Protein AF-A0A6N7YFZ9-F1 (afdb_monomer_lite)

Foldseek 3Di:
DDDDDDDDDDDDDDDDDDDPPDPDQQFWAWDQAPVGDIDTHRDLEFEEEEAEDDLLVVLLVVLQCQCCVQHSRNRYYDPDPGQEYEYEDAPDPPVDQKDWAAPPHLSHIYIYGHPNPDVPASLLSNLSSNQSVVCSVPDDQDDLGSSPDDNDDGDDDPSDPPDSPPPPDRDPPPPDAWDKDWDWDQEDEAPDKTKIAMDTDGPDPPKFFQKKWKQWPVGIDIDGGGDHIDIDGDDAAKIKIKMKIAIPVGHMDMDIGIYHYDYDAKAKDWDDDQEDEAADKDWIAMDTDGNLDFPWKKKFKAFPVVRDTPDIDTDPGDTDDNDDFGKIKIKMWTAGPVGHMHIDIGIHGHHHDAWDWDWDAQPAAAAQDKTKIAIHPTDTAFDFKWKWKQDDPGIDTDTDRDRMDIDGHHAFAKMKMWIWTAHPVGHIDIDIDIDGHHYDDKDKDKDWDQEAEPPFFIKIAIDMPSFPWKKKKKAFPVPRDIDMDTDDHGIDGHGDDFGKMKIWIWGHDPHDIDIDIDIHGYHYHDDDDDDDDDDDDDDDDDDDDDDDDDPDDDDDPDDDKDKDKDKDWDADPLRKIKIKIAIDIPDVVQPQFWFWDWPDDDDDDDGDPHRMDMDIGDAPDAKDKTKTKTDGNDPVNDDIDIDIDIDHHHHDDDDD

Sequence (656 aa):
MTTRRLLPLLLAIALLGPSTAAAVNDPPVLWTDNAGRVVHQHTLTYRILDQTSGAWTGMVDQAIAWWDQRTILNVGKVAGGQNVTVQSGDYGDTGWSGLAVSGHHTTHGNVYLNDRYFQGDPGARLAITCQEIGHQFGLGHGGNDCMSFTYHSPASQDPQAGNTNLTNSFFTNDITSPQLTLNVPQTADQGSTVTVSISATPDDRYGQITRSTITTPQGTREYPGVAPSTTYTFGLGDNQVTAQVWDDRGRTSTRTATVRVSNAPPTVSITGTSRIDSGEVREYPITANDSGGIASTSWTVVRLSDNQTVQRGTAFPAAVGPLDPGDYELRASATDPQGATGTATFAINVTQGAPTATLADPGTVRARQPTTLTLTDIRGAHTATTWEVSGPGGAYNRTERLDSLDLTFSNAGTWTVTARLSAPNGLQRTLTRDITVQATELTLNASAPARVQAPKAVPITVQATGHEYLTVNWRNTSTGRYGGQALTTGTNNLALPAGPYTLTVTASNPDRSTDTELTTTVDPAPTTPSSPTAPSTPAATAPTVTPPTTLGTLPATRQTVRLRLRTATRTTSTGARRTTFTLTTSTPSLLRSYVMDSGCDTKQPRISRRPTFTITRTPGQPRTTVCFTARPQNPATHTATTVRATLPALRARARR

Secondary structure (DSSP, 8-state):
-----------------------PPPPPEEEE-TT--EEEE--SEEEEEEE--GGGHHHHHHHHHHHHHHSS-EEEE-SSS-SEEEEEE---S-S-SEEEEE-SSTT-EEEEEEGGG-TT-HHHHHHHHHHHHHHHTT--S-SSSGGG--S---S---S-TT---TTSSS-----SPPEEEEE--SEEETTPPEEEEEEEE-SSSS--EEEEEEEETTEEEEEESSPPPEEE-PPSEEEEEEEEEEETTS-EEEEEEEEEEEP-PPEEEE-S-SEEETT--EEE-EEEE-SS--SEEEEEEEETTTTEEEEEESSSSEEE----SEEEEEEEEEE-TTS-EEEEEEEEEEEPPPPEEEE----SEETTSEEEEEEEEEES---EEEEEEEETTEEEEEE---SEEEEE-SSSEEEEEEEEEE-TTS-EEEEEEEEEEEPPP-EEEEE--SEEETTS-EEEEEEEES-SEEEEEEEETTT--EEEEE--SEEEEE---SEEEEEEEEEEETTEEEEEEEEEEEEPPPPPPPP---------------------PPP-----PPEEEEEEEEE-TTSPEEEEEEEEES-GGGGGGEEEE--SSS-PPP--SSSEEEEEE-TTPPPEEEEEEEEES-TTT---EEEEEEEPP-------

Structure (mmCIF, N/CA/C/O backbone):
data_AF-A0A6N7YFZ9-F1
#
_entry.id   AF-A0A6N7YFZ9-F1
#
loop_
_atom_site.group_PDB
_atom_site.id
_atom_site.type_symbol
_atom_site.label_atom_id
_atom_site.label_alt_id
_atom_site.label_comp_id
_atom_site.label_asym_id
_atom_site.label_entity_id
_atom_site.label_seq_id
_atom_site.pdbx_PDB_ins_code
_atom_site.Cartn_x
_atom_site.Cartn_y
_atom_site.Cartn_z
_atom_site.occupancy
_atom_site.B_iso_or_equiv
_atom_site.auth_seq_id
_atom_site.auth_comp_id
_atom_site.auth_asym_id
_atom_site.auth_atom_id
_atom_site.pdbx_PDB_model_num
ATOM 1 N N . MET A 1 1 ? 15.253 -27.963 45.619 1.00 36.84 1 MET A N 1
ATOM 2 C CA . MET A 1 1 ? 15.442 -27.902 47.083 1.00 36.84 1 MET A CA 1
ATOM 3 C C . MET A 1 1 ? 14.361 -27.026 47.676 1.00 36.84 1 MET A C 1
ATOM 5 O O . MET A 1 1 ? 13.947 -26.049 47.071 1.00 36.84 1 MET A O 1
ATOM 9 N N . THR A 1 2 ? 13.853 -27.493 48.796 1.00 34.34 2 THR A N 1
ATOM 10 C CA . THR A 1 2 ? 12.603 -27.169 49.469 1.00 34.34 2 THR A CA 1
ATOM 11 C C . THR A 1 2 ? 12.637 -25.869 50.281 1.00 34.34 2 THR A C 1
ATOM 13 O O . THR A 1 2 ? 13.656 -25.502 50.855 1.00 34.34 2 THR A O 1
ATOM 16 N N . THR A 1 3 ? 11.443 -25.274 50.398 1.00 34.53 3 THR A N 1
ATOM 17 C CA . THR A 1 3 ? 10.882 -24.549 51.559 1.00 34.53 3 THR A CA 1
ATOM 18 C C . THR A 1 3 ? 11.518 -23.238 52.036 1.00 34.53 3 THR A C 1
ATOM 20 O O . THR A 1 3 ? 12.522 -23.236 52.741 1.00 34.53 3 THR A O 1
ATOM 23 N N . ARG A 1 4 ? 10.765 -22.138 51.881 1.00 31.78 4 ARG A N 1
ATOM 24 C CA . ARG A 1 4 ? 10.630 -21.111 52.928 1.00 31.78 4 ARG A CA 1
ATOM 25 C C . ARG A 1 4 ? 9.154 -20.786 53.158 1.00 31.78 4 ARG A C 1
ATOM 27 O O . ARG A 1 4 ? 8.462 -20.317 52.263 1.00 31.78 4 ARG A O 1
ATOM 34 N N . ARG A 1 5 ? 8.699 -21.091 54.376 1.00 39.59 5 ARG A N 1
ATOM 35 C CA . ARG A 1 5 ? 7.415 -20.685 54.957 1.00 39.59 5 ARG A CA 1
ATOM 36 C C . ARG A 1 5 ? 7.428 -19.169 55.174 1.00 39.59 5 ARG A C 1
ATOM 38 O O . ARG A 1 5 ? 8.366 -18.673 55.790 1.00 39.59 5 ARG A O 1
ATOM 45 N N . LEU A 1 6 ? 6.377 -18.474 54.750 1.00 31.36 6 LEU A N 1
ATOM 46 C CA . LEU A 1 6 ? 6.027 -17.142 55.241 1.00 31.36 6 LEU A CA 1
ATOM 47 C C . LEU A 1 6 ? 4.535 -17.143 55.586 1.00 31.36 6 LEU A C 1
ATOM 49 O O . LEU A 1 6 ? 3.680 -17.433 54.757 1.00 31.36 6 LEU A O 1
ATOM 53 N N . LEU A 1 7 ? 4.286 -16.899 56.866 1.00 33.06 7 LEU A N 1
ATOM 54 C CA . LEU A 1 7 ? 3.000 -16.775 57.535 1.00 33.06 7 LEU A CA 1
ATOM 55 C C . LEU A 1 7 ? 2.473 -15.347 57.277 1.00 33.06 7 LEU A C 1
ATOM 57 O O . LEU A 1 7 ? 3.227 -14.413 57.559 1.00 33.06 7 LEU A O 1
ATOM 61 N N . PRO A 1 8 ? 1.245 -15.116 56.777 1.00 35.16 8 PRO A N 1
ATOM 62 C CA . PRO A 1 8 ? 0.697 -13.769 56.746 1.00 35.16 8 PRO A CA 1
ATOM 63 C C . PRO A 1 8 ? -0.017 -13.461 58.067 1.00 35.16 8 PRO A C 1
ATOM 65 O O . PRO A 1 8 ? -0.947 -14.144 58.493 1.00 35.16 8 PRO A O 1
ATOM 68 N N . LEU A 1 9 ? 0.480 -12.407 58.707 1.00 30.27 9 LEU A N 1
ATOM 69 C CA . LEU A 1 9 ? -0.067 -11.718 59.866 1.00 30.27 9 LEU A CA 1
ATOM 70 C C . LEU A 1 9 ? -1.376 -11.015 59.452 1.00 30.27 9 LEU A C 1
ATOM 72 O O . LEU A 1 9 ? -1.350 -10.045 58.698 1.00 30.27 9 LEU A O 1
ATOM 76 N N . LEU A 1 10 ? -2.521 -11.512 59.920 1.00 31.17 10 LEU A N 1
ATOM 77 C CA . LEU A 1 10 ? -3.819 -10.839 59.805 1.00 31.17 10 LEU A CA 1
ATOM 78 C C . LEU A 1 10 ? -3.913 -9.763 60.894 1.00 31.17 10 LEU A C 1
ATOM 80 O O . LEU A 1 10 ? -4.159 -10.073 62.056 1.00 31.17 10 LEU A O 1
ATOM 84 N N . LEU A 1 11 ? -3.718 -8.500 60.51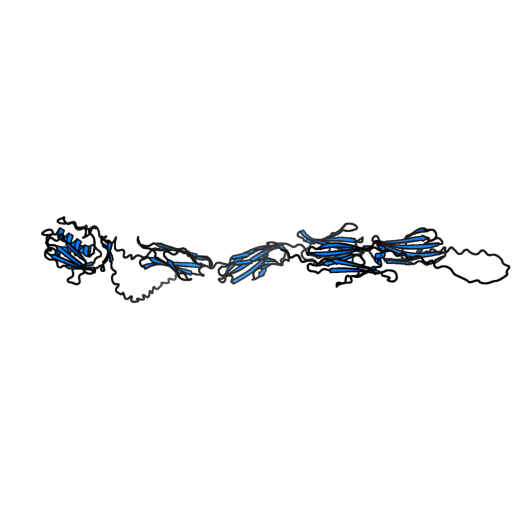1 1.00 30.08 11 LEU A N 1
ATOM 85 C CA . LEU A 1 11 ? -4.022 -7.332 61.338 1.00 30.08 11 LEU A CA 1
ATOM 86 C C . LEU A 1 11 ? -5.214 -6.599 60.707 1.00 30.08 11 LEU A C 1
ATOM 88 O O . LEU A 1 11 ? -5.045 -5.740 59.846 1.00 30.08 11 LEU A O 1
ATOM 92 N N . ALA A 1 12 ? -6.429 -6.980 61.104 1.00 29.83 12 ALA A N 1
ATOM 93 C CA . ALA A 1 12 ? -7.643 -6.240 60.778 1.00 29.83 12 ALA A CA 1
ATOM 94 C C . ALA A 1 12 ? -7.874 -5.178 61.862 1.00 29.83 12 ALA A C 1
ATOM 96 O O . ALA A 1 12 ? -8.269 -5.485 62.985 1.00 29.83 12 ALA A O 1
ATOM 97 N N . ILE A 1 13 ? -7.590 -3.923 61.521 1.00 32.34 13 ILE A N 1
ATOM 98 C CA . ILE A 1 13 ? -7.962 -2.749 62.311 1.00 32.34 13 ILE A CA 1
ATOM 99 C C . ILE A 1 13 ? -9.470 -2.540 62.121 1.00 32.34 13 ILE A C 1
ATOM 101 O O . ILE A 1 13 ? -9.913 -2.097 61.064 1.00 32.34 13 ILE A O 1
ATOM 105 N N . ALA A 1 14 ? -10.262 -2.880 63.138 1.00 30.53 14 ALA A N 1
ATOM 106 C CA . ALA A 1 14 ? -11.675 -2.528 63.209 1.00 30.53 14 ALA A CA 1
ATOM 107 C C . ALA A 1 14 ? -11.809 -1.074 63.696 1.00 30.53 14 ALA A C 1
ATOM 109 O O . ALA A 1 14 ? -11.690 -0.794 64.888 1.00 30.53 14 ALA A O 1
ATOM 110 N N . LEU A 1 15 ? -12.044 -0.140 62.770 1.00 31.45 15 LEU A N 1
ATOM 111 C CA . LEU A 1 15 ? -12.545 1.195 63.097 1.00 31.45 15 LEU A CA 1
ATOM 112 C C . LEU A 1 15 ? -14.049 1.100 63.391 1.00 31.45 15 LEU A C 1
ATOM 114 O O . LEU A 1 15 ? -14.873 1.038 62.482 1.00 31.45 15 LEU A O 1
ATOM 118 N N . LEU A 1 16 ? -14.394 1.093 64.678 1.00 33.53 16 LEU A N 1
ATOM 119 C CA . LEU A 1 16 ? -15.744 1.351 65.174 1.00 33.53 16 LEU A CA 1
ATOM 120 C C . LEU A 1 16 ? -16.006 2.863 65.122 1.00 33.53 16 LEU A C 1
ATOM 122 O O . LEU A 1 16 ? -15.543 3.611 65.980 1.00 33.53 16 LEU A O 1
ATOM 126 N N . GLY A 1 17 ? -16.740 3.312 64.105 1.00 30.72 17 GLY A N 1
ATOM 127 C CA . GLY A 1 17 ? -17.422 4.606 64.124 1.00 30.72 17 GLY A CA 1
ATOM 128 C C . GLY A 1 17 ? -18.817 4.440 64.743 1.00 30.72 17 GLY A C 1
ATOM 129 O O . GLY A 1 17 ? -19.501 3.474 64.403 1.00 30.72 17 GLY A O 1
ATOM 130 N N . PRO A 1 18 ? -19.265 5.327 65.648 1.00 31.11 18 PRO A N 1
ATOM 131 C CA . PRO A 1 18 ? -20.570 5.205 66.278 1.00 31.11 18 PRO A CA 1
ATOM 132 C C . PRO A 1 18 ? -21.664 5.604 65.282 1.00 31.11 18 PRO A C 1
ATOM 134 O O . PRO A 1 18 ? -21.827 6.777 64.953 1.00 31.11 18 PRO A O 1
ATOM 137 N N . SER A 1 19 ? -22.443 4.636 64.810 1.00 29.17 19 SER A N 1
ATOM 138 C CA . SER A 1 19 ? -23.745 4.917 64.212 1.00 29.17 19 SER A CA 1
ATOM 139 C C . SER A 1 19 ? -24.718 5.230 65.344 1.00 29.17 19 SER A C 1
ATOM 141 O O . SER A 1 19 ? -25.206 4.334 66.031 1.00 29.17 19 SER A O 1
ATOM 143 N N . THR A 1 20 ? -24.978 6.516 65.566 1.00 30.72 20 THR A N 1
ATOM 144 C CA . THR A 1 20 ? -26.125 6.971 66.350 1.00 30.72 20 THR A CA 1
ATOM 145 C C . THR A 1 20 ? -27.392 6.492 65.649 1.00 30.72 20 THR A C 1
ATOM 147 O O . THR A 1 20 ? -27.779 7.040 64.616 1.00 30.72 20 THR A O 1
ATOM 150 N N . ALA A 1 21 ? -28.020 5.448 66.185 1.00 27.33 21 ALA A N 1
ATOM 151 C CA . ALA A 1 21 ? -29.368 5.059 65.808 1.00 27.33 21 ALA A CA 1
ATOM 152 C C . ALA A 1 21 ? -30.318 6.186 66.236 1.00 27.33 21 ALA A C 1
ATOM 154 O O . ALA A 1 21 ? -30.640 6.334 67.414 1.00 27.33 21 ALA A O 1
ATOM 155 N N . ALA A 1 22 ? -30.724 7.022 65.283 1.00 28.00 22 ALA A N 1
ATOM 156 C CA . ALA A 1 22 ? -31.931 7.812 65.442 1.00 28.00 22 ALA A CA 1
ATOM 157 C C . ALA A 1 22 ? -33.098 6.823 65.564 1.00 28.00 22 ALA A C 1
ATOM 159 O O . ALA A 1 22 ? -33.222 5.918 64.738 1.00 28.00 22 ALA A O 1
ATOM 160 N N . ALA A 1 23 ? -33.913 6.964 66.609 1.00 26.97 23 ALA A N 1
ATOM 161 C CA . ALA A 1 23 ? -35.149 6.212 66.753 1.00 26.97 23 ALA A CA 1
ATOM 162 C C . ALA A 1 23 ? -36.014 6.456 65.507 1.00 26.97 23 ALA A C 1
ATOM 164 O O . ALA A 1 23 ? -36.480 7.572 65.272 1.00 26.97 23 ALA A O 1
ATOM 165 N N . VAL A 1 24 ? -36.164 5.429 64.674 1.00 27.72 24 VAL A N 1
ATOM 166 C CA . VAL A 1 24 ? -37.110 5.447 63.561 1.00 27.72 24 VAL A CA 1
ATOM 167 C C . VAL A 1 24 ? -38.491 5.292 64.183 1.00 27.72 24 VAL A C 1
ATOM 169 O O . VAL A 1 24 ? -38.766 4.296 64.844 1.00 27.72 24 VAL A O 1
ATOM 172 N N . ASN A 1 25 ? -39.325 6.316 64.022 1.00 29.61 25 ASN A N 1
ATOM 173 C CA . ASN A 1 25 ? -40.749 6.241 64.324 1.00 29.61 25 ASN A CA 1
ATOM 174 C C . ASN A 1 25 ? -41.369 5.127 63.468 1.00 29.61 25 ASN A C 1
ATOM 176 O O . ASN A 1 25 ? -41.213 5.159 62.245 1.00 29.61 25 ASN A O 1
ATOM 180 N N . ASP A 1 26 ? -42.058 4.174 64.099 1.00 29.61 26 ASP A N 1
ATOM 181 C CA . ASP A 1 26 ? -42.785 3.103 63.411 1.00 29.61 26 ASP A CA 1
ATOM 182 C C . ASP A 1 26 ? -43.771 3.704 62.380 1.00 29.61 26 ASP A C 1
ATOM 184 O O . ASP A 1 26 ? -44.633 4.511 62.752 1.00 29.61 26 ASP A O 1
ATOM 188 N N . PRO A 1 27 ? -43.662 3.377 61.077 1.00 33.34 27 PRO A N 1
ATOM 189 C CA . PRO A 1 27 ? -44.633 3.816 60.083 1.00 33.34 27 PRO A CA 1
ATOM 190 C C . PRO A 1 27 ? -45.933 2.997 60.187 1.00 33.34 27 PRO A C 1
ATOM 192 O O . PRO A 1 27 ? -45.889 1.813 60.526 1.00 33.34 27 PRO A O 1
ATOM 195 N N . PRO A 1 28 ? -47.103 3.593 59.880 1.00 34.59 28 PRO A N 1
ATOM 196 C CA . PRO A 1 28 ? -48.375 2.901 60.006 1.00 34.59 28 PRO A CA 1
ATOM 197 C C . PRO A 1 28 ? -48.559 1.769 58.988 1.00 34.59 28 PRO A C 1
ATOM 199 O O . PRO A 1 28 ? -48.377 1.966 57.787 1.00 34.59 28 PRO A O 1
ATOM 202 N N . VAL A 1 29 ? -49.017 0.617 59.471 1.00 38.59 29 VAL A N 1
ATOM 203 C CA . VAL A 1 29 ? -49.551 -0.507 58.692 1.00 38.59 29 VAL A CA 1
ATOM 204 C C . VAL A 1 29 ? -50.882 -0.078 58.055 1.00 38.59 29 VAL A C 1
ATOM 206 O O . VAL A 1 29 ? -51.705 0.571 58.700 1.00 38.59 29 VAL A O 1
ATOM 209 N N . LEU A 1 30 ? -51.089 -0.396 56.776 1.00 37.22 30 LEU A N 1
ATOM 210 C CA . LEU A 1 30 ? -52.267 0.013 56.003 1.00 37.22 30 LEU A CA 1
ATOM 211 C C . LEU A 1 30 ? -53.196 -1.165 55.753 1.00 37.22 30 LEU A C 1
ATOM 213 O O . LEU A 1 30 ? -52.749 -2.260 55.418 1.00 37.22 30 LEU A O 1
ATOM 217 N N . TRP A 1 31 ? -54.496 -0.901 55.800 1.00 39.59 31 TRP A N 1
ATOM 218 C CA . TRP A 1 31 ? -55.510 -1.856 55.380 1.00 39.59 31 TRP A CA 1
ATOM 219 C C . TRP A 1 31 ? -56.781 -1.175 54.899 1.00 39.59 31 TRP A C 1
ATOM 221 O O . TRP A 1 31 ? -56.977 0.018 55.126 1.00 39.59 31 TRP A O 1
ATOM 231 N N . THR A 1 32 ? -57.625 -1.946 54.217 1.00 33.00 32 THR A N 1
ATOM 232 C CA . THR A 1 32 ? -58.922 -1.505 53.705 1.00 33.00 32 THR A CA 1
ATOM 233 C C . THR A 1 32 ? -60.043 -2.229 54.433 1.00 33.00 32 THR A C 1
ATOM 235 O O . THR A 1 32 ? -60.032 -3.456 54.513 1.00 33.00 32 THR A O 1
ATOM 238 N N . ASP A 1 33 ? -61.001 -1.474 54.973 1.00 35.56 33 ASP A N 1
ATOM 239 C CA . ASP A 1 33 ? -62.235 -2.060 55.499 1.00 35.56 33 ASP A CA 1
ATOM 240 C C . ASP A 1 33 ? -63.114 -2.611 54.354 1.00 35.56 33 ASP A C 1
ATOM 242 O O . ASP A 1 33 ? -62.859 -2.377 53.169 1.00 35.56 33 ASP A O 1
ATOM 246 N N . ASN A 1 34 ? -64.196 -3.320 54.693 1.00 33.75 34 ASN A N 1
ATOM 247 C CA . ASN A 1 34 ? -65.151 -3.857 53.710 1.00 33.75 34 ASN A CA 1
ATOM 248 C C . ASN A 1 34 ? -65.865 -2.769 52.872 1.00 33.75 34 ASN A C 1
ATOM 250 O O . ASN A 1 34 ? -66.601 -3.100 51.942 1.00 33.75 34 ASN A O 1
ATOM 254 N N . ALA A 1 35 ? -65.658 -1.484 53.183 1.00 31.77 35 ALA A N 1
ATOM 255 C CA . ALA A 1 35 ? -66.134 -0.331 52.425 1.00 31.77 35 ALA A CA 1
ATOM 256 C C . ALA A 1 35 ? -65.017 0.350 51.600 1.00 31.77 35 ALA A C 1
ATOM 258 O O . ALA A 1 35 ? -65.257 1.397 50.992 1.00 31.77 35 ALA A O 1
ATOM 259 N N . GLY A 1 36 ? -63.812 -0.229 51.550 1.00 32.84 36 GLY A N 1
ATOM 260 C CA . GLY A 1 36 ? -62.676 0.267 50.774 1.00 32.84 36 GLY A CA 1
ATOM 261 C C . GLY A 1 36 ? -61.975 1.487 51.377 1.00 32.84 36 GLY A C 1
ATOM 262 O O . GLY A 1 36 ? -61.247 2.178 50.663 1.00 32.84 36 GLY A O 1
ATOM 263 N N . ARG A 1 37 ? -62.175 1.790 52.666 1.00 35.41 37 ARG A N 1
ATOM 264 C CA . ARG A 1 37 ? -61.503 2.911 53.340 1.00 35.41 37 ARG A CA 1
ATOM 265 C C . ARG A 1 37 ? -60.154 2.482 53.891 1.00 35.41 37 ARG A C 1
ATOM 267 O O . ARG A 1 37 ? -60.059 1.472 54.578 1.00 35.41 37 ARG A O 1
ATOM 274 N N . VAL A 1 38 ? -59.126 3.281 53.610 1.00 35.62 38 VAL A N 1
ATOM 275 C CA . VAL A 1 38 ? -57.763 3.067 54.105 1.00 35.62 38 VAL A CA 1
ATOM 276 C C . VAL A 1 38 ? -57.680 3.485 55.570 1.00 35.62 38 VAL A C 1
ATOM 278 O O . VAL A 1 38 ? -57.951 4.637 55.905 1.00 35.62 38 VAL A O 1
ATOM 281 N N . VAL A 1 39 ? -57.288 2.557 56.435 1.00 38.28 39 VAL A N 1
ATOM 282 C CA . VAL A 1 39 ? -57.118 2.780 57.871 1.00 38.28 39 VAL A CA 1
ATOM 283 C C . VAL A 1 39 ? -55.635 2.611 58.230 1.00 38.28 39 VAL A C 1
ATOM 285 O O . VAL A 1 39 ? -54.957 1.726 57.714 1.00 38.28 39 VAL A O 1
ATOM 288 N N . HIS A 1 40 ? -55.110 3.494 59.085 1.00 39.38 40 HIS A N 1
ATOM 289 C CA . HIS A 1 40 ? -53.709 3.499 59.522 1.00 39.38 40 HIS A CA 1
ATOM 290 C C . HIS A 1 40 ? -53.564 2.804 60.885 1.00 39.38 40 HIS A C 1
ATOM 292 O O . HIS A 1 40 ? -54.192 3.221 61.861 1.00 39.38 40 HIS A O 1
ATOM 298 N N . GLN A 1 41 ? -52.714 1.782 60.981 1.00 48.44 41 GLN A N 1
ATOM 299 C CA . GLN A 1 41 ? -52.317 1.133 62.233 1.00 48.44 41 GLN A CA 1
ATOM 300 C C . GLN A 1 41 ? -50.908 1.568 62.625 1.00 48.44 41 GLN A C 1
ATOM 302 O O . GLN A 1 41 ? -49.936 1.164 62.008 1.00 48.44 41 GLN A O 1
ATOM 307 N N . HIS A 1 42 ? -50.788 2.407 63.648 1.00 43.78 42 HIS A N 1
ATOM 308 C CA . HIS A 1 42 ? -49.531 3.078 63.991 1.00 43.78 42 HIS A CA 1
ATOM 309 C C . HIS A 1 42 ? -48.587 2.279 64.909 1.00 43.78 42 HIS A C 1
ATOM 311 O O . HIS A 1 42 ? -47.521 2.795 65.234 1.00 43.78 42 HIS A O 1
ATOM 317 N N . THR A 1 43 ? -48.944 1.069 65.360 1.00 52.22 43 THR A N 1
ATOM 318 C CA . THR A 1 43 ? -48.128 0.305 66.323 1.00 52.22 43 THR A CA 1
ATOM 319 C C . THR A 1 43 ? -48.244 -1.213 66.133 1.00 52.22 43 THR A C 1
ATOM 321 O O . THR A 1 43 ? -49.326 -1.738 65.896 1.00 52.22 43 THR A O 1
ATOM 324 N N . LEU A 1 44 ? -47.129 -1.937 66.311 1.00 61.41 44 LEU A N 1
ATOM 325 C CA . LEU A 1 44 ? -47.109 -3.405 66.480 1.00 61.41 44 LEU A CA 1
ATOM 326 C C . LEU A 1 44 ? -47.331 -3.828 67.943 1.00 61.41 44 LEU A C 1
ATOM 328 O O . LEU A 1 44 ? -47.419 -5.011 68.256 1.00 61.41 44 LEU A O 1
ATOM 332 N N . THR A 1 45 ? -47.400 -2.857 68.856 1.00 71.31 45 THR A N 1
ATOM 333 C CA . THR A 1 45 ? -47.707 -3.060 70.274 1.00 71.31 45 THR A CA 1
ATOM 334 C C . THR A 1 45 ? -49.088 -2.494 70.572 1.00 71.31 45 THR A C 1
ATOM 336 O O . THR A 1 45 ? -49.335 -1.316 70.306 1.00 71.31 45 THR A O 1
ATOM 339 N N . TYR A 1 46 ? -49.962 -3.313 71.152 1.00 76.81 46 TYR A N 1
ATOM 340 C CA . TYR A 1 46 ? -51.295 -2.914 71.587 1.00 76.81 46 TYR A CA 1
ATOM 341 C C . TYR A 1 46 ? -51.426 -3.086 73.092 1.00 76.81 46 TYR A C 1
ATOM 343 O O . TYR A 1 46 ? -51.332 -4.180 73.643 1.00 76.81 46 TYR A O 1
ATOM 351 N N . ARG A 1 47 ? -51.661 -1.969 73.770 1.00 85.25 47 ARG A N 1
ATOM 352 C CA . ARG A 1 47 ? -51.890 -1.937 75.210 1.00 85.25 47 ARG A CA 1
ATOM 353 C C . ARG A 1 47 ? -53.386 -1.986 75.472 1.00 85.25 47 ARG A C 1
ATOM 355 O O . ARG A 1 47 ? -54.110 -1.132 74.966 1.00 85.25 47 ARG A O 1
ATOM 362 N N . ILE A 1 48 ? -53.845 -2.956 76.254 1.00 87.81 48 ILE A N 1
ATOM 363 C CA . ILE A 1 48 ? -55.261 -3.140 76.577 1.00 87.81 48 ILE A CA 1
ATOM 364 C C . ILE A 1 48 ? -55.517 -2.756 78.033 1.00 87.81 48 ILE A C 1
ATOM 366 O O . ILE A 1 48 ? -54.922 -3.325 78.947 1.00 87.81 48 ILE A O 1
ATOM 370 N N . LEU A 1 49 ? -56.418 -1.798 78.254 1.00 91.00 49 LEU A N 1
ATOM 371 C CA . LEU A 1 49 ? -56.995 -1.537 79.569 1.00 91.00 49 LEU A CA 1
ATOM 372 C C . LEU A 1 49 ? -58.271 -2.362 79.703 1.00 91.00 49 LEU A C 1
ATOM 374 O O . LEU A 1 49 ? -59.275 -2.074 79.055 1.00 91.00 49 LEU A O 1
ATOM 378 N N . ASP A 1 50 ? -58.228 -3.366 80.565 1.00 91.94 50 ASP A N 1
ATOM 379 C CA . ASP A 1 50 ? -59.402 -4.151 80.925 1.00 91.94 50 ASP A CA 1
ATOM 380 C C . ASP A 1 50 ? -60.151 -3.472 82.075 1.00 91.94 50 ASP A C 1
ATOM 382 O O . ASP A 1 50 ? -59.634 -3.338 83.185 1.00 91.94 50 ASP A O 1
ATOM 386 N N . GLN A 1 51 ? -61.368 -3.030 81.790 1.00 90.25 51 GLN A N 1
ATOM 387 C CA . GLN A 1 51 ? -62.331 -2.488 82.744 1.00 90.25 51 GLN A CA 1
ATOM 388 C C . GLN A 1 51 ? -63.579 -3.376 82.824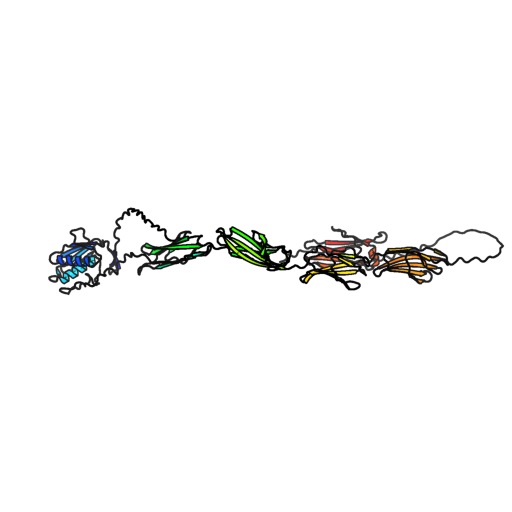 1.00 90.25 51 GLN A C 1
ATOM 390 O O . GLN A 1 51 ? -64.664 -2.908 83.172 1.00 90.25 51 GLN A O 1
ATOM 395 N N . THR A 1 52 ? -63.446 -4.650 82.462 1.00 89.94 52 THR A N 1
ATOM 396 C CA . THR A 1 52 ? -64.517 -5.627 82.614 1.00 89.94 52 THR A CA 1
ATOM 397 C C . THR A 1 52 ? -64.630 -6.104 84.060 1.00 89.94 52 THR A C 1
ATOM 399 O O . THR A 1 52 ? -63.721 -5.931 84.876 1.00 89.94 52 THR A O 1
ATOM 402 N N . SER A 1 53 ? -65.765 -6.715 84.394 1.00 82.56 53 SER A N 1
ATOM 403 C CA . SER A 1 53 ? -65.996 -7.294 85.717 1.00 82.56 53 SER A CA 1
ATOM 404 C C . SER A 1 53 ? -66.555 -8.715 85.637 1.00 82.56 53 SER A C 1
ATOM 406 O O . SER A 1 53 ? -67.029 -9.178 84.596 1.00 82.56 53 SER A O 1
ATOM 408 N N . GLY A 1 54 ? -66.479 -9.435 86.758 1.00 83.75 54 GLY A N 1
ATOM 409 C CA . GLY A 1 54 ? -67.022 -10.783 86.877 1.00 83.75 54 GLY A CA 1
ATOM 410 C C . GLY A 1 54 ? -66.381 -11.762 85.893 1.00 83.75 54 GLY A C 1
ATOM 411 O O . GLY A 1 54 ? -65.164 -11.889 85.811 1.00 83.75 54 GLY A O 1
ATOM 412 N N . ALA A 1 55 ? -67.212 -12.487 85.150 1.00 79.62 55 ALA A N 1
ATOM 413 C CA . ALA A 1 55 ? -66.758 -13.571 84.281 1.00 79.62 55 ALA A CA 1
ATOM 414 C C . ALA A 1 55 ? -66.226 -13.113 82.904 1.00 79.62 55 ALA A C 1
ATOM 416 O O . ALA A 1 55 ? -65.913 -13.966 82.076 1.00 79.62 55 ALA A O 1
ATOM 417 N N . TRP A 1 56 ? -66.087 -11.803 82.664 1.00 84.81 56 TRP A N 1
ATOM 418 C CA . TRP A 1 56 ? -65.427 -11.253 81.471 1.00 84.81 56 TRP A CA 1
ATOM 419 C C . TRP A 1 56 ? -63.916 -11.080 81.634 1.00 84.81 56 TRP A C 1
ATOM 421 O O . TRP A 1 56 ? -63.191 -11.264 80.662 1.00 84.81 56 TRP A O 1
ATOM 431 N N . THR A 1 57 ? -63.422 -10.824 82.849 1.00 84.38 57 THR A N 1
ATOM 432 C CA . THR A 1 57 ? -61.991 -10.562 83.095 1.00 84.38 57 THR A CA 1
ATOM 433 C C . THR A 1 57 ? -61.106 -11.718 82.617 1.00 84.38 57 THR A C 1
ATOM 435 O O . THR A 1 57 ? -60.119 -11.50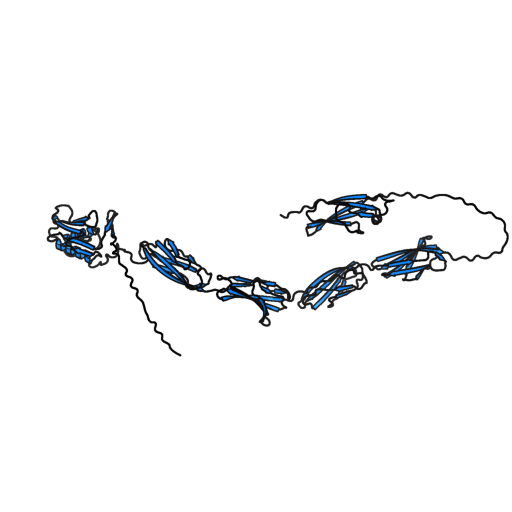3 81.920 1.00 84.38 57 THR A O 1
ATOM 438 N N . GLY A 1 58 ? -61.511 -12.965 82.890 1.00 85.12 58 GLY A N 1
ATOM 439 C CA . GLY A 1 58 ? -60.796 -14.149 82.396 1.00 85.12 58 GLY A CA 1
ATOM 440 C C . GLY A 1 58 ? -60.846 -14.321 80.871 1.00 85.12 58 GLY A C 1
ATOM 441 O O . GLY A 1 58 ? -59.925 -14.893 80.295 1.00 85.12 58 GLY A O 1
ATOM 442 N N . MET A 1 59 ? -61.881 -13.796 80.206 1.00 86.81 59 MET A N 1
ATOM 443 C CA . MET A 1 59 ? -62.015 -13.851 78.744 1.00 86.81 59 MET A CA 1
ATOM 444 C C . MET A 1 59 ? -61.098 -12.843 78.061 1.00 86.81 59 MET A C 1
ATOM 446 O O . MET A 1 59 ? -60.493 -13.163 77.041 1.00 86.81 59 MET A O 1
ATOM 450 N N . VAL A 1 60 ? -60.955 -11.649 78.644 1.00 88.56 60 VAL A N 1
ATOM 451 C CA . VAL A 1 60 ? -60.024 -10.625 78.154 1.00 88.56 60 VAL A CA 1
ATOM 452 C C . VAL A 1 60 ? -58.587 -11.119 78.260 1.00 88.56 60 VAL A C 1
ATOM 454 O O . VAL A 1 60 ? -57.842 -11.019 77.288 1.00 88.56 60 VAL A O 1
ATOM 457 N N . ASP A 1 61 ? -58.211 -11.721 79.390 1.00 88.38 61 ASP A N 1
ATOM 458 C CA . ASP A 1 61 ? -56.865 -12.276 79.575 1.00 88.38 61 ASP A CA 1
ATOM 459 C C . ASP A 1 61 ? -56.562 -13.390 78.559 1.00 88.38 61 ASP A C 1
ATOM 461 O O . ASP A 1 61 ? -55.474 -13.435 77.980 1.00 88.38 61 ASP A O 1
ATOM 465 N N . GLN A 1 62 ? -57.538 -14.259 78.285 1.00 84.31 62 GLN A N 1
ATOM 466 C CA . GLN A 1 62 ? -57.385 -15.336 77.310 1.00 84.31 62 GLN A CA 1
ATOM 467 C C . GLN A 1 62 ? -57.320 -14.820 75.864 1.00 84.31 62 GLN A C 1
ATOM 469 O O . GLN A 1 62 ? -56.482 -15.286 75.093 1.00 84.31 62 GLN A O 1
ATOM 474 N N . ALA A 1 63 ? -58.145 -13.833 75.503 1.00 85.00 63 ALA A N 1
ATOM 475 C CA . ALA A 1 63 ? -58.101 -13.197 74.189 1.00 85.00 63 ALA A CA 1
ATOM 476 C C . ALA A 1 63 ? -56.771 -12.456 73.960 1.00 85.00 63 ALA A C 1
ATOM 478 O O . ALA A 1 63 ? -56.172 -12.598 72.895 1.00 85.00 63 ALA A O 1
ATOM 479 N N . ILE A 1 64 ? -56.265 -11.729 74.967 1.00 86.06 64 ILE A N 1
ATOM 480 C CA . ILE A 1 64 ? -54.938 -11.091 74.930 1.00 86.06 64 ILE A CA 1
ATOM 481 C C . ILE A 1 64 ? -53.852 -12.138 74.694 1.00 86.06 64 ILE A C 1
ATOM 483 O O . ILE A 1 64 ? -53.054 -11.982 73.776 1.00 86.06 64 ILE A O 1
ATOM 487 N N . ALA A 1 65 ? -53.845 -13.219 75.480 1.00 80.69 65 ALA A N 1
ATOM 488 C CA . ALA A 1 65 ? -52.843 -14.271 75.349 1.00 80.69 65 ALA A CA 1
ATOM 489 C C . ALA A 1 65 ? -52.864 -14.923 73.958 1.00 80.69 65 ALA A C 1
ATOM 491 O O . ALA A 1 65 ? -51.813 -15.246 73.412 1.00 80.69 65 ALA A O 1
ATOM 492 N N . TRP A 1 66 ? -54.043 -15.106 73.362 1.00 75.62 66 TRP A N 1
ATOM 493 C CA . TRP A 1 66 ? -54.154 -15.642 72.008 1.00 75.62 66 TRP A CA 1
ATOM 494 C C . TRP A 1 66 ? -53.650 -14.678 70.944 1.00 75.62 66 TRP A C 1
ATOM 496 O O . TRP A 1 66 ? -52.938 -15.117 70.044 1.00 75.62 66 TRP A O 1
ATOM 506 N N . TRP A 1 67 ? -53.967 -13.389 71.050 1.00 76.75 67 TRP A N 1
ATOM 507 C CA . TRP A 1 67 ? -53.442 -12.393 70.124 1.00 76.75 67 TRP A CA 1
ATOM 508 C C . TRP A 1 67 ? -51.919 -12.250 70.239 1.00 76.75 67 TRP A C 1
ATOM 510 O O . TRP A 1 67 ? -51.236 -12.283 69.219 1.00 76.75 67 TRP A O 1
ATOM 520 N N . ASP A 1 68 ? -51.381 -12.184 71.456 1.00 77.94 68 ASP A N 1
ATOM 521 C CA . ASP A 1 68 ? -49.945 -12.016 71.720 1.00 77.94 68 ASP A CA 1
ATOM 522 C C . ASP A 1 68 ? -49.110 -13.239 71.302 1.00 77.94 68 ASP A C 1
ATOM 524 O O . ASP A 1 68 ? -48.081 -13.118 70.646 1.00 77.94 68 ASP A O 1
ATOM 528 N N . GLN A 1 69 ? -49.569 -14.455 71.620 1.00 65.62 69 GLN A N 1
ATOM 529 C CA . GLN A 1 69 ? -48.791 -15.672 71.348 1.00 65.62 69 GLN A CA 1
ATOM 530 C C . GLN A 1 69 ? -48.870 -16.146 69.895 1.00 65.62 69 GLN A C 1
ATOM 532 O O . GLN A 1 69 ? -48.050 -16.965 69.475 1.00 65.62 69 GLN A O 1
ATOM 537 N N . ARG A 1 70 ? -49.894 -15.721 69.144 1.00 59.62 70 ARG A N 1
ATOM 538 C CA . ARG A 1 70 ? -50.214 -16.298 67.825 1.00 59.62 70 ARG A CA 1
ATOM 539 C C . ARG A 1 70 ? -50.081 -15.304 66.682 1.00 59.62 70 ARG A C 1
ATOM 541 O O . ARG A 1 70 ? -50.164 -15.714 65.527 1.00 59.62 70 ARG A O 1
ATOM 548 N N . THR A 1 71 ? -49.844 -14.030 66.978 1.00 57.56 71 THR A N 1
ATOM 549 C CA . THR A 1 71 ? -49.592 -12.992 65.975 1.00 57.56 71 THR A CA 1
ATOM 550 C C . THR A 1 71 ? -48.243 -12.319 66.220 1.00 57.56 71 THR A C 1
ATOM 552 O O . THR A 1 71 ? -47.568 -12.595 67.202 1.00 57.56 71 THR A O 1
ATOM 555 N N . ILE A 1 72 ? -47.824 -11.437 65.310 1.00 55.06 72 ILE A N 1
ATOM 556 C CA . ILE A 1 72 ? -46.661 -10.562 65.532 1.00 55.06 72 ILE A CA 1
ATOM 557 C C . ILE A 1 72 ? -46.989 -9.378 66.462 1.00 55.06 72 ILE A C 1
ATOM 559 O O . ILE A 1 72 ? -46.108 -8.582 66.788 1.00 55.06 72 ILE A O 1
ATOM 563 N N . LEU A 1 73 ? -48.257 -9.224 66.859 1.00 68.44 73 LEU A N 1
ATOM 564 C CA . LEU A 1 73 ? -48.676 -8.161 67.758 1.00 68.44 73 LEU A CA 1
ATOM 565 C C . LEU A 1 73 ? -48.153 -8.456 69.163 1.00 68.44 73 LEU A C 1
ATOM 567 O O . LEU A 1 73 ? -48.344 -9.546 69.684 1.00 68.44 73 LEU A O 1
ATOM 571 N N . ASN A 1 74 ? -47.553 -7.450 69.789 1.00 73.06 74 ASN A N 1
ATOM 572 C CA . ASN A 1 74 ? -47.228 -7.465 71.209 1.00 73.06 74 ASN A CA 1
ATOM 573 C C . ASN A 1 74 ? -48.436 -6.909 71.972 1.00 73.06 74 ASN A C 1
ATOM 575 O O . ASN A 1 74 ? -48.612 -5.686 72.055 1.00 73.06 74 ASN A O 1
ATOM 579 N N . VAL A 1 75 ? -49.317 -7.795 72.438 1.00 83.25 75 VAL A N 1
ATOM 580 C CA . VAL A 1 75 ? -50.587 -7.418 73.072 1.00 83.25 75 VAL A CA 1
ATOM 581 C C . VAL A 1 75 ? -50.484 -7.632 74.572 1.00 83.25 75 VAL A C 1
ATOM 583 O O . VAL A 1 75 ? -50.331 -8.748 75.055 1.00 83.25 75 VAL A O 1
ATOM 586 N N . GLY A 1 76 ? -50.604 -6.547 75.333 1.00 85.19 76 GLY A N 1
ATOM 587 C CA . GLY A 1 76 ? -50.387 -6.581 76.776 1.00 85.19 76 GLY A CA 1
ATOM 588 C C . GLY A 1 76 ? -51.430 -5.799 77.555 1.00 85.19 76 GLY A C 1
ATOM 589 O O . GLY A 1 76 ? -51.850 -4.714 77.153 1.00 85.19 76 GLY A O 1
ATOM 590 N N . LYS A 1 77 ? -51.813 -6.329 78.717 1.00 89.06 77 LYS A N 1
ATOM 591 C CA . LYS A 1 77 ? -52.682 -5.638 79.673 1.00 89.06 77 LYS A CA 1
ATOM 592 C C . LYS A 1 77 ? -51.916 -4.511 80.369 1.00 89.06 77 LYS A C 1
ATOM 594 O O . LYS A 1 77 ? -50.791 -4.713 80.824 1.00 89.06 77 LYS A O 1
ATOM 599 N N . VAL A 1 78 ? -52.518 -3.330 80.483 1.00 87.56 78 VAL A N 1
ATOM 600 C CA . VAL A 1 78 ? -51.926 -2.167 81.163 1.00 87.56 78 VAL A CA 1
ATOM 601 C C . VAL A 1 78 ? -52.903 -1.532 82.147 1.00 87.56 78 VAL A C 1
ATOM 603 O O . VAL A 1 78 ? -54.114 -1.647 81.996 1.00 87.56 78 VAL A O 1
ATOM 606 N N . ALA A 1 79 ? -52.370 -0.813 83.137 1.00 81.25 79 ALA A N 1
ATOM 607 C CA . ALA A 1 79 ? -53.165 -0.031 84.090 1.00 81.25 79 ALA A CA 1
ATOM 608 C C . ALA A 1 79 ? -53.522 1.387 83.580 1.00 81.25 79 ALA A C 1
ATOM 610 O O . ALA A 1 79 ? -54.272 2.103 84.237 1.00 81.25 79 ALA A O 1
ATOM 611 N N . GLY A 1 80 ? -52.982 1.804 82.426 1.00 76.56 80 GLY A N 1
ATOM 612 C CA . GLY A 1 80 ? -53.242 3.098 81.785 1.00 76.56 80 GLY A CA 1
ATOM 613 C C . GLY A 1 80 ? -52.327 3.353 80.578 1.00 76.56 80 GLY A C 1
ATOM 614 O O . GLY A 1 80 ? -51.329 2.655 80.395 1.00 76.56 80 GLY A O 1
ATOM 615 N N . GLY A 1 81 ? -52.664 4.344 79.742 1.00 75.62 81 GLY A N 1
ATOM 616 C CA . GLY A 1 81 ? -51.929 4.640 78.498 1.00 75.62 81 GLY A CA 1
ATOM 617 C C . GLY A 1 81 ? -52.150 3.587 77.404 1.00 75.62 81 GLY A C 1
ATOM 618 O O . GLY A 1 81 ? -51.220 3.230 76.680 1.00 75.62 81 GLY A O 1
ATOM 619 N N . GLN A 1 82 ? -53.360 3.034 77.373 1.00 83.44 82 GLN A N 1
ATOM 620 C CA . GLN A 1 82 ? -53.803 1.960 76.496 1.00 83.44 82 GLN A CA 1
ATOM 621 C C . GLN A 1 82 ? -54.145 2.440 75.084 1.00 83.44 82 GLN A C 1
ATOM 623 O O . GLN A 1 82 ? -54.533 3.584 74.889 1.00 83.44 82 GLN A O 1
ATOM 628 N N . ASN A 1 83 ? -54.104 1.516 74.131 1.00 81.31 83 ASN A N 1
ATOM 629 C CA . ASN A 1 83 ? -54.670 1.679 72.796 1.00 81.31 83 ASN A CA 1
ATOM 630 C C . ASN A 1 83 ? -56.126 1.207 72.737 1.00 81.31 83 ASN A C 1
ATOM 632 O O . ASN A 1 83 ? -56.923 1.745 71.979 1.00 81.31 83 ASN A O 1
ATOM 636 N N . VAL A 1 84 ? -56.486 0.197 73.529 1.00 84.88 84 VAL A N 1
ATOM 637 C CA . VAL A 1 84 ? -57.839 -0.364 73.545 1.00 84.88 84 VAL A CA 1
ATOM 638 C C . VAL A 1 84 ? -58.347 -0.418 74.973 1.00 84.88 84 VAL A C 1
ATOM 640 O O . VAL A 1 84 ? -57.664 -0.933 75.857 1.00 84.88 84 VAL A O 1
ATOM 643 N N . THR A 1 85 ? -59.549 0.094 75.204 1.00 89.25 85 THR A N 1
ATOM 644 C CA . THR A 1 85 ? -60.264 -0.082 76.466 1.00 89.25 85 THR A CA 1
ATOM 645 C C . THR A 1 85 ? -61.370 -1.107 76.278 1.00 89.25 85 THR A C 1
ATOM 647 O O . THR A 1 85 ? -62.244 -0.922 75.438 1.00 89.25 85 THR A O 1
ATOM 650 N N . VAL A 1 86 ? -61.340 -2.181 77.063 1.00 91.50 86 VAL A N 1
ATOM 651 C CA . VAL A 1 86 ? -62.367 -3.228 77.051 1.00 91.50 86 VAL A CA 1
ATOM 652 C C . VAL A 1 86 ? -63.250 -3.049 78.276 1.00 91.50 86 VAL A C 1
ATOM 654 O O . VAL A 1 86 ? -62.756 -3.045 79.399 1.00 91.50 86 VAL A O 1
ATOM 657 N N . GLN A 1 87 ? -64.550 -2.876 78.073 1.00 91.81 87 GLN A N 1
ATOM 658 C CA . GLN A 1 87 ? -65.543 -2.659 79.123 1.00 91.81 87 GLN A CA 1
ATOM 659 C C . GLN A 1 87 ? -66.663 -3.685 79.001 1.00 91.81 87 GLN A C 1
ATOM 661 O O . GLN A 1 87 ? -67.039 -4.078 77.899 1.00 91.81 87 GLN A O 1
ATOM 666 N N . SER A 1 88 ? -67.215 -4.095 80.140 1.00 90.31 88 SER A N 1
ATOM 667 C CA . SER A 1 88 ? -68.411 -4.935 80.196 1.00 90.31 88 SER A CA 1
ATOM 668 C C . SER A 1 88 ? -69.514 -4.229 80.973 1.00 90.31 88 SER A C 1
ATOM 670 O O . SER A 1 88 ? -69.232 -3.571 81.978 1.00 90.31 88 SER A O 1
ATOM 672 N N . GLY A 1 89 ? -70.760 -4.412 80.556 1.00 87.06 89 GLY A N 1
ATOM 673 C CA . GLY A 1 89 ? -71.928 -3.919 81.278 1.00 87.06 89 GLY A CA 1
ATOM 674 C C . GLY A 1 89 ? -73.231 -4.413 80.661 1.00 87.06 89 GLY A C 1
ATOM 675 O O . GLY A 1 89 ? -73.246 -4.912 79.534 1.00 87.06 89 GLY A O 1
ATOM 676 N N . ASP A 1 90 ? -74.342 -4.253 81.379 1.00 86.31 90 ASP A N 1
ATOM 677 C CA . ASP A 1 90 ? -75.676 -4.429 80.801 1.00 86.31 90 ASP A CA 1
ATOM 678 C C . ASP A 1 90 ? -76.031 -3.176 79.993 1.00 86.31 90 ASP A C 1
ATOM 680 O O . ASP A 1 90 ? -76.420 -2.145 80.547 1.00 86.31 90 ASP A O 1
ATOM 684 N N . TYR A 1 91 ? -75.855 -3.257 78.673 1.00 85.69 91 TYR A N 1
ATOM 685 C CA . TYR A 1 91 ? -76.178 -2.164 77.754 1.00 85.69 91 TYR A CA 1
ATOM 686 C C . TYR A 1 91 ? -77.623 -2.239 77.236 1.00 85.69 91 TYR A C 1
ATOM 688 O O . TYR A 1 91 ? -78.020 -1.420 76.408 1.00 85.69 91 TYR A O 1
ATOM 696 N N . GLY A 1 92 ? -78.429 -3.185 77.729 1.00 86.25 92 GLY A N 1
ATOM 697 C CA . GLY A 1 92 ? -79.798 -3.414 77.276 1.00 86.25 92 GLY A CA 1
ATOM 698 C C . GLY A 1 92 ? -79.891 -4.145 75.933 1.00 86.25 92 GLY A C 1
ATOM 699 O O . GLY A 1 92 ? -78.910 -4.690 75.419 1.00 86.25 92 GLY A O 1
ATOM 700 N N . ASP A 1 93 ? -81.102 -4.168 75.368 1.00 83.69 93 ASP A N 1
ATOM 701 C CA . ASP A 1 93 ? -81.435 -4.889 74.130 1.00 83.69 93 ASP A CA 1
ATOM 702 C C . ASP A 1 93 ? -81.028 -4.095 72.875 1.00 83.69 93 ASP A C 1
ATOM 704 O O . ASP A 1 93 ? -81.860 -3.633 72.094 1.00 83.69 93 ASP A O 1
ATOM 708 N N . THR A 1 94 ? -79.725 -3.898 72.695 1.00 82.44 94 THR A N 1
ATOM 709 C CA . THR A 1 94 ? -79.146 -3.061 71.633 1.00 82.44 94 THR A CA 1
ATOM 710 C C . THR A 1 94 ? -79.051 -3.738 70.264 1.00 82.44 94 THR A C 1
ATOM 712 O O . THR A 1 94 ? -78.762 -3.077 69.267 1.00 82.44 94 THR A O 1
ATOM 715 N N . GLY A 1 95 ? -79.266 -5.053 70.206 1.00 79.12 95 GLY A N 1
ATOM 716 C CA . GLY A 1 95 ? -79.095 -5.879 69.011 1.00 79.12 95 GLY A CA 1
ATOM 717 C C . GLY A 1 95 ? -77.650 -6.315 68.747 1.00 79.12 95 GLY A C 1
ATOM 718 O O . GLY A 1 95 ? -77.423 -7.062 67.799 1.00 79.12 95 GLY A O 1
ATOM 719 N N . TRP A 1 96 ? -76.688 -5.896 69.577 1.00 81.75 96 TRP A N 1
ATOM 720 C CA . TRP A 1 96 ? -75.289 -6.309 69.483 1.00 81.75 96 TRP A CA 1
ATOM 721 C C . TRP A 1 96 ? -74.794 -6.948 70.779 1.00 81.75 96 TRP A C 1
ATOM 723 O O . TRP A 1 96 ? -75.102 -6.531 71.896 1.00 81.75 96 TRP A O 1
ATOM 733 N N . SER A 1 97 ? -74.006 -7.997 70.593 1.00 80.44 97 SER A N 1
ATOM 734 C CA . SER A 1 97 ? -73.424 -8.827 71.640 1.00 80.44 97 SER A CA 1
ATOM 735 C C . SER A 1 97 ? -72.087 -8.290 72.151 1.00 80.44 97 SER A C 1
ATOM 737 O O . SER A 1 97 ? -71.802 -8.320 73.349 1.00 80.44 97 SER A O 1
ATOM 739 N N . GLY A 1 98 ? -71.300 -7.763 71.224 1.00 84.62 98 GLY A N 1
ATOM 740 C CA . GLY A 1 98 ? -70.133 -6.940 71.458 1.00 84.62 98 GLY A CA 1
ATOM 741 C C . GLY A 1 98 ? -70.158 -5.771 70.479 1.00 84.62 98 GLY A C 1
ATOM 742 O O . GLY A 1 98 ? -70.913 -5.791 69.503 1.00 84.62 98 GLY A O 1
ATOM 743 N N . LEU A 1 99 ? -69.403 -4.723 70.786 1.00 83.12 99 LEU A N 1
ATOM 744 C CA . LEU A 1 99 ? -69.240 -3.587 69.894 1.00 83.12 99 LEU A CA 1
ATOM 745 C C . LEU A 1 99 ? -67.834 -3.006 70.013 1.00 83.12 99 LEU A C 1
ATOM 747 O O . LEU A 1 99 ? -67.475 -2.408 71.030 1.00 83.12 99 LEU A O 1
ATOM 751 N N . ALA A 1 100 ? -67.070 -3.117 68.936 1.00 83.44 100 ALA A N 1
ATOM 752 C CA . ALA A 1 100 ? -65.831 -2.398 68.727 1.00 83.44 100 ALA A CA 1
ATOM 753 C C . ALA A 1 100 ? -66.103 -1.021 68.105 1.00 83.44 100 ALA A C 1
ATOM 755 O O . ALA A 1 100 ? -66.555 -0.896 66.967 1.00 83.44 100 ALA A O 1
ATOM 756 N N . VAL A 1 101 ? -65.792 0.036 68.852 1.00 77.25 101 VAL A N 1
ATOM 757 C CA . VAL A 1 101 ? -65.837 1.422 68.382 1.00 77.25 101 VAL A CA 1
ATOM 758 C C . VAL A 1 101 ? -64.415 1.946 68.288 1.00 77.25 101 VAL A C 1
ATOM 760 O O . VAL A 1 101 ? -63.712 2.049 69.292 1.00 77.25 101 VAL A O 1
ATOM 763 N N . SER A 1 102 ? -63.979 2.291 67.086 1.00 67.62 102 SER A N 1
ATOM 764 C CA . SER A 1 102 ? -62.704 2.966 66.854 1.00 67.62 102 SER A CA 1
ATOM 765 C C . SER A 1 102 ? -62.893 4.486 66.919 1.00 67.62 102 SER A C 1
ATOM 767 O O . SER A 1 102 ? -63.860 5.038 66.391 1.00 67.62 102 SER A O 1
ATOM 769 N N . GLY A 1 103 ? -61.988 5.189 67.610 1.00 56.66 103 GLY A N 1
ATOM 770 C CA . GLY A 1 103 ? -61.983 6.651 67.635 1.00 56.66 103 GLY A CA 1
ATOM 771 C C 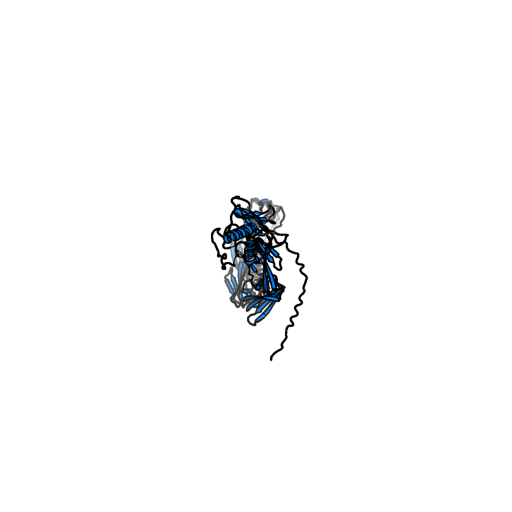. GLY A 1 103 ? -61.600 7.252 66.276 1.00 56.66 103 GLY A C 1
ATOM 772 O O . GLY A 1 103 ? -60.929 6.615 65.468 1.00 56.66 103 GLY A O 1
ATOM 773 N N . HIS A 1 104 ? -61.970 8.519 66.042 1.00 42.84 104 HIS A N 1
ATOM 774 C CA . HIS A 1 104 ? -61.660 9.280 64.812 1.00 42.84 104 HIS A CA 1
ATOM 775 C C . HIS A 1 104 ? -60.144 9.393 64.515 1.00 42.84 104 HIS A C 1
ATOM 777 O O . HIS A 1 104 ? -59.736 9.744 63.410 1.00 42.84 104 HIS A O 1
ATOM 783 N N . HIS A 1 105 ? -59.297 9.057 65.490 1.00 41.94 105 HIS A N 1
ATOM 784 C CA . HIS A 1 105 ? -57.879 8.777 65.307 1.00 41.94 105 HIS A CA 1
ATOM 785 C C . HIS A 1 105 ? -57.607 7.391 65.908 1.00 41.94 105 HIS A C 1
ATOM 787 O O . HIS A 1 105 ? -57.843 7.185 67.096 1.00 41.94 105 HIS A O 1
ATOM 793 N N . THR A 1 106 ? -57.124 6.445 65.100 1.00 51.69 106 THR A N 1
ATOM 794 C CA . THR A 1 106 ? -56.951 5.005 65.407 1.00 51.69 106 THR A CA 1
ATOM 795 C C . THR A 1 106 ? -55.947 4.676 66.520 1.00 51.69 106 THR A C 1
ATOM 797 O O . THR A 1 106 ? -55.540 3.530 66.681 1.00 51.69 106 THR A O 1
ATOM 800 N N . THR A 1 107 ? -55.527 5.662 67.310 1.00 54.72 107 THR A N 1
ATOM 801 C CA . THR A 1 107 ? -54.636 5.457 68.454 1.00 54.72 107 THR A CA 1
ATOM 802 C C . THR A 1 107 ? -55.367 4.914 69.678 1.00 54.72 107 THR A C 1
ATOM 804 O O . THR A 1 107 ? -54.715 4.291 70.516 1.00 54.72 107 THR A O 1
ATOM 807 N N . HIS A 1 108 ? -56.687 5.137 69.769 1.00 68.56 108 HIS A N 1
ATOM 808 C CA . HIS A 1 108 ? -57.527 4.697 70.881 1.00 68.56 108 HIS A CA 1
ATOM 809 C C . HIS A 1 108 ? -58.876 4.152 70.387 1.00 68.56 108 HIS A C 1
ATOM 811 O O . HIS A 1 108 ? -59.553 4.785 69.572 1.00 68.56 108 HIS A O 1
ATOM 817 N N . GLY A 1 109 ? -59.286 3.001 70.913 1.00 78.69 109 GLY A N 1
ATOM 818 C CA . GLY A 1 109 ? -60.568 2.367 70.617 1.00 78.69 109 GLY A CA 1
ATOM 819 C C . GLY A 1 109 ? -61.207 1.742 71.852 1.00 78.69 109 GLY A C 1
ATOM 820 O O . GLY A 1 109 ? -60.532 1.450 72.839 1.00 78.69 109 GLY A O 1
ATOM 821 N N . ASN A 1 110 ? -62.521 1.551 71.798 1.00 84.06 110 ASN A N 1
ATOM 822 C CA . ASN A 1 110 ? -63.304 0.962 72.875 1.00 84.06 110 ASN A CA 1
ATOM 823 C C . ASN A 1 110 ? -63.972 -0.325 72.403 1.00 84.06 110 ASN A C 1
ATOM 825 O O . ASN A 1 110 ? -64.552 -0.379 71.321 1.00 84.06 110 ASN A O 1
ATOM 829 N N . VAL A 1 111 ? -63.926 -1.344 73.246 1.00 90.00 111 VAL A N 1
ATOM 830 C CA . VAL A 1 111 ? -64.666 -2.592 73.095 1.00 90.00 111 VAL A CA 1
ATOM 831 C C . VAL A 1 111 ? -65.699 -2.655 74.205 1.00 90.00 111 VAL A C 1
ATOM 833 O O . VAL A 1 111 ? -65.348 -2.582 75.381 1.00 90.00 111 VAL A O 1
ATOM 836 N N . TYR A 1 112 ? -66.962 -2.812 73.829 1.00 88.25 112 TYR A N 1
ATOM 837 C CA . TYR A 1 112 ? -68.080 -2.960 74.752 1.00 88.25 112 TYR A CA 1
ATOM 838 C C . TYR A 1 112 ? -68.624 -4.385 74.683 1.00 88.25 112 TYR A C 1
ATOM 840 O O . TYR A 1 112 ? -69.022 -4.841 73.615 1.00 88.25 112 TYR A O 1
ATOM 848 N N . LEU A 1 113 ? -68.648 -5.084 75.816 1.00 89.81 113 LEU A N 1
ATOM 849 C CA . LEU A 1 113 ? -69.119 -6.464 75.951 1.00 89.81 113 LEU A CA 1
ATOM 850 C C . LEU A 1 113 ? -70.445 -6.468 76.715 1.00 89.81 113 LEU A C 1
ATOM 852 O O . LEU A 1 113 ? -70.498 -6.039 77.870 1.00 89.81 113 LEU A O 1
ATOM 856 N N . ASN A 1 114 ? -71.528 -6.906 76.070 1.00 87.31 114 ASN A N 1
ATOM 857 C CA . ASN A 1 114 ? -72.871 -6.729 76.616 1.00 87.31 114 ASN A CA 1
ATOM 858 C C . ASN A 1 114 ? -73.308 -7.903 77.501 1.00 87.31 114 ASN A C 1
ATOM 860 O O . ASN A 1 114 ? -73.604 -8.993 77.011 1.00 87.31 114 ASN A O 1
ATOM 864 N N . ASP A 1 115 ? -73.421 -7.658 78.808 1.00 84.44 115 ASP A N 1
ATOM 865 C CA . ASP A 1 115 ? -73.866 -8.638 79.806 1.00 84.44 115 ASP A CA 1
ATOM 866 C C . ASP A 1 115 ? -75.247 -9.228 79.488 1.00 84.44 115 ASP A C 1
ATOM 868 O O . ASP A 1 115 ? -75.499 -10.403 79.782 1.00 84.44 115 ASP A O 1
ATOM 872 N N . ARG A 1 116 ? -76.123 -8.433 78.853 1.00 83.81 116 ARG A N 1
ATOM 873 C CA . ARG A 1 116 ? -77.512 -8.775 78.511 1.00 83.81 116 ARG A CA 1
ATOM 874 C C . ARG A 1 116 ? -77.630 -10.090 77.740 1.00 83.81 116 ARG A C 1
ATOM 876 O O . ARG A 1 116 ? -78.546 -10.869 77.989 1.00 83.81 116 ARG A O 1
ATOM 883 N N . TYR A 1 117 ? -76.703 -10.338 76.815 1.00 78.62 117 TYR A N 1
ATOM 884 C CA . TYR A 1 117 ? -76.803 -11.420 75.833 1.00 78.62 117 TYR A CA 1
ATOM 885 C C . TYR A 1 117 ? -76.074 -12.711 76.239 1.00 78.62 117 TYR A C 1
ATOM 887 O O . TYR A 1 117 ? -76.256 -13.733 75.583 1.00 78.62 117 TYR A O 1
ATOM 895 N N . PHE A 1 118 ? -75.284 -12.703 77.323 1.00 72.12 118 PHE A N 1
ATOM 896 C CA . PHE A 1 118 ? -74.366 -13.806 77.661 1.00 72.12 118 PHE A CA 1
ATOM 897 C C . PHE A 1 118 ? -74.532 -14.364 79.068 1.00 72.12 118 PHE A C 1
ATOM 899 O O . PHE A 1 118 ? -73.545 -14.739 79.704 1.00 72.12 118 PHE A O 1
ATOM 906 N N . GLN A 1 119 ? -75.754 -14.428 79.595 1.00 64.56 119 GLN A N 1
ATOM 907 C CA . GLN A 1 119 ? -75.985 -15.041 80.904 1.00 64.56 119 GLN A CA 1
ATOM 908 C C . GLN A 1 119 ? -75.762 -16.565 80.845 1.00 64.56 119 GLN A C 1
ATOM 910 O O . GLN A 1 119 ? -76.673 -17.328 80.547 1.00 64.56 119 GLN A O 1
ATOM 915 N N . GLY A 1 120 ? -74.533 -17.004 81.143 1.00 65.81 120 GLY A N 1
ATOM 916 C CA . GLY A 1 120 ? -74.199 -18.410 81.405 1.00 65.81 120 GLY A CA 1
ATOM 917 C C . GLY A 1 120 ? -73.366 -19.146 80.350 1.00 65.81 120 GLY A C 1
ATOM 918 O O . GLY A 1 120 ? -73.108 -20.327 80.559 1.00 65.81 120 GLY A O 1
ATOM 919 N N . ASP A 1 121 ? -72.905 -18.492 79.274 1.00 77.38 121 ASP A N 1
ATOM 920 C CA . ASP A 1 121 ? -72.066 -19.125 78.236 1.00 77.38 121 ASP A CA 1
ATOM 921 C C . ASP A 1 121 ? -70.639 -18.530 78.190 1.00 77.38 121 ASP A C 1
ATOM 923 O O . ASP A 1 121 ? -70.413 -17.491 77.563 1.00 77.38 121 ASP A O 1
ATOM 927 N N . PRO A 1 122 ? -69.649 -19.171 78.844 1.00 76.56 122 PRO A N 1
ATOM 928 C CA . PRO A 1 122 ? -68.251 -18.743 78.800 1.00 76.56 122 PRO A CA 1
ATOM 929 C C . PRO A 1 122 ? -67.634 -18.769 77.392 1.00 76.56 122 PRO A C 1
ATOM 931 O O . PRO A 1 122 ? -66.769 -17.948 77.098 1.00 76.56 122 PRO A O 1
ATOM 934 N N . GLY A 1 123 ? -68.065 -19.691 76.523 1.00 72.94 123 GLY A N 1
ATOM 935 C CA . GLY A 1 123 ? -67.522 -19.835 75.171 1.00 72.94 123 GLY A CA 1
ATOM 936 C C . GLY A 1 123 ? -67.949 -18.683 74.269 1.00 72.94 123 GLY A C 1
ATOM 937 O O . GLY A 1 123 ? -67.115 -18.089 73.586 1.00 72.94 123 GLY A O 1
ATOM 938 N N . ALA A 1 124 ? -69.226 -18.305 74.337 1.00 74.50 124 ALA A N 1
ATOM 939 C CA . ALA A 1 124 ? -69.736 -17.142 73.619 1.00 74.50 124 ALA A CA 1
ATOM 940 C C . ALA A 1 124 ? -69.063 -15.840 74.091 1.00 74.50 124 ALA A C 1
ATOM 942 O O . ALA A 1 124 ? -68.679 -15.013 73.266 1.00 74.50 124 ALA A O 1
ATOM 943 N N . ARG A 1 125 ? -68.825 -15.683 75.403 1.00 83.00 125 ARG A N 1
ATOM 944 C CA . ARG A 1 125 ? -68.095 -14.520 75.942 1.00 83.00 125 ARG A CA 1
ATOM 945 C C . ARG A 1 125 ? -66.673 -14.423 75.403 1.00 83.00 125 ARG A C 1
ATOM 947 O O . ARG A 1 125 ? -66.246 -13.335 75.017 1.00 83.00 125 ARG A O 1
ATOM 954 N N . LEU A 1 126 ? -65.949 -15.540 75.347 1.00 81.94 126 LEU A N 1
ATOM 955 C CA . LEU A 1 126 ? -64.595 -15.565 74.802 1.00 81.94 126 LEU A CA 1
ATOM 956 C C . LEU A 1 126 ? -64.574 -15.201 73.319 1.00 81.94 126 LEU A C 1
ATOM 958 O O . LEU A 1 126 ? -63.791 -14.343 72.925 1.00 81.94 126 LEU A O 1
ATOM 962 N N . ALA A 1 127 ? -65.462 -15.807 72.527 1.00 76.19 127 ALA A N 1
ATOM 963 C CA . ALA A 1 127 ? -65.584 -15.576 71.090 1.00 76.19 127 ALA A CA 1
ATOM 964 C C . ALA A 1 127 ? -65.753 -14.090 70.750 1.00 76.19 127 ALA A C 1
ATOM 966 O O . ALA A 1 127 ? -65.041 -13.551 69.906 1.00 76.19 127 ALA A O 1
ATOM 967 N N . ILE A 1 128 ? -66.654 -13.416 71.461 1.00 82.44 128 ILE A N 1
ATOM 968 C CA . ILE A 1 128 ? -66.943 -11.996 71.245 1.00 82.44 128 ILE A CA 1
ATOM 969 C C . ILE A 1 128 ? -65.783 -11.142 71.713 1.00 82.44 128 ILE A C 1
ATOM 971 O O . ILE A 1 128 ? -65.343 -10.263 70.988 1.00 82.44 128 ILE A O 1
ATOM 975 N N . THR A 1 129 ? -65.238 -11.423 72.898 1.00 86.25 129 THR A N 1
ATOM 976 C CA . THR A 1 129 ? -64.072 -10.684 73.405 1.00 86.25 129 THR A CA 1
ATOM 977 C C . THR A 1 129 ? -62.922 -10.733 72.399 1.00 86.25 129 THR A C 1
ATOM 979 O O . THR A 1 129 ? -62.279 -9.724 72.125 1.00 86.25 129 THR A O 1
ATOM 982 N N . CYS A 1 130 ? -62.722 -11.902 71.797 1.00 82.25 130 CYS A N 1
ATOM 983 C CA . CYS A 1 130 ? -61.782 -12.138 70.717 1.00 82.25 130 CYS A CA 1
ATOM 984 C C . CYS A 1 130 ? -62.049 -11.274 69.474 1.00 82.25 130 CYS A C 1
ATOM 986 O O . CYS A 1 130 ? -61.153 -10.561 69.015 1.00 82.25 130 CYS A O 1
ATOM 988 N N . GLN A 1 131 ? -63.279 -11.332 68.957 1.00 80.19 131 GLN A N 1
ATOM 989 C CA . GLN A 1 131 ? -63.701 -10.628 67.746 1.00 80.19 131 GLN A CA 1
ATOM 990 C C . GLN A 1 131 ? -63.645 -9.115 67.912 1.00 80.19 131 GLN A C 1
ATOM 992 O O . GLN A 1 131 ? -63.068 -8.426 67.077 1.00 80.19 131 GLN A O 1
ATOM 997 N N . GLU A 1 132 ? -64.160 -8.586 69.020 1.00 86.44 132 GLU A N 1
ATOM 998 C CA . GLU A 1 132 ? -64.196 -7.143 69.229 1.00 86.44 132 GLU A CA 1
ATOM 999 C C . GLU A 1 132 ? -62.796 -6.554 69.455 1.00 86.44 132 GLU A C 1
ATOM 1001 O O . GLU A 1 132 ? -62.506 -5.457 68.977 1.00 86.44 132 GLU A O 1
ATOM 1006 N N . ILE A 1 133 ? -61.887 -7.277 70.124 1.00 84.38 133 ILE A N 1
ATOM 1007 C CA . ILE A 1 133 ? -60.475 -6.867 70.209 1.00 84.38 133 ILE A CA 1
ATOM 1008 C C . ILE A 1 133 ? -59.824 -6.923 68.819 1.00 84.38 133 ILE A C 1
ATOM 1010 O O . ILE A 1 133 ? -59.129 -5.984 68.433 1.00 84.38 133 ILE A O 1
ATOM 1014 N N . GLY A 1 134 ? -60.086 -7.966 68.029 1.00 77.00 134 GLY A N 1
ATOM 1015 C CA . GLY A 1 134 ? -59.561 -8.065 66.667 1.00 77.00 134 GLY A CA 1
ATOM 1016 C C . GLY A 1 134 ? -60.108 -6.996 65.715 1.00 77.00 134 GLY A C 1
ATOM 1017 O O . GLY A 1 134 ? -59.364 -6.497 64.874 1.00 77.00 134 GLY A O 1
ATOM 1018 N N . HIS A 1 135 ? -61.348 -6.537 65.900 1.00 73.38 135 HIS A N 1
ATOM 1019 C CA . HIS A 1 135 ? -61.894 -5.363 65.213 1.00 73.38 135 HIS A CA 1
ATOM 1020 C C . HIS A 1 135 ? -61.192 -4.054 65.605 1.00 73.38 135 HIS A C 1
ATOM 1022 O O . HIS A 1 135 ? -61.164 -3.120 64.808 1.00 73.38 135 HIS A O 1
ATOM 1028 N N . GLN A 1 136 ? -60.566 -3.956 66.782 1.00 76.69 136 GLN A N 1
ATOM 1029 C CA . GLN A 1 136 ? -59.682 -2.818 67.097 1.00 76.69 136 GLN A CA 1
ATOM 1030 C C . GLN A 1 136 ? -58.348 -2.914 66.379 1.00 76.69 136 GLN A C 1
ATOM 1032 O O . GLN A 1 136 ? -57.744 -1.908 66.000 1.00 76.69 136 GLN A O 1
ATOM 1037 N N . PHE A 1 137 ? -57.931 -4.142 66.104 1.00 72.25 137 PHE A N 1
ATOM 1038 C CA . PHE A 1 137 ? -56.902 -4.393 65.126 1.00 72.25 137 PHE A CA 1
ATOM 1039 C C . PHE A 1 137 ? -57.457 -4.361 63.718 1.00 72.25 137 PHE A C 1
ATOM 1041 O O . PHE A 1 137 ? -56.692 -4.844 62.916 1.00 72.25 137 PHE A O 1
ATOM 1048 N N . GLY A 1 138 ? -58.695 -3.864 63.480 1.00 65.25 138 GLY A N 1
ATOM 1049 C CA . GLY A 1 138 ? -59.531 -3.708 62.266 1.00 65.25 138 GLY A CA 1
ATOM 1050 C C . GLY A 1 138 ? -59.886 -4.960 61.461 1.00 65.25 138 GLY A C 1
ATOM 1051 O O . GLY A 1 138 ? -60.440 -4.851 60.367 1.00 65.25 138 GLY A O 1
ATOM 1052 N N . LEU A 1 139 ? -59.570 -6.145 61.977 1.00 65.44 139 LEU A N 1
ATOM 1053 C CA . LEU A 1 139 ? -59.775 -7.406 61.274 1.00 65.44 139 LEU A CA 1
ATOM 1054 C C . LEU A 1 139 ? -61.267 -7.637 61.010 1.00 65.44 139 LEU A C 1
ATOM 1056 O O . LEU A 1 139 ? -62.107 -7.321 61.847 1.00 65.44 139 LEU A O 1
ATOM 1060 N N . GLY A 1 140 ? -61.610 -8.188 59.846 1.00 60.38 140 GLY A N 1
ATOM 1061 C CA . GLY A 1 140 ? -62.975 -8.625 59.543 1.00 60.38 140 GLY A CA 1
ATOM 1062 C C . GLY A 1 140 ? -63.276 -10.013 60.114 1.00 60.38 140 GLY A C 1
ATOM 1063 O O . GLY A 1 140 ? -62.372 -10.742 60.513 1.00 60.38 140 GLY A O 1
ATOM 1064 N N . HIS A 1 141 ? -64.549 -10.412 60.111 1.00 64.69 141 HIS A N 1
ATOM 1065 C CA . HIS A 1 141 ? -64.914 -11.801 60.404 1.00 64.69 141 HIS A CA 1
ATOM 1066 C C . HIS A 1 141 ? -64.424 -12.717 59.271 1.00 64.69 141 HIS A C 1
ATOM 1068 O O . HIS A 1 141 ? -64.887 -12.615 58.134 1.00 64.69 141 HIS A O 1
ATOM 1074 N N . GLY A 1 142 ? -63.489 -13.610 59.582 1.00 55.00 142 GLY A N 1
ATOM 1075 C CA . GLY A 1 142 ? -62.896 -14.560 58.643 1.00 55.00 142 GLY A CA 1
ATOM 1076 C C . GLY A 1 142 ? -61.494 -14.971 59.094 1.00 55.00 142 GLY A C 1
ATOM 1077 O O . GLY A 1 142 ? -60.857 -14.246 59.845 1.00 55.00 142 GLY A O 1
ATOM 1078 N N . GLY A 1 143 ? -61.020 -16.136 58.649 1.00 55.47 143 GLY A N 1
ATOM 1079 C CA . GLY A 1 143 ? -59.710 -16.680 59.032 1.00 55.47 143 GLY A CA 1
ATOM 1080 C C . GLY A 1 143 ? -59.800 -17.913 59.935 1.00 55.47 143 GLY A C 1
ATOM 1081 O O . GLY A 1 143 ? -60.886 -18.433 60.173 1.00 55.47 143 GLY A O 1
ATOM 1082 N N . ASN A 1 144 ? -58.640 -18.384 60.407 1.00 55.12 144 ASN A N 1
ATOM 1083 C CA . ASN A 1 144 ? -58.485 -19.516 61.337 1.00 55.12 144 ASN A CA 1
ATOM 1084 C C . ASN A 1 144 ? -57.882 -19.038 62.676 1.00 55.12 144 ASN A C 1
ATOM 1086 O O . ASN A 1 144 ? -57.026 -19.709 63.251 1.00 55.12 144 ASN A O 1
ATOM 1090 N N . ASP A 1 145 ? -58.249 -17.836 63.118 1.00 58.66 145 ASP A N 1
ATOM 1091 C CA . ASP A 1 145 ? -57.706 -17.168 64.302 1.00 58.66 145 ASP A CA 1
ATOM 1092 C C . ASP A 1 145 ? -58.823 -16.791 65.296 1.00 58.66 145 ASP A C 1
ATOM 1094 O O . ASP A 1 145 ? -59.943 -17.291 65.238 1.00 58.66 145 ASP A O 1
ATOM 1098 N N . CYS A 1 146 ? -58.518 -15.904 66.240 1.00 68.06 146 CYS A N 1
ATOM 1099 C CA . CYS A 1 146 ? -59.461 -15.398 67.238 1.00 68.06 146 CYS A CA 1
ATOM 1100 C C . CYS A 1 146 ? -60.687 -14.687 66.596 1.00 68.06 146 CYS A C 1
ATOM 1102 O O . CYS A 1 146 ? -61.734 -14.601 67.225 1.00 68.06 146 CYS A O 1
ATOM 1104 N N . MET A 1 147 ? -60.661 -14.296 65.315 1.00 70.69 147 MET A N 1
ATOM 1105 C CA . MET A 1 147 ? -61.836 -13.799 64.577 1.00 70.69 147 MET A CA 1
ATOM 1106 C C . MET A 1 147 ? -62.798 -14.900 64.111 1.00 70.69 147 MET A C 1
ATOM 1108 O O . MET A 1 147 ? -63.944 -14.599 63.765 1.00 70.69 147 MET A O 1
ATOM 1112 N N . SER A 1 148 ? -62.380 -16.170 64.100 1.00 64.25 148 SER A N 1
ATOM 1113 C CA . SER A 1 148 ? -63.127 -17.271 63.477 1.00 64.25 148 SER A CA 1
ATOM 1114 C C . SER A 1 148 ? -64.178 -17.930 64.376 1.00 64.25 148 SER A C 1
ATOM 1116 O O . SER A 1 148 ? -64.805 -18.909 63.966 1.00 64.25 148 SER A O 1
ATOM 1118 N N . PHE A 1 149 ? -64.377 -17.451 65.607 1.00 63.12 149 PHE A N 1
ATOM 1119 C CA . PHE A 1 149 ? -65.326 -18.071 66.531 1.00 63.12 149 PHE A CA 1
ATOM 1120 C C . PHE A 1 149 ? -66.787 -17.902 66.089 1.00 63.12 149 PHE A C 1
ATOM 1122 O O . PHE A 1 149 ? -67.283 -16.793 65.907 1.00 63.12 149 PHE A O 1
ATOM 1129 N N . THR A 1 150 ? -67.523 -19.009 65.988 1.00 58.22 150 THR A N 1
ATOM 1130 C CA . THR A 1 150 ? -68.986 -18.995 65.836 1.00 58.22 150 THR A CA 1
ATOM 1131 C C . THR A 1 150 ? -69.668 -19.077 67.200 1.00 58.22 150 THR A C 1
ATOM 1133 O O . THR A 1 150 ? -69.275 -19.891 68.033 1.00 58.22 150 THR A O 1
ATOM 1136 N N . TYR A 1 151 ? -70.725 -18.287 67.404 1.00 53.75 151 TYR A N 1
ATOM 1137 C CA . TYR A 1 151 ? -71.372 -18.013 68.698 1.00 53.75 151 TYR A CA 1
ATOM 1138 C C . TYR A 1 151 ? -71.909 -19.221 69.501 1.00 53.75 151 TYR A C 1
ATOM 1140 O O . TYR A 1 151 ? -72.338 -19.016 70.632 1.00 53.75 151 TYR A O 1
ATOM 1148 N N . HIS A 1 152 ? -71.917 -20.460 68.990 1.00 47.53 152 HIS A N 1
ATOM 1149 C CA . HIS A 1 152 ? -72.640 -21.591 69.604 1.00 47.53 152 HIS A CA 1
ATOM 1150 C C . HIS A 1 152 ? -71.854 -22.916 69.628 1.00 47.53 152 HIS A C 1
ATOM 1152 O O . HIS A 1 152 ? -72.257 -23.901 69.013 1.00 47.53 152 HIS A O 1
ATOM 1158 N N . SER A 1 153 ? -70.751 -22.977 70.377 1.00 46.06 153 SER A N 1
ATOM 1159 C CA . SER A 1 153 ? -70.070 -24.245 70.683 1.00 46.06 153 SER A CA 1
ATOM 1160 C C . SER A 1 153 ? -69.605 -24.265 72.146 1.00 46.06 153 SER A C 1
ATOM 1162 O O . SER A 1 153 ? -68.596 -23.630 72.466 1.00 46.06 153 SER A O 1
ATOM 1164 N N . PRO A 1 154 ? -70.315 -24.970 73.050 1.00 42.62 154 PRO A N 1
ATOM 1165 C CA . PRO A 1 154 ? -69.975 -25.017 74.464 1.00 42.62 154 PRO A CA 1
ATOM 1166 C C . PRO A 1 154 ? -68.744 -25.907 74.668 1.00 42.62 154 PRO A C 1
ATOM 1168 O O . PRO A 1 154 ? -68.781 -27.100 74.392 1.00 42.62 154 PRO A O 1
ATOM 1171 N N . ALA A 1 155 ? -67.673 -25.302 75.184 1.00 44.88 155 ALA A N 1
ATOM 1172 C CA . ALA A 1 155 ? -66.384 -25.914 75.502 1.00 44.88 155 ALA A CA 1
ATOM 1173 C C . ALA A 1 155 ? -65.573 -26.457 74.303 1.00 44.88 155 ALA A C 1
ATOM 1175 O O . ALA A 1 155 ? -66.006 -27.290 73.516 1.00 44.88 155 ALA A O 1
ATOM 1176 N N . SER A 1 156 ? -64.308 -26.039 74.246 1.00 47.50 156 SER A N 1
ATOM 1177 C CA . SER A 1 156 ? -63.240 -26.615 73.420 1.00 47.50 156 SER A CA 1
ATOM 1178 C C . SER A 1 156 ? -63.425 -26.546 71.903 1.00 47.50 156 SER A C 1
ATOM 1180 O O . SER A 1 156 ? -63.717 -27.544 71.260 1.00 47.50 156 SER A O 1
ATOM 1182 N N . GLN A 1 157 ? -63.056 -25.413 71.312 1.00 45.78 157 GLN A N 1
ATOM 1183 C CA . GLN A 1 157 ? -62.039 -25.474 70.264 1.00 45.78 157 GLN A CA 1
ATOM 1184 C C . GLN A 1 157 ? -61.023 -24.371 70.560 1.00 45.78 157 GLN A C 1
ATOM 1186 O O . GLN A 1 157 ? -61.317 -23.187 70.440 1.00 45.78 157 GLN A O 1
ATOM 1191 N N . ASP A 1 158 ? -59.829 -24.771 71.002 1.00 51.41 158 ASP A N 1
ATOM 1192 C CA . ASP A 1 158 ? -58.622 -24.038 70.623 1.00 51.41 158 ASP A CA 1
ATOM 1193 C C . ASP A 1 158 ? -58.755 -23.740 69.120 1.00 51.41 158 ASP A C 1
ATOM 1195 O O . ASP A 1 158 ? -59.012 -24.697 68.378 1.00 51.41 158 ASP A O 1
ATOM 1199 N N . PRO A 1 159 ? -58.680 -22.478 68.657 1.00 48.03 159 PRO A N 1
ATOM 1200 C CA . PRO A 1 159 ? -58.647 -22.178 67.235 1.00 48.03 159 PRO A CA 1
ATOM 1201 C C . PRO A 1 159 ? -57.312 -22.721 66.721 1.00 48.03 159 PRO A C 1
ATOM 1203 O O . PRO A 1 159 ? -56.288 -22.053 66.754 1.00 48.03 159 PRO A O 1
ATOM 1206 N N . GLN A 1 160 ? -57.352 -24.021 66.435 1.00 46.59 160 GLN A N 1
ATOM 1207 C CA . GLN A 1 160 ? -56.350 -24.960 65.962 1.00 46.59 160 GLN A CA 1
ATOM 1208 C C . GLN A 1 160 ? -54.881 -24.608 66.257 1.00 46.59 160 GLN A C 1
ATOM 1210 O O . GLN A 1 160 ? -54.290 -23.724 65.640 1.00 46.59 160 GLN A O 1
ATOM 1215 N N . ALA A 1 161 ? -54.248 -25.466 67.065 1.00 39.66 161 ALA A N 1
ATOM 1216 C CA . ALA A 1 161 ? -52.812 -25.756 67.175 1.00 39.66 161 ALA A CA 1
ATOM 1217 C C . ALA A 1 161 ? -52.094 -26.120 65.842 1.00 39.66 161 ALA A C 1
ATOM 1219 O O . ALA A 1 161 ? -51.224 -26.988 65.809 1.00 39.66 161 ALA A O 1
ATOM 1220 N N . GLY A 1 162 ? -52.452 -25.487 64.725 1.00 38.03 162 GLY A N 1
ATOM 1221 C CA . GLY A 1 162 ? -51.994 -25.834 63.383 1.00 38.03 162 GLY A CA 1
ATOM 1222 C C . GLY A 1 162 ? -51.607 -24.659 62.493 1.00 38.03 162 GLY A C 1
ATOM 1223 O O . GLY A 1 162 ? -51.281 -24.903 61.335 1.00 38.03 162 GLY A O 1
ATOM 1224 N N . ASN A 1 163 ? -51.613 -23.406 62.964 1.00 37.34 163 ASN A N 1
ATOM 1225 C CA . ASN A 1 163 ? -51.232 -22.299 62.087 1.00 37.34 163 ASN A CA 1
ATOM 1226 C C . ASN A 1 163 ? -50.412 -21.199 62.772 1.00 37.34 163 ASN A C 1
ATOM 1228 O O . ASN A 1 163 ? -50.906 -20.123 63.083 1.00 37.34 163 ASN A O 1
ATOM 1232 N N . THR A 1 164 ? -49.112 -21.447 62.919 1.00 37.25 164 THR A N 1
ATOM 1233 C CA . THR A 1 164 ? -48.095 -20.421 63.205 1.00 37.25 164 THR A CA 1
ATOM 1234 C C . THR A 1 164 ? -47.829 -19.485 62.013 1.00 37.25 164 THR A C 1
ATOM 1236 O O . THR A 1 164 ? -46.921 -18.662 62.082 1.00 37.25 164 THR A O 1
ATOM 1239 N N . ASN A 1 165 ? -48.579 -19.592 60.905 1.00 38.22 165 ASN A N 1
ATOM 1240 C CA . ASN A 1 165 ? -48.388 -18.780 59.701 1.00 38.22 165 ASN A CA 1
ATOM 1241 C C . ASN A 1 165 ? -49.464 -17.696 59.546 1.00 38.22 165 ASN A C 1
ATOM 1243 O O . ASN A 1 165 ? -50.116 -17.597 58.506 1.00 38.22 165 ASN A O 1
ATOM 1247 N N . LEU A 1 166 ? -49.588 -16.806 60.534 1.00 39.88 166 LEU A N 1
ATOM 1248 C CA . LEU A 1 166 ? -50.102 -15.451 60.270 1.00 39.88 166 LEU A CA 1
ATOM 1249 C C . LEU A 1 166 ? -49.043 -14.543 59.610 1.00 39.88 166 LEU A C 1
ATOM 1251 O O . LEU A 1 166 ? -49.273 -13.363 59.371 1.00 39.88 166 LEU A O 1
ATOM 1255 N N . THR A 1 167 ? -47.889 -15.097 59.240 1.00 40.44 167 THR A N 1
ATOM 1256 C CA . THR A 1 167 ? -46.753 -14.375 58.662 1.00 40.44 167 THR A CA 1
ATOM 1257 C C . THR A 1 167 ? -46.821 -14.118 57.158 1.00 40.44 167 THR A C 1
ATOM 1259 O O . THR A 1 167 ? -45.917 -13.462 56.657 1.00 40.44 167 THR A O 1
ATOM 1262 N N . ASN A 1 168 ? -47.834 -14.573 56.404 1.00 38.44 168 ASN A N 1
ATOM 1263 C CA . ASN A 1 168 ? -47.625 -14.704 54.951 1.00 38.44 168 ASN A CA 1
ATOM 1264 C C . ASN A 1 168 ? -48.680 -14.140 53.989 1.00 38.44 168 ASN A C 1
ATOM 1266 O O . ASN A 1 168 ? -48.729 -14.585 52.844 1.00 38.44 168 ASN A O 1
ATOM 1270 N N . SER A 1 169 ? -49.503 -13.160 54.380 1.00 34.66 169 SER A N 1
ATOM 1271 C CA . SER A 1 169 ? -50.357 -12.492 53.373 1.00 34.66 169 SER A CA 1
ATOM 1272 C C . SER A 1 169 ? -50.475 -10.970 53.423 1.00 34.66 169 SER A C 1
ATOM 1274 O O . SER A 1 169 ? -50.838 -10.410 52.394 1.00 34.66 169 SER A O 1
ATOM 1276 N N . PHE A 1 170 ? -50.108 -10.276 54.508 1.00 39.44 170 PHE A N 1
ATOM 1277 C CA . PHE A 1 170 ? -50.327 -8.816 54.571 1.00 39.44 170 PHE A CA 1
ATOM 1278 C C . PHE A 1 170 ? -49.196 -7.978 55.190 1.00 39.44 170 PHE A C 1
ATOM 1280 O O . PHE A 1 170 ? -49.328 -6.763 55.291 1.00 39.44 170 PHE A O 1
ATOM 1287 N N . PHE A 1 171 ? -48.048 -8.583 55.511 1.00 41.09 171 PHE A N 1
ATOM 1288 C CA . PHE A 1 171 ? -46.878 -7.874 56.045 1.00 41.09 171 PHE A CA 1
ATOM 1289 C C . PHE A 1 171 ? -45.614 -8.187 55.243 1.00 41.09 171 PHE A C 1
ATOM 1291 O O . PHE A 1 171 ? -44.668 -8.776 55.756 1.00 41.09 171 PHE A O 1
ATOM 1298 N N . THR A 1 172 ? -45.560 -7.778 53.976 1.00 39.34 172 THR A N 1
ATOM 1299 C CA . THR A 1 172 ? -44.261 -7.632 53.310 1.00 39.34 172 THR A CA 1
ATOM 1300 C C . THR A 1 172 ? -43.723 -6.245 53.644 1.00 39.34 172 THR A C 1
ATOM 1302 O O . THR A 1 172 ? -43.780 -5.325 52.827 1.00 39.34 172 THR A O 1
ATOM 1305 N N . ASN A 1 173 ? -43.144 -6.101 54.843 1.00 47.44 173 ASN A N 1
ATOM 1306 C CA . ASN A 1 173 ? -41.891 -5.359 54.901 1.00 47.44 173 ASN A CA 1
ATOM 1307 C C . ASN A 1 173 ? -40.952 -6.183 54.038 1.00 47.44 173 ASN A C 1
ATOM 1309 O O . ASN A 1 173 ? -40.355 -7.158 54.480 1.00 47.44 173 ASN A O 1
ATOM 1313 N N . ASP A 1 174 ? -40.960 -5.869 52.756 1.00 52.59 174 ASP A N 1
ATOM 1314 C CA . ASP A 1 174 ? -39.961 -6.363 51.855 1.00 52.59 174 ASP A CA 1
ATOM 1315 C C . ASP A 1 174 ? -38.623 -5.934 52.508 1.00 52.59 174 ASP A C 1
ATOM 1317 O O . ASP A 1 174 ? -38.453 -4.801 52.983 1.00 52.59 174 ASP A O 1
ATOM 1321 N N . ILE A 1 175 ? -37.741 -6.891 52.747 1.00 54.56 175 ILE A N 1
ATOM 1322 C CA . ILE A 1 175 ? -36.450 -6.704 53.438 1.00 54.56 175 ILE A CA 1
ATOM 1323 C C . ILE A 1 175 ? -35.315 -7.286 52.603 1.00 54.56 175 ILE A C 1
ATOM 1325 O O . ILE A 1 175 ? -34.152 -7.253 53.006 1.00 54.56 175 ILE A O 1
ATOM 1329 N N . THR A 1 176 ? -35.652 -7.839 51.446 1.00 64.19 176 THR A N 1
ATOM 1330 C CA . THR A 1 176 ? -34.752 -8.566 50.574 1.00 64.19 176 THR A CA 1
ATOM 1331 C C . THR A 1 176 ? -34.331 -7.651 49.428 1.00 64.19 176 THR A C 1
ATOM 1333 O O . THR A 1 176 ? -35.014 -6.698 49.076 1.00 64.19 176 THR A O 1
ATOM 1336 N N . SER A 1 177 ? -33.108 -7.811 48.934 1.00 81.19 177 SER A N 1
ATOM 1337 C CA . SER A 1 177 ? -32.634 -6.998 47.812 1.00 81.19 177 SER A CA 1
ATOM 1338 C C . SER A 1 177 ? -33.004 -7.669 46.486 1.00 81.19 177 SER A C 1
ATOM 1340 O O . SER A 1 177 ? -32.948 -8.904 46.399 1.00 81.19 177 SER A O 1
ATOM 1342 N N . PRO A 1 178 ? -33.248 -6.889 45.416 1.00 87.56 178 PRO A N 1
ATOM 1343 C CA . PRO A 1 178 ? -33.497 -7.436 44.085 1.00 87.56 178 PRO A CA 1
ATOM 1344 C C . PRO A 1 178 ? -32.332 -8.315 43.618 1.00 87.56 178 PRO A C 1
ATOM 1346 O O . PRO A 1 178 ? -31.172 -8.057 43.941 1.00 87.56 178 PRO A O 1
ATOM 1349 N N . GLN A 1 179 ? -32.586 -9.347 42.818 1.00 89.44 179 GLN A N 1
ATOM 1350 C CA . GLN A 1 179 ? -31.500 -10.159 42.261 1.00 89.44 179 GLN A CA 1
ATOM 1351 C C . GLN A 1 179 ? -30.835 -9.417 41.099 1.00 89.44 179 GLN A C 1
ATOM 1353 O O . GLN A 1 179 ? -31.526 -8.879 40.241 1.00 89.44 179 GLN A O 1
ATOM 1358 N N . LEU A 1 180 ? -29.498 -9.400 41.057 1.00 94.81 180 LEU A N 1
ATOM 1359 C CA . LEU A 1 180 ? -28.711 -8.736 40.011 1.00 94.81 180 LEU A CA 1
ATOM 1360 C C . LEU A 1 180 ? -27.610 -9.657 39.476 1.00 94.81 180 LEU A C 1
ATOM 1362 O O . LEU A 1 180 ? -26.750 -10.125 40.237 1.00 94.81 180 LEU A O 1
ATOM 1366 N N . THR A 1 181 ? -27.583 -9.827 38.154 1.00 94.56 181 THR A N 1
ATOM 1367 C CA . THR A 1 181 ? -26.444 -10.371 37.409 1.00 94.56 181 THR A CA 1
ATOM 1368 C C . THR A 1 181 ? -25.775 -9.279 36.582 1.00 94.56 181 THR A C 1
ATOM 1370 O O . THR A 1 181 ? -26.432 -8.407 36.014 1.00 94.56 181 THR A O 1
ATOM 1373 N N . LEU A 1 182 ? -24.448 -9.346 36.505 1.00 96.88 182 LEU A N 1
ATOM 1374 C CA . LEU A 1 182 ? -23.621 -8.479 35.676 1.00 96.88 182 LEU A CA 1
ATOM 1375 C C . LEU A 1 182 ? -22.819 -9.364 34.725 1.00 96.88 182 LEU A C 1
ATOM 1377 O O . LEU A 1 182 ? -22.010 -10.182 35.162 1.00 96.88 182 LEU A O 1
ATOM 1381 N N . ASN A 1 183 ? -23.047 -9.187 33.430 1.00 95.62 183 ASN A N 1
ATOM 1382 C CA . ASN A 1 183 ? -22.431 -9.965 32.371 1.00 95.62 183 ASN A CA 1
ATOM 1383 C C . ASN A 1 183 ? -21.448 -9.070 31.614 1.00 95.62 183 ASN A C 1
ATOM 1385 O O . ASN A 1 183 ? -21.846 -8.197 30.838 1.00 95.62 183 ASN A O 1
ATOM 1389 N N . VAL A 1 184 ? -20.158 -9.299 31.868 1.00 96.19 184 VAL A N 1
ATOM 1390 C CA . VAL A 1 184 ? -19.036 -8.586 31.247 1.00 96.19 184 VAL A CA 1
ATOM 1391 C C . VAL A 1 184 ? -17.903 -9.589 30.981 1.00 96.19 184 VAL A C 1
ATOM 1393 O O . VAL A 1 184 ? -17.623 -10.417 31.857 1.00 96.19 184 VAL A O 1
ATOM 1396 N N . PRO A 1 185 ? -17.248 -9.564 29.805 1.00 95.88 185 PRO A N 1
ATOM 1397 C CA . PRO A 1 185 ? -16.081 -10.404 29.547 1.00 95.88 185 PRO A CA 1
ATOM 1398 C C . PRO A 1 185 ? -14.924 -10.052 30.491 1.00 95.88 185 PRO A C 1
ATOM 1400 O O . PRO A 1 185 ? -14.719 -8.893 30.834 1.00 95.88 185 PRO A O 1
ATOM 1403 N N . GLN A 1 186 ? -14.147 -11.059 30.894 1.00 94.50 186 GLN A N 1
ATOM 1404 C CA . GLN A 1 186 ? -13.018 -10.878 31.820 1.00 94.50 186 GLN A CA 1
ATOM 1405 C C . GLN A 1 186 ? -11.789 -10.248 31.147 1.00 94.50 186 GLN A C 1
ATOM 1407 O O . GLN A 1 186 ? -10.963 -9.626 31.811 1.00 94.50 186 GLN A O 1
ATOM 1412 N N . THR A 1 187 ? -11.662 -10.404 29.829 1.00 95.19 187 THR A N 1
ATOM 1413 C CA . THR A 1 187 ? -10.525 -9.924 29.038 1.00 95.19 187 THR A CA 1
ATOM 1414 C C . THR A 1 187 ? -10.997 -9.296 27.735 1.00 95.19 187 THR A C 1
ATOM 1416 O O . THR A 1 187 ? -11.990 -9.743 27.159 1.00 95.19 187 THR A O 1
ATOM 1419 N N . ALA A 1 188 ? -10.262 -8.301 27.251 1.00 95.38 188 ALA A N 1
ATOM 1420 C CA . ALA A 1 188 ? -10.448 -7.706 25.932 1.00 95.38 188 ALA A CA 1
ATOM 1421 C C . ALA A 1 188 ? -9.104 -7.226 25.370 1.00 95.38 188 ALA A C 1
ATOM 1423 O O . ALA A 1 188 ? -8.168 -6.977 26.129 1.00 95.38 188 ALA A O 1
ATOM 1424 N N . ASP A 1 189 ? -9.026 -7.059 24.055 1.00 92.00 189 ASP A N 1
ATOM 1425 C CA . ASP A 1 189 ? -7.875 -6.427 23.412 1.00 92.00 189 ASP A CA 1
ATOM 1426 C C . ASP A 1 189 ? -8.098 -4.917 23.303 1.00 92.00 189 ASP A C 1
ATOM 1428 O O . ASP A 1 189 ? -9.234 -4.445 23.168 1.00 92.00 189 ASP A O 1
ATOM 1432 N N . GLN A 1 190 ? -7.015 -4.146 23.362 1.00 92.25 190 GLN A N 1
ATOM 1433 C CA . GLN A 1 190 ? -7.051 -2.697 23.199 1.00 92.25 190 GLN A CA 1
ATOM 1434 C C . GLN A 1 190 ? -7.815 -2.300 21.928 1.00 92.25 190 GLN A C 1
ATOM 1436 O O . GLN A 1 190 ? -7.692 -2.928 20.877 1.00 92.25 190 GLN A O 1
ATOM 1441 N N . GLY A 1 191 ? -8.656 -1.269 22.043 1.00 87.62 191 GLY A N 1
ATOM 1442 C CA . GLY A 1 191 ? -9.489 -0.784 20.939 1.00 87.62 191 GLY A CA 1
ATOM 1443 C C . GLY A 1 191 ? -10.734 -1.619 20.649 1.00 87.62 191 GLY A C 1
ATOM 1444 O O . GLY A 1 191 ? -11.602 -1.155 19.909 1.00 87.62 191 GLY A O 1
ATOM 1445 N N . SER A 1 192 ? -10.874 -2.804 21.249 1.00 90.88 192 SER A N 1
ATOM 1446 C CA . SER A 1 192 ? -12.092 -3.604 21.127 1.00 90.88 192 SER A CA 1
ATOM 1447 C C . SER A 1 192 ? -13.238 -2.999 21.934 1.00 90.88 192 SER A C 1
ATOM 1449 O O . SER A 1 192 ? -13.057 -2.450 23.024 1.00 90.88 192 SER A O 1
ATOM 1451 N N . THR A 1 193 ? -14.457 -3.145 21.420 1.00 94.06 193 THR A N 1
ATOM 1452 C CA . THR A 1 193 ? -15.676 -2.806 22.157 1.00 94.06 193 THR A CA 1
ATOM 1453 C C . THR A 1 193 ? -16.065 -3.944 23.095 1.00 94.06 193 THR A C 1
ATOM 1455 O O . THR A 1 193 ? -16.235 -5.084 22.663 1.00 94.06 193 THR A O 1
ATOM 1458 N N . VAL A 1 194 ? -16.281 -3.628 24.366 1.00 95.88 194 VAL A N 1
ATOM 1459 C CA . VAL A 1 194 ? -16.747 -4.552 25.400 1.00 95.88 194 VAL A CA 1
ATOM 1460 C C . VAL A 1 194 ? -18.233 -4.346 25.638 1.00 95.88 194 VAL A C 1
ATOM 1462 O O . VAL A 1 194 ? -18.668 -3.241 25.951 1.00 95.88 194 VAL A O 1
ATOM 1465 N N . THR A 1 195 ? -19.015 -5.415 25.518 1.00 96.56 195 THR A N 1
ATOM 1466 C CA . THR A 1 195 ? -20.450 -5.379 25.824 1.00 96.56 195 THR A CA 1
ATOM 1467 C C . THR A 1 195 ? -20.670 -5.618 27.315 1.00 96.56 195 THR A C 1
ATOM 1469 O O . THR A 1 195 ? -20.220 -6.626 27.857 1.00 96.56 195 THR A O 1
ATOM 1472 N N . VAL A 1 196 ? -21.373 -4.692 27.962 1.00 96.81 196 VAL A N 1
ATOM 1473 C CA . VAL A 1 196 ? -21.822 -4.772 29.353 1.00 96.81 196 VAL A CA 1
ATOM 1474 C C . VAL A 1 196 ? -23.332 -4.933 29.345 1.00 96.81 196 VAL A C 1
ATOM 1476 O O . VAL A 1 196 ? -24.051 -4.127 28.753 1.00 96.81 196 VAL A O 1
ATOM 1479 N N . SER A 1 197 ? -23.817 -5.964 30.023 1.00 95.56 197 SER A N 1
ATOM 1480 C CA . SER A 1 197 ? -25.248 -6.195 30.196 1.00 95.56 197 SER A CA 1
ATOM 1481 C C . SER A 1 197 ? -25.544 -6.575 31.637 1.00 95.56 197 SER A C 1
ATOM 1483 O O . SER A 1 197 ? -24.713 -7.177 32.320 1.00 95.56 197 SER A O 1
ATOM 1485 N N . ILE A 1 198 ? -26.725 -6.190 32.104 1.00 95.94 198 ILE A N 1
ATOM 1486 C CA . ILE A 1 198 ? -27.229 -6.576 33.415 1.00 95.94 198 ILE A CA 1
ATOM 1487 C C . ILE A 1 198 ? -28.571 -7.268 33.239 1.00 95.94 198 ILE A C 1
ATOM 1489 O O . ILE A 1 198 ? -29.327 -6.942 32.326 1.00 95.94 198 ILE A O 1
ATOM 1493 N N . SER A 1 199 ? -28.870 -8.212 34.122 1.00 93.06 199 SER A N 1
ATOM 1494 C CA . SER A 1 199 ? -30.235 -8.690 34.308 1.00 93.06 199 SER A CA 1
ATOM 1495 C C . SER A 1 199 ? -30.596 -8.529 35.772 1.00 93.06 199 SER A C 1
ATOM 1497 O O . SER A 1 199 ? -29.766 -8.777 36.650 1.00 93.06 199 SER A O 1
ATOM 1499 N N . ALA A 1 200 ? -31.804 -8.047 36.032 1.00 90.56 200 ALA A N 1
ATOM 1500 C CA . ALA A 1 200 ? -32.291 -7.884 37.385 1.00 90.56 200 ALA A CA 1
ATOM 1501 C C . ALA A 1 200 ? -33.753 -8.297 37.475 1.00 90.56 200 ALA A C 1
ATOM 1503 O O . ALA A 1 200 ? -34.538 -8.009 36.569 1.00 90.56 200 ALA A O 1
ATOM 1504 N N . THR A 1 201 ? -34.103 -8.964 38.569 1.00 85.62 201 THR A N 1
ATOM 1505 C CA . THR A 1 201 ? -35.478 -9.353 38.874 1.00 85.62 201 THR A CA 1
ATOM 1506 C C . THR A 1 201 ? -35.846 -8.859 40.267 1.00 85.62 201 THR A C 1
ATOM 1508 O O . THR A 1 201 ? -35.019 -8.985 41.180 1.00 85.62 201 THR A O 1
ATOM 1511 N N . PRO A 1 202 ? -37.069 -8.334 40.449 1.00 77.88 202 PRO A N 1
ATOM 1512 C CA . PRO A 1 202 ? -37.637 -8.142 41.774 1.00 77.88 202 PRO A CA 1
ATOM 1513 C C . PRO A 1 202 ? -37.604 -9.458 42.550 1.00 77.88 202 PRO A C 1
ATOM 1515 O O . PRO A 1 202 ? -37.669 -10.548 41.976 1.00 77.88 202 PRO A O 1
ATOM 1518 N N . ASP A 1 203 ? -37.446 -9.344 43.851 1.00 68.31 203 ASP A N 1
ATOM 1519 C CA . ASP A 1 203 ? -37.328 -10.436 44.808 1.00 68.31 203 ASP A CA 1
ATOM 1520 C C . ASP A 1 203 ? -38.674 -10.835 45.432 1.00 68.31 203 ASP A C 1
ATOM 1522 O O . ASP A 1 203 ? -38.781 -11.916 46.012 1.00 68.31 203 ASP A O 1
ATOM 1526 N N . ASP A 1 204 ? -39.718 -10.029 45.228 1.00 64.75 204 ASP A N 1
ATOM 1527 C CA . ASP A 1 204 ? -41.094 -10.356 45.584 1.00 64.75 204 ASP A CA 1
ATOM 1528 C C . ASP A 1 204 ? -42.058 -10.310 44.377 1.00 64.75 204 ASP A C 1
ATOM 1530 O O . ASP A 1 204 ? -41.714 -9.915 43.261 1.00 64.75 204 ASP A O 1
ATOM 1534 N N . ARG A 1 205 ? -43.294 -10.776 44.596 1.00 52.19 205 ARG A N 1
ATOM 1535 C CA . ARG A 1 205 ? -44.310 -10.971 43.546 1.00 52.19 205 ARG A CA 1
ATOM 1536 C C . ARG A 1 205 ? -44.857 -9.663 42.949 1.00 52.19 205 ARG A C 1
ATOM 1538 O O . ARG A 1 205 ? -45.474 -9.723 41.886 1.00 52.19 205 ARG A O 1
ATOM 1545 N N . TYR A 1 206 ? -44.677 -8.522 43.614 1.00 55.88 206 TYR A N 1
ATOM 1546 C CA . TYR A 1 206 ? -45.267 -7.236 43.219 1.00 55.88 206 TYR A CA 1
ATOM 1547 C C . TYR A 1 206 ? -44.244 -6.111 43.014 1.00 55.88 206 TYR A C 1
ATOM 1549 O O . TYR A 1 206 ? -44.620 -5.056 42.507 1.00 55.88 206 TYR A O 1
ATOM 1557 N N . GLY A 1 207 ? -42.983 -6.328 43.377 1.00 65.56 207 GLY A N 1
ATOM 1558 C CA . GLY A 1 207 ? -41.909 -5.354 43.281 1.00 65.56 207 GLY A CA 1
ATOM 1559 C C . GLY A 1 207 ? -41.515 -5.079 41.837 1.00 65.56 207 GLY A C 1
ATOM 1560 O O . GLY A 1 207 ? -41.735 -5.888 40.929 1.00 65.56 207 GLY A O 1
ATOM 1561 N N . GLN A 1 208 ? -40.914 -3.916 41.612 1.00 79.12 208 GLN A N 1
ATOM 1562 C CA . GLN A 1 208 ? -40.399 -3.512 40.305 1.00 79.12 208 GLN A CA 1
ATOM 1563 C C . GLN A 1 208 ? -38.992 -2.950 40.432 1.00 79.12 208 GLN A C 1
ATOM 1565 O O . GLN A 1 208 ? -38.688 -2.231 41.375 1.00 79.12 208 GLN A O 1
ATOM 1570 N N . ILE A 1 209 ? -38.138 -3.203 39.436 1.00 87.69 209 ILE A N 1
ATOM 1571 C CA . ILE A 1 209 ? -36.873 -2.472 39.322 1.00 87.69 209 ILE A CA 1
ATOM 1572 C C . ILE A 1 209 ? -37.188 -1.074 38.794 1.00 87.69 209 ILE A C 1
ATOM 1574 O O . ILE A 1 209 ? -37.637 -0.927 37.658 1.00 87.69 209 ILE A O 1
ATOM 1578 N N . THR A 1 210 ? -36.944 -0.048 39.603 1.00 86.56 210 THR A N 1
ATOM 1579 C CA . THR A 1 210 ? -37.253 1.348 39.254 1.00 86.56 210 THR A CA 1
ATOM 1580 C C . THR A 1 210 ? -36.089 2.047 38.576 1.00 86.56 210 THR A C 1
ATOM 1582 O O . THR A 1 210 ? -36.287 2.912 37.720 1.00 86.56 210 THR A O 1
ATOM 1585 N N . ARG A 1 211 ? -34.861 1.655 38.924 1.00 92.50 211 ARG A N 1
ATOM 1586 C CA . ARG A 1 211 ? -33.641 2.291 38.437 1.00 92.50 211 ARG A CA 1
ATOM 1587 C C . ARG A 1 211 ? -32.474 1.320 38.391 1.00 92.50 211 ARG A C 1
ATOM 1589 O O . ARG A 1 211 ? -32.357 0.424 39.224 1.00 92.50 211 ARG A O 1
ATOM 1596 N N . SER A 1 212 ? -31.540 1.591 37.487 1.00 95.69 212 SER A N 1
ATOM 1597 C CA . SER A 1 212 ? -30.206 1.005 37.506 1.00 95.69 212 SER A CA 1
ATOM 1598 C C . SER A 1 212 ? -29.117 2.021 37.170 1.00 95.69 212 SER A C 1
ATOM 1600 O O . SER A 1 212 ? -29.364 3.037 36.520 1.00 95.69 212 SER A O 1
ATOM 1602 N N . THR A 1 213 ? -27.892 1.745 37.607 1.00 96.62 213 THR A N 1
ATOM 1603 C CA . THR A 1 213 ? -26.689 2.471 37.204 1.00 96.62 213 THR A CA 1
ATOM 1604 C C . THR A 1 213 ? -25.617 1.506 36.720 1.00 96.62 213 THR A C 1
ATOM 1606 O O . THR A 1 213 ? -25.485 0.388 37.221 1.00 96.62 213 THR A O 1
ATOM 1609 N N . ILE A 1 214 ? -24.833 1.953 35.741 1.00 97.50 214 ILE A N 1
ATOM 1610 C CA . ILE A 1 214 ? -23.596 1.305 35.304 1.00 97.50 214 ILE A CA 1
ATOM 1611 C C . ILE A 1 214 ? -22.471 2.319 35.491 1.00 97.50 214 ILE A C 1
ATOM 1613 O O . ILE A 1 214 ? -22.444 3.363 34.836 1.00 97.50 214 ILE A O 1
ATOM 1617 N N . THR A 1 215 ? -21.544 2.001 36.385 1.00 96.94 215 THR A N 1
ATOM 1618 C CA . THR A 1 215 ? -20.356 2.793 36.700 1.00 96.94 215 THR A CA 1
ATOM 1619 C C . THR A 1 215 ? -19.130 2.140 36.085 1.00 96.94 215 THR A C 1
ATOM 1621 O O . THR A 1 215 ? -18.874 0.953 36.277 1.00 96.94 215 THR A O 1
ATOM 1624 N N . THR A 1 216 ? -18.370 2.942 35.352 1.00 96.81 216 THR A N 1
ATOM 1625 C CA . THR A 1 216 ? -17.145 2.571 34.637 1.00 96.81 216 THR A CA 1
ATOM 1626 C C . THR A 1 216 ? -16.063 3.626 34.898 1.00 96.81 216 THR A C 1
ATOM 1628 O O . THR A 1 216 ? -16.394 4.694 35.421 1.00 96.81 216 THR A O 1
ATOM 1631 N N . PRO A 1 217 ? -14.794 3.419 34.498 1.00 94.12 217 PRO A N 1
ATOM 1632 C CA . PRO A 1 217 ? -13.770 4.460 34.606 1.00 94.12 217 PRO A CA 1
ATOM 1633 C C . PRO A 1 217 ? -14.099 5.726 33.799 1.00 94.12 217 PRO A C 1
ATOM 1635 O O . PRO A 1 217 ? -13.599 6.800 34.115 1.00 94.12 217 PRO A O 1
ATOM 1638 N N . GLN A 1 218 ? -14.958 5.622 32.776 1.00 92.62 218 GLN A N 1
ATOM 1639 C CA . GLN A 1 218 ? -15.434 6.767 31.994 1.00 92.62 218 GLN A CA 1
ATOM 1640 C C . GLN A 1 218 ? -16.570 7.545 32.687 1.00 92.62 218 GLN A C 1
ATOM 1642 O O . GLN A 1 218 ? -16.974 8.598 32.196 1.00 92.62 218 GLN A O 1
ATOM 1647 N N . GLY A 1 219 ? -17.103 7.033 33.801 1.00 94.06 219 GLY A N 1
ATOM 1648 C CA . GLY A 1 219 ? -18.182 7.638 34.578 1.00 94.06 219 GLY A CA 1
ATOM 1649 C C . GLY A 1 219 ? -19.367 6.704 34.824 1.00 94.06 219 GLY A C 1
ATOM 1650 O O . GLY A 1 219 ? -19.376 5.531 34.432 1.00 94.06 219 GLY A O 1
ATOM 1651 N N . THR A 1 220 ? -20.384 7.255 35.484 1.00 95.94 220 THR A N 1
ATOM 1652 C CA . THR A 1 220 ? -21.636 6.572 35.829 1.00 95.94 220 THR A CA 1
ATOM 1653 C C . THR A 1 220 ? -22.751 6.986 34.876 1.00 95.94 220 THR A C 1
ATOM 1655 O O . THR A 1 220 ? -22.952 8.173 34.627 1.00 95.94 220 THR A O 1
ATOM 1658 N N . ARG A 1 221 ? -23.497 6.007 34.359 1.00 96.12 221 ARG A N 1
ATOM 1659 C CA . ARG A 1 221 ? -24.755 6.218 33.632 1.00 96.12 221 ARG A CA 1
ATOM 1660 C C . ARG A 1 221 ? -25.917 5.642 34.424 1.00 96.12 221 ARG A C 1
ATOM 1662 O O . ARG A 1 221 ? -25.785 4.559 34.986 1.00 96.12 221 ARG A O 1
ATOM 1669 N N . GLU A 1 222 ? -27.037 6.351 34.430 1.00 95.25 222 GLU A N 1
ATOM 1670 C CA . GLU A 1 222 ? -28.278 5.983 35.115 1.00 95.25 222 GLU A CA 1
ATOM 1671 C C . GLU A 1 222 ? -29.369 5.694 34.082 1.00 95.25 222 GLU A C 1
ATOM 1673 O O . GLU A 1 222 ? -29.451 6.372 33.055 1.00 95.25 222 GLU A O 1
ATOM 1678 N N . TYR A 1 223 ? -30.191 4.682 34.347 1.00 94.38 223 TYR A N 1
ATOM 1679 C CA . TYR A 1 223 ? -31.271 4.250 33.469 1.00 94.38 223 TYR A CA 1
ATOM 1680 C C . TYR A 1 223 ? -32.562 4.039 34.271 1.00 94.38 223 TYR A C 1
ATOM 1682 O O . TYR A 1 223 ? -32.502 3.518 35.391 1.00 94.38 223 TYR A O 1
ATOM 1690 N N . PRO A 1 224 ? -33.731 4.395 33.706 1.00 90.25 224 PRO A N 1
ATOM 1691 C CA . PRO A 1 224 ? -35.012 3.988 34.267 1.00 90.25 224 PRO A CA 1
ATOM 1692 C C . PRO A 1 224 ? -35.179 2.470 34.104 1.00 90.25 224 PRO A C 1
ATOM 1694 O O . PRO A 1 224 ? -35.001 1.934 33.010 1.00 90.25 224 PRO A O 1
ATOM 1697 N N . GLY A 1 225 ? -35.504 1.775 35.193 1.00 89.56 225 GLY A N 1
ATOM 1698 C CA . GLY A 1 225 ? -35.588 0.314 35.225 1.00 89.56 225 GLY A CA 1
ATOM 1699 C C . GLY A 1 225 ? -34.246 -0.389 34.990 1.00 89.56 225 GLY A C 1
ATOM 1700 O O . GLY A 1 225 ? -33.189 0.095 35.402 1.00 89.56 225 GLY A O 1
ATOM 1701 N N . VAL A 1 226 ? -34.279 -1.562 34.350 1.00 92.75 226 VAL A N 1
ATOM 1702 C CA . VAL A 1 226 ? -33.077 -2.354 34.033 1.00 92.75 226 VAL A CA 1
ATOM 1703 C C . VAL A 1 226 ? -32.361 -1.764 32.816 1.00 92.75 226 VAL A C 1
ATOM 1705 O O . VAL A 1 226 ? -32.956 -1.618 31.749 1.00 92.75 226 VAL A O 1
ATOM 1708 N N . ALA A 1 227 ? -31.074 -1.448 32.966 1.00 93.12 227 ALA A N 1
ATOM 1709 C CA . ALA A 1 227 ? -30.260 -0.881 31.899 1.00 93.12 227 ALA A CA 1
ATOM 1710 C C . ALA A 1 227 ? -30.194 -1.811 30.672 1.00 93.12 227 ALA A C 1
ATOM 1712 O O . ALA A 1 227 ? -29.995 -3.021 30.827 1.00 93.12 227 ALA A O 1
ATOM 1713 N N . PRO A 1 228 ? -30.288 -1.265 29.446 1.00 93.94 228 PRO A N 1
ATOM 1714 C CA . PRO A 1 228 ? -30.074 -2.045 28.238 1.00 93.94 228 PRO A CA 1
ATOM 1715 C C . PRO A 1 228 ? -28.599 -2.446 28.094 1.00 93.94 228 PRO A C 1
ATOM 1717 O O . PRO A 1 228 ? -27.689 -1.796 28.618 1.00 93.94 228 PRO A O 1
ATOM 1720 N N . SER A 1 229 ? -28.354 -3.492 27.304 1.00 94.75 229 SER A N 1
ATOM 1721 C CA . SER A 1 229 ? -26.998 -3.876 26.904 1.00 94.75 229 SER A CA 1
ATOM 1722 C C . SER A 1 229 ? -26.287 -2.705 26.216 1.00 94.75 229 SER A C 1
ATOM 1724 O O . SER A 1 229 ? -26.803 -2.144 25.251 1.00 94.75 229 SER A O 1
ATOM 1726 N N . THR A 1 230 ? -25.100 -2.342 26.704 1.00 93.50 230 THR A N 1
ATOM 1727 C CA . THR A 1 230 ? -24.338 -1.167 26.254 1.00 93.50 230 THR A CA 1
ATOM 1728 C C . THR A 1 230 ? -22.882 -1.543 25.990 1.00 93.50 230 THR A C 1
ATOM 1730 O O . THR A 1 230 ? -22.299 -2.345 26.716 1.00 93.50 230 THR A O 1
ATOM 1733 N N . THR A 1 231 ? -22.269 -0.956 24.962 1.00 95.56 231 THR A N 1
ATOM 1734 C CA . THR A 1 231 ? -20.858 -1.184 24.621 1.00 95.56 231 THR A CA 1
ATOM 1735 C C . THR A 1 231 ? -19.952 -0.066 25.126 1.00 95.56 231 THR A C 1
ATOM 1737 O O . THR A 1 231 ? -20.287 1.111 24.995 1.00 95.56 231 THR A O 1
ATOM 1740 N N . TYR A 1 232 ? -18.773 -0.434 25.624 1.00 94.56 232 TYR A N 1
ATOM 1741 C CA . TYR A 1 232 ? -17.742 0.469 26.133 1.00 94.56 232 TYR A CA 1
ATOM 1742 C C . TYR A 1 232 ? -16.386 0.160 25.492 1.00 94.56 232 TYR A C 1
ATOM 1744 O O . TYR A 1 232 ? -16.097 -0.986 25.164 1.00 94.56 232 TYR A O 1
ATOM 1752 N N . THR A 1 233 ? -15.530 1.168 25.358 1.00 93.56 233 THR A N 1
ATOM 1753 C CA . THR A 1 233 ? -14.105 1.002 25.034 1.00 93.56 233 THR A CA 1
ATOM 1754 C C . THR A 1 233 ? -13.281 1.399 26.247 1.00 93.56 233 THR A C 1
ATOM 1756 O O . THR A 1 233 ? -13.315 2.554 26.678 1.00 93.56 233 THR A O 1
ATOM 1759 N N . PHE A 1 234 ? -12.572 0.430 26.816 1.00 93.81 234 PHE A N 1
ATOM 1760 C CA . PHE A 1 234 ? -11.780 0.591 28.031 1.00 93.81 234 PHE A CA 1
ATOM 1761 C C . PHE A 1 234 ? -10.308 0.896 27.716 1.00 93.81 234 PHE A C 1
ATOM 1763 O O . PHE A 1 234 ? -9.806 0.533 26.652 1.00 93.81 234 PHE A O 1
ATOM 1770 N N . GLY A 1 235 ? -9.628 1.581 28.640 1.00 92.00 235 GLY A N 1
ATOM 1771 C CA . GLY A 1 235 ? -8.180 1.804 28.562 1.00 92.00 235 GLY A CA 1
ATOM 1772 C C . GLY A 1 235 ? -7.394 0.545 28.939 1.00 92.00 235 GLY A C 1
ATOM 1773 O O . GLY A 1 235 ? -7.972 -0.412 29.445 1.00 92.00 235 GLY A O 1
ATOM 1774 N N . LEU A 1 236 ? -6.079 0.540 28.710 1.00 93.50 236 LEU A N 1
ATOM 1775 C CA . LEU A 1 236 ? -5.206 -0.591 29.057 1.00 93.50 236 LEU A CA 1
ATOM 1776 C C . LEU A 1 236 ? -5.247 -0.933 30.555 1.00 93.50 236 LEU A C 1
ATOM 1778 O O . LEU A 1 236 ? -5.357 -0.048 31.403 1.00 93.50 236 LEU A O 1
ATOM 1782 N N . GLY A 1 237 ? -5.073 -2.218 30.867 1.00 94.12 237 GLY A N 1
ATOM 1783 C CA . GLY A 1 237 ? -5.043 -2.723 32.237 1.00 94.12 237 GLY A CA 1
ATOM 1784 C C . GLY A 1 237 ? -6.419 -3.120 32.770 1.00 94.12 237 GLY A C 1
ATOM 1785 O O . GLY A 1 237 ? -7.339 -3.430 32.012 1.00 94.12 237 GLY A O 1
ATOM 1786 N N . ASP A 1 238 ? -6.540 -3.163 34.092 1.00 96.31 238 ASP A N 1
ATOM 1787 C CA . ASP A 1 238 ? -7.739 -3.646 34.772 1.00 96.31 238 ASP A CA 1
ATOM 1788 C C . ASP A 1 238 ? -8.759 -2.508 34.934 1.00 96.31 238 ASP A C 1
ATOM 1790 O O . ASP A 1 238 ? -8.495 -1.498 35.585 1.00 96.31 238 ASP A O 1
ATOM 1794 N N . ASN A 1 239 ? -9.947 -2.679 34.353 1.00 96.81 239 ASN A N 1
ATOM 1795 C CA . ASN A 1 239 ? -11.039 -1.709 34.388 1.00 96.81 239 ASN A CA 1
ATOM 1796 C C . ASN A 1 239 ? -12.211 -2.285 35.186 1.00 96.81 239 ASN A C 1
ATOM 1798 O O . ASN A 1 239 ? -12.753 -3.330 34.823 1.00 96.81 239 ASN A O 1
ATOM 1802 N N . GLN A 1 240 ? -12.627 -1.608 36.257 1.00 96.75 240 GLN A N 1
ATOM 1803 C CA . GLN A 1 240 ? -13.797 -2.023 37.033 1.00 96.75 240 GLN A CA 1
ATOM 1804 C C . GLN A 1 240 ? -15.105 -1.546 36.399 1.00 96.75 240 GLN A C 1
ATOM 1806 O O . GLN A 1 240 ? -15.244 -0.384 36.020 1.00 96.75 240 GLN A O 1
ATOM 1811 N N . VAL A 1 241 ? -16.087 -2.441 36.361 1.00 97.94 241 VAL A N 1
ATOM 1812 C CA . VAL A 1 241 ? -17.473 -2.163 35.985 1.00 97.94 241 VAL A CA 1
ATOM 1813 C C . VAL A 1 241 ? -18.358 -2.525 37.167 1.00 97.94 241 VAL A C 1
ATOM 1815 O O . VAL A 1 241 ? -18.381 -3.679 37.592 1.00 97.94 241 VAL A O 1
ATOM 1818 N N . THR A 1 242 ? -19.095 -1.549 37.688 1.00 97.62 242 THR A N 1
ATOM 1819 C CA . THR A 1 242 ? -20.031 -1.741 38.800 1.00 97.62 242 THR A CA 1
ATOM 1820 C C . THR A 1 242 ? -21.443 -1.445 38.331 1.00 97.62 242 THR A C 1
ATOM 1822 O O . THR A 1 242 ? -21.715 -0.353 37.841 1.00 97.62 242 THR A O 1
ATOM 1825 N N . ALA A 1 243 ? -22.345 -2.402 38.501 1.00 97.50 243 ALA A N 1
ATOM 1826 C CA . ALA A 1 243 ? -23.769 -2.221 38.290 1.00 97.50 243 ALA A CA 1
ATOM 1827 C C . ALA A 1 243 ? -24.491 -2.149 39.632 1.00 97.50 243 ALA A C 1
ATOM 1829 O O . ALA A 1 243 ? -24.202 -2.946 40.526 1.00 97.50 243 ALA A O 1
ATOM 1830 N N . GLN A 1 244 ? -25.445 -1.233 39.751 1.00 97.00 244 GLN A N 1
ATOM 1831 C CA . GLN A 1 244 ? -26.339 -1.141 40.899 1.00 97.00 244 GLN A CA 1
ATOM 1832 C C . GLN A 1 244 ? -27.785 -1.026 40.419 1.00 97.00 244 GLN A C 1
ATOM 1834 O O . GLN A 1 244 ? -28.050 -0.384 39.406 1.00 97.00 244 GLN A O 1
ATOM 1839 N N . VAL A 1 245 ? -28.720 -1.659 41.122 1.00 95.25 245 VAL A N 1
ATOM 1840 C CA . VAL A 1 245 ? -30.162 -1.588 40.835 1.00 95.25 245 VAL A CA 1
ATOM 1841 C C . VAL A 1 245 ? -30.937 -1.232 42.095 1.00 95.25 245 VAL A C 1
ATOM 1843 O O . VAL A 1 245 ? -30.500 -1.592 43.188 1.00 95.25 245 VAL A O 1
ATOM 1846 N N . TRP A 1 246 ? -32.062 -0.536 41.928 1.00 89.88 246 TRP A N 1
ATOM 1847 C CA . TRP A 1 246 ? -33.014 -0.180 42.981 1.00 89.88 246 TRP A CA 1
ATOM 1848 C C . TRP A 1 246 ? -34.377 -0.780 42.658 1.00 89.88 246 TRP A C 1
ATOM 1850 O O . TRP A 1 246 ? -34.811 -0.725 41.502 1.00 89.88 246 TRP A O 1
ATOM 1860 N N . ASP A 1 247 ? -35.055 -1.304 43.670 1.00 83.69 247 ASP A N 1
ATOM 1861 C CA . ASP A 1 247 ? -36.477 -1.624 43.569 1.00 83.69 247 ASP A CA 1
ATOM 1862 C C . ASP A 1 247 ? -37.370 -0.403 43.871 1.00 83.69 247 ASP A C 1
ATOM 1864 O O . ASP A 1 247 ? -36.898 0.723 44.067 1.00 83.69 247 ASP A O 1
ATOM 1868 N N . ASP A 1 248 ? -38.683 -0.605 43.854 1.00 77.81 248 ASP A N 1
ATOM 1869 C CA . ASP A 1 248 ? -39.718 0.390 44.146 1.00 77.81 248 ASP A CA 1
ATOM 1870 C C . ASP A 1 248 ? -39.852 0.733 45.632 1.00 77.81 248 ASP A C 1
ATOM 1872 O O . ASP A 1 248 ? -40.545 1.688 45.986 1.00 77.81 248 ASP A O 1
ATOM 1876 N N . ARG A 1 249 ? -39.125 0.023 46.499 1.00 70.56 249 ARG A N 1
ATOM 1877 C CA . ARG A 1 249 ? -39.057 0.262 47.945 1.00 70.56 249 ARG A CA 1
ATOM 1878 C C . ARG A 1 249 ? -37.691 0.776 48.399 1.00 70.56 249 ARG A C 1
ATOM 1880 O O . ARG A 1 249 ? -37.468 0.986 49.590 1.00 70.56 249 ARG A O 1
ATOM 1887 N N . GLY A 1 250 ? -36.799 1.055 47.450 1.00 72.75 250 GLY A N 1
ATOM 1888 C CA . GLY A 1 250 ? -35.503 1.681 47.669 1.00 72.75 250 GLY A CA 1
ATOM 1889 C C . GLY A 1 250 ? -34.387 0.731 48.107 1.00 72.75 250 GLY A C 1
ATOM 1890 O O . GLY A 1 250 ? -33.283 1.217 48.377 1.00 72.75 250 GLY A O 1
ATOM 1891 N N . ARG A 1 251 ? -34.610 -0.591 48.158 1.00 80.25 251 ARG A N 1
ATOM 1892 C CA . ARG A 1 251 ? -33.515 -1.545 48.398 1.00 80.25 251 ARG A CA 1
ATOM 1893 C C . ARG A 1 251 ? -32.683 -1.722 47.144 1.00 80.25 251 ARG A C 1
ATOM 1895 O O . ARG A 1 251 ? -33.105 -1.432 46.026 1.00 80.25 251 ARG A O 1
ATOM 1902 N N . THR A 1 252 ? -31.432 -2.128 47.357 1.00 87.75 252 THR A N 1
ATOM 1903 C CA . THR A 1 252 ? -30.426 -2.141 46.298 1.00 87.75 252 THR A CA 1
ATOM 1904 C C . THR A 1 252 ? -29.644 -3.431 46.236 1.00 87.75 252 THR A C 1
ATOM 1906 O O . THR A 1 252 ? -29.392 -4.075 47.256 1.00 87.75 252 THR A O 1
ATOM 1909 N N . SER A 1 253 ? -29.206 -3.753 45.024 1.00 90.38 253 SER A N 1
ATOM 1910 C CA . SER A 1 253 ? -28.193 -4.770 44.766 1.00 90.38 253 SER A CA 1
ATOM 1911 C C . SER A 1 253 ? -27.078 -4.193 43.923 1.00 90.38 253 SER A C 1
ATOM 1913 O O . SER A 1 253 ? -27.335 -3.464 42.966 1.00 90.38 253 SER A O 1
ATOM 1915 N N . THR A 1 254 ? -25.846 -4.567 44.257 1.00 95.50 254 THR A N 1
ATOM 1916 C CA . THR A 1 254 ? -24.635 -4.102 43.579 1.00 95.50 254 THR A CA 1
ATOM 1917 C C . THR A 1 254 ? -23.788 -5.295 43.152 1.00 95.50 254 THR A C 1
ATOM 1919 O O . THR A 1 254 ? -23.583 -6.237 43.918 1.00 95.50 254 THR A O 1
ATOM 1922 N N . ARG A 1 255 ? -23.268 -5.258 41.925 1.00 95.81 255 ARG A N 1
ATOM 1923 C CA . ARG A 1 255 ? -22.307 -6.229 41.391 1.00 95.81 255 ARG A CA 1
ATOM 1924 C C . ARG A 1 255 ? -21.138 -5.492 40.761 1.00 95.81 255 ARG A C 1
ATOM 1926 O O . ARG A 1 255 ? -21.348 -4.528 40.034 1.00 95.81 255 ARG A O 1
ATOM 1933 N N . THR A 1 256 ? -19.930 -5.998 40.976 1.00 97.31 256 THR A N 1
ATOM 1934 C CA . THR A 1 256 ? -18.711 -5.475 40.352 1.00 97.31 256 THR A CA 1
ATOM 1935 C C . THR A 1 256 ? -17.996 -6.593 39.609 1.00 97.31 256 THR A C 1
ATOM 1937 O O . THR A 1 256 ? -17.892 -7.710 40.112 1.00 97.31 256 THR A O 1
ATOM 1940 N N . ALA A 1 257 ? -17.506 -6.284 38.414 1.00 96.38 257 ALA A N 1
ATOM 1941 C CA . ALA A 1 257 ? -16.657 -7.142 37.600 1.00 96.38 257 ALA A CA 1
ATOM 1942 C C . ALA A 1 257 ? -15.446 -6.344 37.099 1.00 96.38 257 ALA A C 1
ATOM 1944 O O . ALA A 1 257 ? -15.499 -5.117 37.009 1.00 96.38 257 ALA A O 1
ATOM 1945 N N . THR A 1 258 ? -14.366 -7.040 36.753 1.00 96.81 258 THR A N 1
ATOM 1946 C CA . THR A 1 258 ? -13.157 -6.432 36.186 1.00 96.81 258 THR A CA 1
ATOM 1947 C C . THR A 1 258 ? -12.958 -6.923 34.759 1.00 96.81 258 THR A C 1
ATOM 1949 O O . THR A 1 258 ? -13.082 -8.117 34.493 1.00 96.81 258 THR A O 1
ATOM 1952 N N . VAL A 1 259 ? -12.620 -6.001 33.859 1.00 97.81 259 VAL A N 1
ATOM 1953 C CA . VAL A 1 259 ? -12.194 -6.288 32.487 1.00 97.81 259 VAL A CA 1
ATOM 1954 C C . VAL A 1 259 ? -10.720 -5.949 32.359 1.00 97.81 259 VAL A C 1
ATOM 1956 O O . VAL A 1 259 ? -10.340 -4.787 32.505 1.00 97.81 259 VAL A O 1
ATOM 1959 N N . ARG A 1 260 ? -9.887 -6.945 32.065 1.00 96.88 260 ARG A N 1
ATOM 1960 C CA . ARG A 1 260 ? -8.472 -6.725 31.769 1.00 96.88 260 ARG A CA 1
ATOM 1961 C C . ARG A 1 260 ? -8.275 -6.479 30.280 1.00 96.88 260 ARG A C 1
ATOM 1963 O O . ARG A 1 260 ? -8.483 -7.383 29.471 1.00 96.88 260 ARG A O 1
ATOM 1970 N N . VAL A 1 261 ? -7.858 -5.269 29.926 1.00 96.56 261 VAL A N 1
ATOM 1971 C CA . VAL A 1 261 ? -7.550 -4.887 28.547 1.00 96.56 261 VAL A CA 1
ATOM 1972 C C . VAL A 1 261 ? -6.063 -5.079 28.282 1.00 96.56 261 VAL A C 1
ATOM 1974 O O . VAL A 1 261 ? -5.223 -4.420 28.902 1.00 96.56 261 VAL A O 1
ATOM 1977 N N . SER A 1 262 ? -5.747 -5.987 27.363 1.00 95.19 262 SER A N 1
ATOM 1978 C CA . SER A 1 262 ? -4.380 -6.290 26.944 1.00 95.19 262 SER A CA 1
ATOM 1979 C C . SER A 1 262 ? -3.990 -5.478 25.714 1.00 95.19 262 SER A C 1
ATOM 1981 O O . SER A 1 262 ? -4.821 -5.182 24.858 1.00 95.19 262 SER A O 1
ATOM 1983 N N . ASN A 1 263 ? -2.710 -5.128 25.627 1.00 95.00 263 ASN A N 1
ATOM 1984 C CA . ASN A 1 263 ? -2.153 -4.485 24.445 1.00 95.00 263 ASN A CA 1
ATOM 1985 C C . ASN A 1 263 ? -2.161 -5.454 23.253 1.00 95.00 263 ASN A C 1
ATOM 1987 O O . ASN A 1 263 ? -1.771 -6.612 23.416 1.00 95.00 263 ASN A O 1
ATOM 1991 N N . ALA A 1 264 ? -2.556 -4.975 22.076 1.00 91.50 264 ALA A N 1
ATOM 1992 C CA . ALA A 1 264 ? -2.512 -5.734 20.830 1.00 91.50 264 ALA A CA 1
ATOM 1993 C C . ALA A 1 264 ? -1.472 -5.104 19.891 1.00 91.50 264 ALA A C 1
ATOM 1995 O O . ALA A 1 264 ? -1.353 -3.886 19.887 1.00 91.50 264 ALA A O 1
ATOM 1996 N N . PRO A 1 265 ? -0.702 -5.894 19.119 1.00 94.44 265 PRO A N 1
ATOM 1997 C CA . PRO A 1 265 ? 0.275 -5.339 18.192 1.00 94.44 265 PRO A CA 1
ATOM 1998 C C . PRO A 1 265 ? -0.403 -4.669 16.983 1.00 94.44 265 PRO A C 1
ATOM 2000 O O . PRO A 1 265 ? -1.471 -5.120 16.552 1.00 94.44 265 PRO A O 1
ATOM 2003 N N . PRO A 1 266 ? 0.277 -3.707 16.331 1.00 97.50 266 PRO A N 1
ATOM 2004 C CA . PRO A 1 266 ? -0.200 -3.119 15.087 1.00 97.50 266 PRO A CA 1
ATOM 2005 C C . PRO A 1 266 ? -0.480 -4.147 13.986 1.00 97.50 266 PRO A C 1
ATOM 2007 O O . PRO A 1 266 ? 0.263 -5.109 13.797 1.00 97.50 266 PRO A O 1
ATOM 2010 N N . THR A 1 267 ? -1.495 -3.901 13.160 1.00 97.44 267 THR A N 1
ATOM 2011 C CA . THR A 1 267 ? -1.700 -4.641 11.907 1.00 97.44 267 THR A CA 1
ATOM 2012 C C . THR A 1 267 ? -0.955 -3.938 10.775 1.00 97.44 267 THR A C 1
ATOM 2014 O O . THR A 1 267 ? -1.248 -2.781 10.477 1.00 97.44 267 THR A O 1
ATOM 2017 N N . VAL A 1 268 ? -0.003 -4.625 10.134 1.00 98.50 268 VAL A N 1
ATOM 2018 C CA . VAL A 1 268 ? 0.809 -4.087 9.026 1.00 98.50 268 VAL A CA 1
ATOM 2019 C C . VAL A 1 268 ? 0.398 -4.749 7.713 1.00 98.50 268 VAL A C 1
ATOM 2021 O O . VAL A 1 268 ? 0.195 -5.960 7.664 1.00 98.50 268 VAL A O 1
ATOM 2024 N N . SER A 1 269 ? 0.301 -3.978 6.630 1.00 98.06 269 SER A N 1
ATOM 2025 C CA . SER A 1 269 ? 0.069 -4.522 5.289 1.00 98.06 269 SER A CA 1
ATOM 2026 C C . SER A 1 269 ? 0.963 -3.862 4.245 1.00 98.06 269 SER A C 1
ATOM 2028 O O . SER A 1 269 ? 1.258 -2.668 4.320 1.00 98.06 269 SER A O 1
ATOM 2030 N N . ILE A 1 270 ? 1.399 -4.658 3.269 1.00 98.31 270 ILE A N 1
ATOM 2031 C CA . ILE A 1 270 ? 2.222 -4.228 2.139 1.00 98.31 270 ILE A CA 1
ATOM 2032 C C . ILE A 1 270 ? 1.432 -4.514 0.867 1.00 98.31 270 ILE A C 1
ATOM 2034 O O . ILE A 1 270 ? 0.914 -5.616 0.687 1.00 98.31 270 ILE A O 1
ATOM 2038 N N . THR A 1 271 ? 1.350 -3.533 -0.026 1.00 96.31 271 THR A N 1
ATOM 2039 C CA . THR A 1 271 ? 0.735 -3.702 -1.348 1.00 96.31 271 THR A CA 1
ATOM 2040 C C . THR A 1 271 ? 1.720 -3.295 -2.434 1.00 96.31 271 THR A C 1
ATOM 2042 O O . THR A 1 271 ? 2.672 -2.559 -2.183 1.00 96.31 271 THR A O 1
ATOM 2045 N N . GLY A 1 272 ? 1.520 -3.791 -3.652 1.00 93.12 272 GLY A N 1
ATOM 2046 C CA . GLY A 1 272 ? 2.387 -3.475 -4.781 1.00 93.12 272 GLY A CA 1
ATOM 2047 C C . GLY A 1 272 ? 2.498 -4.626 -5.767 1.00 93.12 272 GLY A C 1
ATOM 2048 O O . GLY A 1 272 ? 1.816 -5.644 -5.656 1.00 93.12 272 GLY A O 1
ATOM 2049 N N . THR A 1 273 ? 3.363 -4.449 -6.758 1.00 90.94 273 THR A N 1
ATOM 2050 C CA . THR A 1 273 ? 3.669 -5.467 -7.763 1.00 90.94 273 THR A CA 1
ATOM 2051 C C . THR A 1 273 ? 4.861 -6.296 -7.314 1.00 90.94 273 THR A C 1
ATOM 2053 O O . THR A 1 273 ? 5.887 -5.736 -6.950 1.00 90.94 273 THR A O 1
ATOM 2056 N N . SER A 1 274 ? 4.767 -7.620 -7.410 1.00 92.69 274 SER A N 1
ATOM 2057 C CA . SER A 1 274 ? 5.857 -8.530 -7.035 1.00 92.69 274 SER A CA 1
ATOM 2058 C C . SER A 1 274 ? 7.015 -8.558 -8.026 1.00 92.69 274 SER A C 1
ATOM 2060 O O . SER A 1 274 ? 8.034 -9.160 -7.728 1.00 92.69 274 SER A O 1
ATOM 2062 N N . ARG A 1 275 ? 6.890 -7.929 -9.199 1.00 91.31 275 ARG A N 1
ATOM 2063 C CA . ARG A 1 275 ? 7.936 -7.913 -10.223 1.00 91.31 275 ARG A CA 1
ATOM 2064 C C . ARG A 1 275 ? 8.397 -6.495 -10.516 1.00 91.31 275 ARG A C 1
ATOM 2066 O O . ARG A 1 275 ? 7.563 -5.637 -10.806 1.00 91.31 275 ARG A O 1
ATOM 2073 N N . ILE A 1 276 ? 9.710 -6.281 -10.483 1.00 90.75 276 ILE A N 1
ATOM 2074 C CA . ILE A 1 276 ? 10.356 -5.024 -10.884 1.00 90.75 276 ILE A CA 1
ATOM 2075 C C . ILE A 1 276 ? 11.546 -5.309 -11.798 1.00 90.75 276 ILE A C 1
ATOM 2077 O O . ILE A 1 276 ? 12.103 -6.411 -11.774 1.00 90.75 276 ILE A O 1
ATOM 2081 N N . ASP A 1 277 ? 11.936 -4.322 -12.598 1.00 87.06 277 ASP A N 1
ATOM 2082 C CA . ASP A 1 277 ? 13.107 -4.453 -13.459 1.00 87.06 277 ASP A CA 1
ATOM 2083 C C . ASP A 1 277 ? 14.391 -4.065 -12.709 1.00 87.06 277 ASP A C 1
ATOM 2085 O O . ASP A 1 277 ? 14.421 -3.143 -11.892 1.00 87.06 277 ASP A O 1
ATOM 2089 N N . SER A 1 278 ? 15.485 -4.769 -12.996 1.00 87.31 278 SER A N 1
ATOM 2090 C CA . SER A 1 278 ? 16.804 -4.494 -12.427 1.00 87.31 278 SER A CA 1
ATOM 2091 C C . SER A 1 278 ? 17.221 -3.050 -12.700 1.00 87.31 278 SER A C 1
ATOM 2093 O O . SER A 1 278 ? 17.168 -2.600 -13.847 1.00 87.31 278 SER A O 1
ATOM 2095 N N . GLY A 1 279 ? 17.693 -2.346 -11.674 1.00 80.06 279 GLY A N 1
ATOM 2096 C CA . GLY A 1 279 ? 18.043 -0.926 -11.777 1.00 80.06 279 GLY A CA 1
ATOM 2097 C C . GLY A 1 279 ? 16.872 0.053 -11.604 1.00 80.06 279 GLY A C 1
ATOM 2098 O O . GLY A 1 279 ? 17.116 1.256 -11.540 1.00 80.06 279 GLY A O 1
ATOM 2099 N N . GLU A 1 280 ? 15.627 -0.422 -11.496 1.00 86.19 280 GLU A N 1
ATOM 2100 C CA . GLU A 1 280 ? 14.467 0.412 -11.158 1.00 86.19 280 GLU A CA 1
ATOM 2101 C C . GLU A 1 280 ? 14.401 0.681 -9.642 1.00 86.19 280 GLU A C 1
ATOM 2103 O O . GLU A 1 280 ? 14.741 -0.184 -8.834 1.00 86.19 280 GLU A O 1
ATOM 2108 N N . VAL A 1 281 ? 13.929 1.872 -9.255 1.00 92.38 281 VAL A N 1
ATOM 2109 C CA . VAL A 1 281 ? 13.481 2.184 -7.887 1.00 92.38 281 VAL A CA 1
ATOM 2110 C C . VAL A 1 281 ? 11.957 2.217 -7.879 1.00 92.38 281 VAL A C 1
ATOM 2112 O O . VAL A 1 281 ? 11.353 2.913 -8.695 1.00 92.38 281 VAL A O 1
ATOM 2115 N N . ARG A 1 282 ? 11.330 1.505 -6.943 1.00 94.56 282 ARG A N 1
ATOM 2116 C CA . ARG A 1 282 ? 9.876 1.433 -6.781 1.00 94.56 282 ARG A CA 1
ATOM 2117 C C . ARG A 1 282 ? 9.471 1.726 -5.343 1.00 94.56 282 ARG A C 1
ATOM 2119 O O . ARG A 1 282 ? 10.045 1.173 -4.412 1.00 94.56 282 ARG A O 1
ATOM 2126 N N . GLU A 1 283 ? 8.440 2.546 -5.167 1.00 97.12 283 GLU A N 1
ATOM 2127 C CA . GLU A 1 283 ? 7.766 2.692 -3.876 1.00 97.12 283 GLU A CA 1
ATOM 2128 C C . GLU A 1 283 ? 6.739 1.576 -3.660 1.00 97.12 283 GLU A C 1
ATOM 2130 O O . GLU A 1 283 ? 5.886 1.323 -4.514 1.00 97.12 283 GLU A O 1
ATOM 2135 N N . TYR A 1 284 ? 6.806 0.942 -2.492 1.00 97.94 284 TYR A N 1
ATOM 2136 C CA . TYR A 1 284 ? 5.814 0.001 -1.988 1.00 97.94 284 TYR A CA 1
ATOM 2137 C C . TYR A 1 284 ? 4.974 0.684 -0.909 1.00 97.94 284 TYR A C 1
ATOM 2139 O O . TYR A 1 284 ? 5.514 1.046 0.145 1.00 97.94 284 TYR A O 1
ATOM 2147 N N . PRO A 1 285 ? 3.662 0.869 -1.138 1.00 98.12 285 PRO A N 1
ATOM 2148 C CA . PRO A 1 285 ? 2.756 1.340 -0.106 1.00 98.12 285 PRO A CA 1
ATOM 2149 C C . PRO A 1 285 ? 2.694 0.347 1.057 1.00 98.12 285 PRO A C 1
ATOM 2151 O O . PRO A 1 285 ? 2.357 -0.827 0.876 1.00 98.12 285 PRO A O 1
ATOM 2154 N N . ILE A 1 286 ? 2.996 0.847 2.255 1.00 98.38 286 ILE A N 1
ATOM 2155 C CA . ILE A 1 286 ? 2.907 0.110 3.515 1.00 98.38 286 ILE A CA 1
ATOM 2156 C C . ILE A 1 286 ? 1.962 0.881 4.429 1.00 98.38 286 ILE A C 1
ATOM 2158 O O . ILE A 1 286 ? 2.102 2.096 4.580 1.00 98.38 286 ILE A O 1
ATOM 2162 N N . THR A 1 287 ? 1.010 0.182 5.037 1.00 97.88 287 THR A N 1
ATOM 2163 C CA . THR A 1 287 ? 0.120 0.753 6.054 1.00 97.88 287 THR A CA 1
ATOM 2164 C C . THR A 1 287 ? 0.289 0.009 7.369 1.00 97.88 287 THR A C 1
ATOM 2166 O O . THR A 1 287 ? 0.563 -1.192 7.378 1.00 97.88 287 THR A O 1
ATOM 2169 N N . ALA A 1 288 ? 0.154 0.737 8.475 1.00 98.06 288 ALA A N 1
ATOM 2170 C CA . ALA A 1 288 ? 0.114 0.183 9.817 1.00 98.06 288 ALA A CA 1
ATOM 2171 C C . ALA A 1 288 ? -1.041 0.826 10.580 1.00 98.06 288 ALA A C 1
ATOM 2173 O O . ALA A 1 288 ? -1.170 2.052 10.602 1.00 98.06 288 ALA A O 1
ATOM 2174 N N . ASN A 1 289 ? -1.873 -0.006 11.195 1.00 96.25 289 ASN A N 1
ATOM 2175 C CA . ASN A 1 289 ? -3.037 0.422 11.950 1.00 96.25 289 ASN A CA 1
ATOM 2176 C C . ASN A 1 289 ? -3.015 -0.229 13.324 1.00 96.25 289 ASN A C 1
ATOM 2178 O O . ASN A 1 289 ? -2.855 -1.441 13.437 1.00 96.25 289 ASN A O 1
ATOM 2182 N N . ASP A 1 290 ? -3.204 0.592 14.347 1.00 95.88 290 ASP A N 1
ATOM 2183 C CA . ASP A 1 290 ? -3.273 0.155 15.729 1.00 95.88 290 ASP A CA 1
ATOM 2184 C C . ASP A 1 290 ? -4.201 1.075 16.526 1.00 95.88 290 ASP A C 1
ATOM 2186 O O . ASP A 1 290 ? -4.299 2.270 16.232 1.00 95.88 290 ASP A O 1
ATOM 2190 N N . SER A 1 291 ? -4.895 0.523 17.519 1.00 90.69 291 SER A N 1
ATOM 2191 C CA . SER A 1 291 ? -5.831 1.287 18.351 1.00 90.69 291 SER A CA 1
ATOM 2192 C C . SER A 1 291 ? -5.142 2.140 19.424 1.00 90.69 291 SER A C 1
ATOM 2194 O O . SER A 1 291 ? -5.679 3.175 19.819 1.00 90.69 291 SER A O 1
ATOM 2196 N N . GLY A 1 292 ? -3.951 1.733 19.868 1.00 89.50 292 GLY A N 1
ATOM 2197 C CA . GLY A 1 292 ? -3.030 2.488 20.716 1.00 89.50 292 GLY A CA 1
ATOM 2198 C C . GLY A 1 292 ? -2.128 3.452 19.945 1.00 89.50 292 GLY A C 1
ATOM 2199 O O . GLY A 1 292 ? -1.434 4.266 20.559 1.00 89.50 292 GLY A O 1
ATOM 2200 N N . GLY A 1 293 ? -2.181 3.413 18.613 1.00 94.00 293 GLY A N 1
ATOM 2201 C CA . GLY A 1 293 ? -1.367 4.229 17.718 1.00 94.00 293 GLY A CA 1
ATOM 2202 C C . GLY A 1 293 ? -0.025 3.579 17.376 1.00 94.00 293 GLY A C 1
ATOM 2203 O O . GLY A 1 293 ? 0.305 2.489 17.825 1.00 94.00 293 GLY A O 1
ATOM 2204 N N . ILE A 1 294 ? 0.770 4.256 16.547 1.00 97.88 294 ILE A N 1
ATOM 2205 C CA . ILE A 1 294 ? 2.069 3.751 16.078 1.00 97.88 294 ILE A CA 1
ATOM 2206 C C . ILE A 1 294 ? 3.180 4.630 16.647 1.00 97.88 294 ILE A C 1
ATOM 2208 O O . ILE A 1 294 ? 3.194 5.836 16.405 1.00 97.88 294 ILE A O 1
ATOM 2212 N N . ALA A 1 295 ? 4.120 4.033 17.379 1.00 97.75 295 ALA A N 1
ATOM 2213 C CA . ALA A 1 295 ? 5.280 4.737 17.921 1.00 97.75 295 ALA A CA 1
ATOM 2214 C C . ALA A 1 295 ? 6.459 4.755 16.946 1.00 97.75 295 ALA A C 1
ATOM 2216 O O . ALA A 1 295 ? 7.170 5.755 16.850 1.00 97.75 295 ALA A O 1
ATOM 2217 N N . SER A 1 296 ? 6.688 3.658 16.221 1.00 98.06 296 SER A N 1
ATOM 2218 C CA . SER A 1 296 ? 7.772 3.584 15.239 1.00 98.06 296 SER A CA 1
ATOM 2219 C C . SER A 1 296 ? 7.482 2.603 14.109 1.00 98.06 296 SER A C 1
ATOM 2221 O O . SER A 1 296 ? 6.675 1.685 14.244 1.00 98.06 296 SER A O 1
ATOM 2223 N N . THR A 1 297 ? 8.165 2.806 12.984 1.00 98.62 297 THR A N 1
ATOM 2224 C CA . THR A 1 297 ? 8.091 1.958 11.794 1.00 98.62 297 THR A CA 1
ATOM 2225 C C . THR A 1 297 ? 9.490 1.617 11.299 1.00 98.62 297 THR A C 1
ATOM 2227 O O . THR A 1 297 ? 10.452 2.352 11.528 1.00 98.62 297 THR A O 1
ATOM 2230 N N . SER A 1 298 ? 9.627 0.488 10.614 1.00 98.38 298 SER A N 1
ATOM 2231 C CA . SER A 1 298 ? 10.848 0.130 9.900 1.00 98.38 298 SER A CA 1
ATOM 2232 C C . SER A 1 298 ? 10.564 -0.849 8.774 1.00 98.38 298 SER A C 1
ATOM 2234 O O . SER A 1 298 ? 9.544 -1.537 8.760 1.00 98.38 298 SER A O 1
ATOM 2236 N N . TRP A 1 299 ? 11.474 -0.910 7.812 1.00 98.62 299 TRP A N 1
ATOM 2237 C CA . TRP A 1 299 ? 11.458 -1.923 6.775 1.00 98.62 299 TRP A CA 1
ATOM 2238 C C . TRP A 1 299 ? 12.871 -2.320 6.361 1.00 98.62 299 TRP A C 1
ATOM 2240 O O . TRP A 1 299 ? 13.830 -1.556 6.494 1.00 98.62 299 TRP A O 1
ATOM 2250 N N . THR A 1 300 ? 12.992 -3.534 5.841 1.00 98.56 300 THR A N 1
ATOM 2251 C CA . THR A 1 300 ? 14.224 -4.088 5.278 1.00 98.56 300 THR A CA 1
ATOM 2252 C C . THR A 1 300 ? 13.912 -4.851 4.003 1.00 98.56 300 THR A C 1
ATOM 2254 O O . THR A 1 300 ? 12.829 -5.410 3.863 1.00 98.56 300 THR A O 1
ATOM 2257 N N . VAL A 1 301 ? 14.860 -4.882 3.074 1.00 98.44 301 VAL A N 1
ATOM 2258 C CA . VAL A 1 301 ? 14.801 -5.752 1.898 1.00 98.44 301 VAL A CA 1
ATOM 2259 C C . VAL A 1 301 ? 15.880 -6.804 2.054 1.00 98.44 301 VAL A C 1
ATOM 2261 O O . VAL A 1 301 ? 17.063 -6.471 2.169 1.00 98.44 301 VAL A O 1
ATOM 2264 N N . VAL A 1 302 ? 15.468 -8.065 2.072 1.00 98.44 302 VAL A N 1
ATOM 2265 C CA . VAL A 1 302 ? 16.343 -9.222 2.245 1.00 98.44 302 VAL A CA 1
ATOM 2266 C C . VAL A 1 302 ? 16.491 -9.927 0.907 1.00 98.44 302 VAL A C 1
ATOM 2268 O O . VAL A 1 302 ? 15.495 -10.272 0.282 1.00 98.44 302 VAL A O 1
ATOM 2271 N N . ARG A 1 303 ? 17.726 -10.143 0.458 1.00 97.94 303 ARG A N 1
ATOM 2272 C CA . ARG A 1 303 ? 18.031 -11.003 -0.686 1.00 97.94 303 ARG A CA 1
ATOM 2273 C C . ARG A 1 303 ? 17.908 -12.454 -0.236 1.00 97.94 303 ARG A C 1
ATOM 2275 O O . ARG A 1 303 ? 18.553 -12.858 0.727 1.00 97.94 303 ARG A O 1
ATOM 2282 N N . LEU A 1 304 ? 17.075 -13.241 -0.910 1.00 97.44 304 LEU A N 1
ATOM 2283 C CA . LEU A 1 304 ? 16.734 -14.586 -0.435 1.00 97.44 304 LEU A CA 1
ATOM 2284 C C . LEU A 1 304 ? 17.842 -15.617 -0.678 1.00 97.44 304 LEU A C 1
ATOM 2286 O O . LEU A 1 304 ? 17.926 -16.596 0.056 1.00 97.44 304 LEU A O 1
ATOM 2290 N N . SER A 1 305 ? 18.721 -15.390 -1.657 1.00 96.12 305 SER A N 1
ATOM 2291 C CA . SER A 1 305 ? 19.796 -16.331 -2.006 1.00 96.12 305 SER A CA 1
ATOM 2292 C C . SER A 1 305 ? 20.840 -16.522 -0.902 1.00 96.12 305 SER A C 1
ATOM 2294 O O . SER A 1 305 ? 21.416 -17.598 -0.783 1.00 96.12 305 SER A O 1
ATOM 2296 N N . ASP A 1 306 ? 21.109 -15.479 -0.118 1.00 96.75 306 ASP A N 1
ATOM 2297 C CA . ASP A 1 306 ? 22.129 -15.445 0.940 1.00 96.75 306 ASP A CA 1
ATOM 2298 C C . ASP A 1 306 ? 21.585 -14.897 2.273 1.00 96.75 306 ASP A C 1
ATOM 2300 O O . ASP A 1 306 ? 22.337 -14.718 3.234 1.00 96.75 306 ASP A O 1
ATOM 2304 N N . ASN A 1 307 ? 20.272 -14.643 2.331 1.00 95.88 307 ASN A N 1
ATOM 2305 C CA . ASN A 1 307 ? 19.556 -14.060 3.463 1.00 95.88 307 ASN A CA 1
ATOM 2306 C C . ASN A 1 307 ? 20.176 -12.732 3.953 1.00 95.88 307 ASN A C 1
ATOM 2308 O O . ASN A 1 307 ? 20.125 -12.412 5.144 1.00 95.88 307 ASN A O 1
ATOM 2312 N N . GLN A 1 308 ? 20.780 -11.952 3.048 1.00 97.38 308 GLN A N 1
ATOM 2313 C CA . GLN A 1 308 ? 21.407 -10.673 3.381 1.00 97.38 308 GLN A CA 1
ATOM 2314 C C . GLN A 1 308 ? 20.423 -9.511 3.284 1.00 97.38 308 GLN A C 1
ATOM 2316 O O . GLN A 1 308 ? 19.692 -9.362 2.305 1.00 97.38 308 GLN A O 1
ATOM 2321 N N . THR A 1 309 ? 20.449 -8.621 4.277 1.00 97.81 309 THR A N 1
ATOM 2322 C CA . THR A 1 309 ? 19.721 -7.347 4.197 1.00 97.81 309 THR A CA 1
ATOM 2323 C C . THR A 1 309 ? 20.473 -6.386 3.284 1.00 97.81 309 THR A C 1
ATOM 2325 O O . THR A 1 309 ? 21.558 -5.920 3.627 1.00 97.81 309 THR A O 1
ATOM 2328 N N . VAL A 1 310 ? 19.882 -6.061 2.136 1.00 97.69 310 VAL A N 1
ATOM 2329 C CA . VAL A 1 310 ? 20.491 -5.197 1.112 1.00 97.69 310 VAL A CA 1
ATOM 2330 C C . VAL A 1 310 ? 20.019 -3.747 1.193 1.00 97.69 310 VAL A C 1
ATOM 2332 O O . VAL A 1 310 ? 20.746 -2.845 0.786 1.00 97.69 310 VAL A O 1
ATOM 2335 N N . GLN A 1 311 ? 18.825 -3.499 1.738 1.00 98.00 311 GLN A N 1
ATOM 2336 C CA . GLN A 1 311 ? 18.280 -2.154 1.945 1.00 98.00 311 GLN A CA 1
ATOM 2337 C C . GLN A 1 311 ? 17.495 -2.086 3.256 1.00 98.00 311 GLN A C 1
ATOM 2339 O O . GLN A 1 311 ? 17.003 -3.103 3.747 1.00 98.00 311 GLN A O 1
ATOM 2344 N N . ARG A 1 312 ? 17.391 -0.886 3.834 1.00 98.19 312 ARG A N 1
ATOM 2345 C CA . ARG A 1 312 ? 16.646 -0.624 5.070 1.00 98.19 312 ARG A CA 1
ATOM 2346 C C . ARG A 1 312 ? 16.111 0.805 5.094 1.00 98.19 312 ARG A C 1
ATOM 2348 O O . ARG A 1 312 ? 16.747 1.698 4.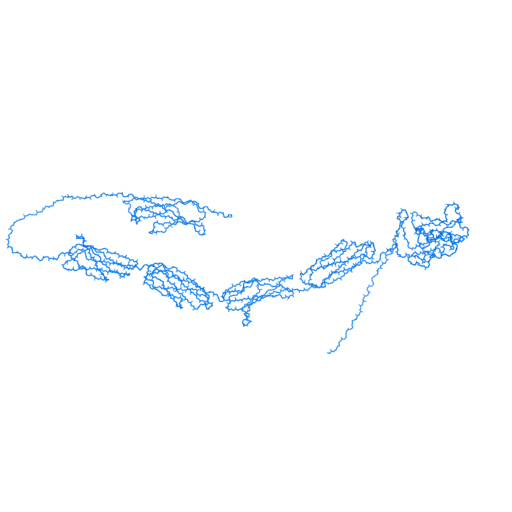537 1.00 98.19 312 ARG A O 1
ATOM 2355 N N . GLY A 1 313 ? 15.020 1.026 5.815 1.00 97.94 313 GLY A N 1
ATOM 2356 C CA . GLY A 1 313 ? 14.476 2.352 6.090 1.00 97.94 313 GLY A CA 1
ATOM 2357 C C . GLY A 1 313 ? 13.572 2.361 7.319 1.00 97.94 313 GLY A C 1
ATOM 2358 O O . GLY A 1 313 ? 13.233 1.315 7.868 1.00 97.94 313 GLY A O 1
ATOM 2359 N N . THR A 1 314 ? 13.216 3.557 7.782 1.00 97.12 314 THR A N 1
ATOM 2360 C CA . THR A 1 314 ? 12.403 3.765 8.995 1.00 97.12 314 THR A CA 1
ATOM 2361 C C . THR A 1 314 ? 11.042 4.391 8.711 1.00 97.12 314 THR A C 1
ATOM 2363 O O . THR A 1 314 ? 10.170 4.368 9.570 1.00 97.12 314 THR A O 1
ATOM 2366 N N . ALA A 1 315 ? 10.829 4.935 7.515 1.00 95.19 315 ALA A N 1
ATOM 2367 C CA . ALA A 1 315 ? 9.572 5.563 7.125 1.00 95.19 315 ALA A CA 1
ATOM 2368 C C . ALA A 1 315 ? 8.796 4.684 6.141 1.00 95.19 315 ALA A C 1
ATOM 2370 O O . ALA A 1 315 ? 9.398 3.965 5.340 1.00 95.19 315 ALA A O 1
ATOM 2371 N N . PHE A 1 316 ? 7.468 4.777 6.194 1.00 96.88 316 PHE A N 1
ATOM 2372 C CA . PHE A 1 316 ? 6.573 4.280 5.152 1.00 96.88 316 PHE A CA 1
ATOM 2373 C C . PHE A 1 316 ? 6.158 5.436 4.227 1.00 96.88 316 PHE A C 1
ATOM 2375 O O . PHE A 1 316 ? 5.960 6.548 4.727 1.00 96.88 316 PHE A O 1
ATOM 2382 N N . PRO A 1 317 ? 5.996 5.205 2.908 1.00 97.75 317 PRO A N 1
ATOM 2383 C CA . PRO A 1 317 ? 6.198 3.945 2.171 1.00 97.75 317 PRO A CA 1
ATOM 2384 C C . PRO A 1 317 ? 7.681 3.537 2.038 1.00 97.75 317 PRO A C 1
ATOM 2386 O O . PRO A 1 317 ? 8.579 4.310 2.366 1.00 97.75 317 PRO A O 1
ATOM 2389 N N . ALA A 1 318 ? 7.949 2.315 1.563 1.00 97.56 318 ALA A N 1
ATOM 2390 C CA . ALA A 1 318 ? 9.315 1.834 1.329 1.00 97.56 318 ALA A CA 1
ATOM 2391 C C . ALA A 1 318 ? 9.757 2.072 -0.120 1.00 97.56 318 ALA A C 1
ATOM 2393 O O . ALA A 1 318 ? 9.134 1.553 -1.043 1.00 97.56 318 ALA A O 1
ATOM 2394 N N . ALA A 1 319 ? 10.861 2.794 -0.325 1.00 96.50 319 ALA A N 1
ATOM 2395 C CA . ALA A 1 319 ? 11.511 2.919 -1.629 1.00 96.50 319 ALA A CA 1
ATOM 2396 C C . ALA A 1 319 ? 12.537 1.789 -1.811 1.00 96.50 319 ALA A C 1
ATOM 2398 O O . ALA A 1 319 ? 13.589 1.789 -1.173 1.00 96.50 319 ALA A O 1
ATOM 2399 N N . VAL A 1 320 ? 12.218 0.822 -2.671 1.00 96.44 320 VAL A N 1
ATOM 2400 C CA . VAL A 1 320 ? 13.024 -0.375 -2.936 1.00 96.44 320 VAL A CA 1
ATOM 2401 C C . VAL A 1 320 ? 13.690 -0.265 -4.302 1.00 96.44 320 VAL A C 1
ATOM 2403 O O . VAL A 1 320 ? 13.028 0.040 -5.289 1.00 96.44 320 VAL A O 1
ATOM 2406 N N . GLY A 1 321 ? 14.987 -0.554 -4.378 1.00 92.12 321 GLY A N 1
ATOM 2407 C CA . GLY A 1 321 ? 15.777 -0.415 -5.604 1.00 92.12 321 GLY A CA 1
ATOM 2408 C C . GLY A 1 321 ? 16.825 0.702 -5.541 1.00 92.12 321 GLY A C 1
ATOM 2409 O O . GLY A 1 321 ? 16.824 1.486 -4.590 1.00 92.12 321 GLY A O 1
ATOM 2410 N N . PRO A 1 322 ? 17.738 0.787 -6.524 1.00 91.81 322 PRO A N 1
ATOM 2411 C CA . PRO A 1 322 ? 17.966 -0.201 -7.578 1.00 91.81 322 PRO A CA 1
ATOM 2412 C C . PRO A 1 322 ? 18.539 -1.510 -7.012 1.00 91.81 322 PRO A C 1
ATOM 2414 O O . PRO A 1 322 ? 19.358 -1.489 -6.096 1.00 91.81 322 PRO A O 1
ATOM 2417 N N . LEU A 1 323 ? 18.095 -2.646 -7.555 1.00 91.62 323 LEU A N 1
ATOM 2418 C CA . LEU A 1 323 ? 18.564 -3.987 -7.190 1.00 91.62 323 LEU A CA 1
ATOM 2419 C C . LEU A 1 323 ? 19.014 -4.761 -8.435 1.00 91.62 323 LEU A C 1
ATOM 2421 O O . LEU A 1 323 ? 18.547 -4.498 -9.549 1.00 91.62 323 LEU A O 1
ATOM 2425 N N . ASP A 1 324 ? 19.909 -5.722 -8.221 1.00 89.38 324 ASP A N 1
ATOM 2426 C CA . ASP A 1 324 ? 20.317 -6.698 -9.232 1.00 89.38 324 ASP A CA 1
ATOM 2427 C C . ASP A 1 324 ? 19.218 -7.749 -9.459 1.00 89.38 324 ASP A C 1
ATOM 2429 O O . ASP A 1 324 ? 18.356 -7.924 -8.595 1.00 89.38 324 ASP A O 1
ATOM 2433 N N . PRO A 1 325 ? 19.243 -8.487 -10.585 1.00 89.56 325 PRO A N 1
ATOM 2434 C CA . PRO A 1 325 ? 18.339 -9.612 -10.783 1.00 89.56 325 PRO A CA 1
ATOM 2435 C C . PRO A 1 325 ? 18.435 -10.645 -9.651 1.00 89.56 325 PRO A C 1
ATOM 2437 O O . PRO A 1 325 ? 19.531 -11.063 -9.272 1.00 89.56 325 PRO A O 1
ATOM 2440 N N . GLY A 1 326 ? 17.285 -11.079 -9.141 1.00 92.31 326 GLY A N 1
ATOM 2441 C CA . GLY A 1 326 ? 17.192 -12.037 -8.042 1.00 92.31 326 GLY A CA 1
ATOM 2442 C C . GLY A 1 326 ? 15.869 -11.953 -7.286 1.00 92.31 326 GLY A C 1
ATOM 2443 O O . GLY A 1 326 ? 15.035 -11.088 -7.554 1.00 92.31 326 GLY A O 1
ATOM 2444 N N . ASP A 1 327 ? 15.695 -12.855 -6.322 1.00 96.94 327 ASP A N 1
ATOM 2445 C CA . ASP A 1 327 ? 14.530 -12.887 -5.441 1.00 96.94 327 ASP A CA 1
ATOM 2446 C C . ASP A 1 327 ? 14.828 -12.215 -4.100 1.00 96.94 327 ASP A C 1
ATOM 2448 O O . ASP A 1 327 ? 15.854 -12.462 -3.454 1.00 96.94 327 ASP A O 1
ATOM 2452 N N . TYR A 1 328 ? 13.899 -11.366 -3.681 1.00 98.19 328 TYR A N 1
ATOM 2453 C CA . TYR A 1 328 ? 13.983 -10.546 -2.487 1.00 98.19 328 TYR A CA 1
ATOM 2454 C C . TYR A 1 328 ? 12.679 -10.609 -1.693 1.00 98.19 328 TYR A C 1
ATOM 2456 O O . TYR A 1 328 ? 11.609 -10.916 -2.216 1.00 98.19 328 TYR A O 1
ATOM 2464 N N . GLU A 1 329 ? 12.760 -10.260 -0.418 1.00 98.19 329 GLU A N 1
ATOM 2465 C CA . GLU A 1 329 ? 11.617 -10.108 0.471 1.00 98.19 329 GLU A CA 1
ATOM 2466 C C . GLU A 1 329 ? 11.685 -8.742 1.157 1.00 98.19 329 GLU A C 1
ATOM 2468 O O . GLU A 1 329 ? 12.648 -8.432 1.862 1.00 98.19 329 GLU A O 1
ATOM 2473 N N . LEU A 1 330 ? 10.661 -7.916 0.947 1.00 98.62 330 LEU A N 1
ATOM 2474 C CA . LEU A 1 330 ? 10.443 -6.697 1.715 1.00 98.62 330 LEU A CA 1
ATOM 2475 C C . LEU A 1 330 ? 9.758 -7.076 3.027 1.00 98.62 330 LEU A C 1
ATOM 2477 O O . LEU A 1 330 ? 8.650 -7.604 3.018 1.00 98.62 330 LEU A O 1
ATOM 2481 N N . ARG A 1 331 ? 10.409 -6.790 4.150 1.00 98.50 331 ARG A N 1
ATOM 2482 C CA . ARG A 1 331 ? 9.881 -6.981 5.502 1.00 98.50 331 ARG A CA 1
ATOM 2483 C C . ARG A 1 331 ? 9.580 -5.622 6.099 1.00 98.50 331 ARG A C 1
ATOM 2485 O O . ARG A 1 331 ? 10.490 -4.804 6.206 1.00 98.50 331 ARG A O 1
ATOM 2492 N N . ALA A 1 332 ? 8.341 -5.389 6.500 1.00 98.56 332 ALA A N 1
ATOM 2493 C CA . ALA A 1 332 ? 7.912 -4.181 7.188 1.00 98.56 332 ALA A CA 1
ATOM 2494 C C . ALA A 1 332 ? 7.516 -4.502 8.629 1.00 98.56 332 ALA A C 1
ATOM 2496 O O . ALA A 1 332 ? 6.997 -5.580 8.913 1.00 98.56 332 ALA A O 1
ATOM 2497 N N . SER A 1 333 ? 7.752 -3.555 9.527 1.00 98.50 333 SER A N 1
ATOM 2498 C CA . SER A 1 333 ? 7.474 -3.672 10.952 1.00 98.50 333 SER A CA 1
ATOM 2499 C C . SER A 1 333 ? 6.953 -2.347 11.494 1.00 98.50 333 SER A C 1
ATOM 2501 O O . SER A 1 333 ? 7.469 -1.287 11.137 1.00 98.50 333 SER A O 1
ATOM 2503 N N . ALA A 1 334 ? 5.965 -2.400 12.381 1.00 98.62 334 ALA A N 1
ATOM 2504 C CA . ALA A 1 334 ? 5.473 -1.247 13.127 1.00 98.62 334 ALA A CA 1
ATOM 2505 C C . ALA A 1 334 ? 5.313 -1.619 14.601 1.00 98.62 334 ALA A C 1
ATOM 2507 O O . ALA A 1 334 ? 4.830 -2.707 14.911 1.00 98.62 334 ALA A O 1
ATOM 2508 N N . THR A 1 335 ? 5.720 -0.722 15.491 1.00 98.25 335 THR A N 1
ATOM 2509 C CA . THR A 1 335 ? 5.691 -0.924 16.943 1.00 98.25 335 THR A CA 1
ATOM 2510 C C . THR A 1 335 ? 4.811 0.143 17.582 1.00 98.25 335 THR A C 1
ATOM 2512 O O . THR A 1 335 ? 4.951 1.328 17.260 1.00 98.25 335 THR A O 1
ATOM 2515 N N . ASP A 1 336 ? 3.900 -0.271 18.457 1.00 97.31 336 ASP A N 1
ATOM 2516 C CA . ASP A 1 336 ? 3.024 0.625 19.219 1.00 97.31 336 ASP A CA 1
ATOM 2517 C C . ASP A 1 336 ? 3.771 1.302 20.398 1.00 97.31 336 ASP A C 1
ATOM 2519 O O . ASP A 1 336 ? 4.922 0.955 20.696 1.00 97.31 336 ASP A O 1
ATOM 2523 N N . PRO A 1 337 ? 3.170 2.295 21.083 1.00 96.12 337 PRO A N 1
ATOM 2524 C CA . PRO A 1 337 ? 3.783 2.942 22.250 1.00 96.12 337 PRO A CA 1
ATOM 2525 C C . PRO A 1 337 ? 4.021 2.027 23.460 1.00 96.12 337 PRO A C 1
ATOM 2527 O O . PRO A 1 337 ? 4.773 2.397 24.362 1.00 96.12 337 PRO A O 1
ATOM 2530 N N . GLN A 1 338 ? 3.385 0.858 23.507 1.00 95.19 338 GLN A N 1
ATOM 2531 C CA . GLN A 1 338 ? 3.524 -0.141 24.566 1.00 95.19 338 GLN A CA 1
ATOM 2532 C C . GLN A 1 338 ? 4.625 -1.174 24.259 1.00 95.19 338 GLN A C 1
ATOM 2534 O O . GLN A 1 338 ? 4.981 -1.970 25.129 1.00 95.19 338 GLN A O 1
ATOM 2539 N N . GLY A 1 339 ? 5.197 -1.136 23.054 1.00 94.88 339 GLY A N 1
ATOM 2540 C CA . GLY A 1 339 ? 6.300 -1.973 22.598 1.00 94.88 339 GLY A CA 1
ATOM 2541 C C . GLY A 1 339 ? 5.890 -3.237 21.839 1.00 94.88 339 GLY A C 1
ATOM 2542 O O . GLY A 1 339 ? 6.782 -3.983 21.424 1.00 94.88 339 GLY A O 1
ATOM 2543 N N . ALA A 1 340 ? 4.597 -3.509 21.617 1.00 95.69 340 ALA A N 1
ATOM 2544 C CA . ALA A 1 340 ? 4.216 -4.650 20.785 1.00 95.69 340 ALA A CA 1
ATOM 2545 C C . ALA A 1 340 ? 4.404 -4.319 19.302 1.00 95.69 340 ALA A C 1
ATOM 2547 O O . ALA A 1 340 ? 4.262 -3.180 18.858 1.00 95.69 340 ALA A O 1
ATOM 2548 N N . THR A 1 341 ? 4.815 -5.326 18.532 1.00 97.94 341 THR A N 1
ATOM 2549 C CA . THR A 1 341 ? 5.292 -5.139 17.161 1.00 97.94 341 THR A CA 1
ATOM 2550 C C . THR A 1 341 ? 4.521 -6.021 16.193 1.00 97.94 341 THR A C 1
ATOM 2552 O O . THR A 1 341 ? 4.494 -7.241 16.340 1.00 97.94 341 THR A O 1
ATOM 2555 N N . GLY A 1 342 ? 3.927 -5.391 15.183 1.00 98.19 342 GLY A N 1
ATOM 2556 C CA . GLY A 1 342 ? 3.332 -6.038 14.023 1.00 98.19 342 GLY A CA 1
ATOM 2557 C C . GLY A 1 342 ? 4.305 -6.099 12.857 1.00 98.19 342 GLY A C 1
ATOM 2558 O O . GLY A 1 342 ? 5.119 -5.192 12.680 1.00 98.19 342 GLY A O 1
ATOM 2559 N N . THR A 1 343 ? 4.212 -7.144 12.035 1.00 98.56 343 THR A N 1
ATOM 2560 C CA . THR A 1 343 ? 5.080 -7.316 10.862 1.00 98.56 343 THR A CA 1
ATOM 2561 C C . THR A 1 343 ? 4.298 -7.779 9.639 1.00 98.56 343 THR A C 1
ATOM 2563 O O . THR A 1 343 ? 3.239 -8.390 9.761 1.00 98.56 343 THR A O 1
ATOM 2566 N N . ALA A 1 344 ? 4.830 -7.484 8.455 1.00 98.62 344 ALA A N 1
ATOM 2567 C CA . ALA A 1 344 ? 4.346 -7.995 7.178 1.00 98.62 344 ALA A CA 1
ATOM 2568 C C . ALA A 1 344 ? 5.528 -8.267 6.244 1.00 98.62 344 ALA A C 1
ATOM 2570 O O . ALA A 1 344 ? 6.553 -7.583 6.318 1.00 98.62 344 ALA A O 1
ATOM 2571 N N . THR A 1 345 ? 5.381 -9.238 5.345 1.00 98.25 345 THR A N 1
ATOM 2572 C CA . THR A 1 345 ? 6.375 -9.525 4.307 1.00 98.25 345 THR A CA 1
ATOM 2573 C C . THR A 1 345 ? 5.755 -9.494 2.915 1.00 98.25 345 THR A C 1
ATOM 2575 O O . THR A 1 345 ? 4.553 -9.702 2.745 1.00 98.25 345 THR A O 1
ATOM 2578 N N . PHE A 1 346 ? 6.572 -9.185 1.910 1.00 98.38 346 PHE A N 1
ATOM 2579 C CA . PHE A 1 346 ? 6.162 -9.123 0.512 1.00 98.38 346 PHE A CA 1
ATOM 2580 C C . PHE A 1 346 ? 7.298 -9.593 -0.399 1.00 98.38 346 PHE A C 1
ATOM 2582 O O . PHE A 1 346 ? 8.410 -9.065 -0.340 1.00 98.38 346 PHE A O 1
ATOM 2589 N N . ALA A 1 347 ? 7.022 -10.581 -1.249 1.00 97.88 347 ALA A N 1
ATOM 2590 C CA . ALA A 1 347 ? 8.003 -11.126 -2.181 1.00 97.88 347 ALA A CA 1
ATOM 2591 C C . ALA A 1 347 ? 8.204 -10.200 -3.391 1.00 97.88 347 ALA A C 1
ATOM 2593 O O . ALA A 1 347 ? 7.241 -9.750 -4.017 1.00 97.88 347 ALA A O 1
ATOM 2594 N N . ILE A 1 348 ? 9.465 -9.956 -3.739 1.00 97.81 348 ILE A N 1
ATOM 2595 C CA . ILE A 1 348 ? 9.890 -9.132 -4.869 1.00 97.81 348 ILE A CA 1
ATOM 2596 C C . ILE A 1 348 ? 10.836 -9.960 -5.738 1.00 97.81 348 ILE A C 1
ATOM 2598 O O . ILE A 1 348 ? 11.942 -10.296 -5.333 1.00 97.81 348 ILE A O 1
ATOM 2602 N N . ASN A 1 349 ? 10.418 -10.248 -6.960 1.00 95.56 349 ASN A N 1
ATOM 2603 C CA . ASN A 1 349 ? 11.238 -10.826 -8.008 1.00 95.56 349 ASN A CA 1
ATOM 2604 C C . ASN A 1 349 ? 11.784 -9.694 -8.888 1.00 95.56 349 ASN A C 1
ATOM 2606 O O . ASN A 1 349 ? 11.040 -9.009 -9.598 1.00 95.56 349 ASN A O 1
ATOM 2610 N N . VAL A 1 350 ? 13.094 -9.478 -8.828 1.00 93.06 350 VAL A N 1
ATOM 2611 C CA . VAL A 1 350 ? 13.783 -8.519 -9.689 1.00 93.06 350 VAL A CA 1
ATOM 2612 C C . VAL A 1 350 ? 14.220 -9.263 -10.938 1.00 93.06 350 VAL A C 1
ATOM 2614 O O . VAL A 1 350 ? 15.105 -10.119 -10.894 1.00 93.06 350 VAL A O 1
ATOM 2617 N N . THR A 1 351 ? 13.610 -8.937 -12.073 1.00 87.56 351 THR A N 1
ATOM 2618 C CA . THR A 1 351 ? 14.049 -9.474 -13.362 1.00 87.56 351 THR A CA 1
ATOM 2619 C C . THR A 1 351 ? 14.978 -8.504 -14.048 1.00 87.56 351 THR A C 1
ATOM 2621 O O . THR A 1 351 ? 14.837 -7.295 -13.916 1.00 87.56 351 THR A O 1
ATOM 2624 N N . GLN A 1 352 ? 15.909 -9.015 -14.843 1.00 83.19 352 GLN A N 1
ATOM 2625 C CA . GLN A 1 352 ? 16.676 -8.148 -15.721 1.00 83.19 352 GLN A CA 1
ATOM 2626 C C . GLN A 1 352 ? 15.730 -7.396 -16.674 1.00 83.19 352 GLN A C 1
ATOM 2628 O O . GLN A 1 352 ? 14.941 -8.028 -17.377 1.00 83.19 352 GLN A O 1
ATOM 2633 N N . GLY A 1 353 ? 15.809 -6.065 -16.688 1.00 75.81 353 GLY A N 1
ATOM 2634 C CA . GLY A 1 353 ? 15.019 -5.223 -17.591 1.00 75.81 353 GLY A CA 1
ATOM 2635 C C . GLY A 1 353 ? 15.500 -5.299 -19.045 1.00 75.81 353 GLY A C 1
ATOM 2636 O O . GLY A 1 353 ? 16.609 -5.760 -19.331 1.00 75.81 353 GLY A O 1
ATOM 2637 N N . ALA A 1 354 ? 14.674 -4.829 -19.986 1.00 78.25 354 ALA A N 1
ATOM 2638 C CA . ALA A 1 354 ? 15.113 -4.646 -21.372 1.00 78.25 354 ALA A CA 1
ATOM 2639 C C . ALA A 1 354 ? 16.223 -3.575 -21.438 1.00 78.25 354 ALA A C 1
ATOM 2641 O O . ALA A 1 354 ? 16.165 -2.596 -20.690 1.00 78.25 354 ALA A O 1
ATOM 2642 N N . PRO A 1 355 ? 17.219 -3.708 -22.330 1.00 84.62 355 PRO A N 1
ATOM 2643 C CA . PRO A 1 355 ? 18.283 -2.718 -22.431 1.00 84.62 355 PRO A CA 1
ATOM 2644 C C . PRO A 1 355 ? 17.719 -1.374 -22.910 1.00 84.62 355 PRO A C 1
ATOM 2646 O O . PRO A 1 355 ? 16.791 -1.327 -23.719 1.00 84.62 355 PRO A O 1
ATOM 2649 N N . THR A 1 356 ? 18.288 -0.262 -22.455 1.00 85.00 356 THR A N 1
ATOM 2650 C CA . THR A 1 356 ? 17.975 1.069 -22.996 1.00 85.00 356 THR A CA 1
ATOM 2651 C C . THR A 1 356 ? 19.148 1.572 -23.817 1.00 85.00 356 THR A C 1
ATOM 2653 O O . THR A 1 356 ? 20.287 1.267 -23.496 1.00 85.00 356 THR A O 1
ATOM 2656 N N . ALA A 1 357 ? 18.873 2.324 -24.879 1.00 90.12 357 ALA A N 1
ATOM 2657 C CA . ALA A 1 357 ? 19.874 2.972 -25.721 1.00 90.12 357 ALA A CA 1
ATOM 2658 C C . ALA A 1 357 ? 19.202 4.065 -26.563 1.00 90.12 357 ALA A C 1
ATOM 2660 O O . ALA A 1 357 ? 17.976 4.072 -26.732 1.00 90.12 357 ALA A O 1
ATOM 2661 N N . THR A 1 358 ? 20.014 4.946 -27.135 1.00 91.12 358 THR A N 1
ATOM 2662 C CA . THR A 1 358 ? 19.605 5.984 -28.081 1.00 91.12 358 THR A CA 1
ATOM 2663 C C . THR A 1 358 ? 20.340 5.791 -29.400 1.00 91.12 358 THR A C 1
ATOM 2665 O O . THR A 1 358 ? 21.555 5.646 -29.413 1.00 91.12 358 THR A O 1
ATOM 2668 N N . LEU A 1 359 ? 19.620 5.822 -30.524 1.00 92.50 359 LEU A N 1
ATOM 2669 C CA . LEU A 1 359 ? 20.234 5.839 -31.853 1.00 92.50 359 LEU A CA 1
ATOM 2670 C C . LEU A 1 359 ? 20.578 7.284 -32.230 1.00 92.50 359 LEU A C 1
ATOM 2672 O O . LEU A 1 359 ? 19.669 8.096 -32.461 1.00 92.50 359 LEU A O 1
ATOM 2676 N N . ALA A 1 360 ? 21.874 7.597 -32.262 1.00 90.81 360 ALA A N 1
ATOM 2677 C CA . ALA A 1 360 ? 22.379 8.929 -32.563 1.00 90.81 360 ALA A CA 1
ATOM 2678 C C . ALA A 1 360 ? 21.989 9.377 -33.979 1.00 90.81 360 ALA A C 1
ATOM 2680 O O . ALA A 1 360 ? 21.764 8.567 -34.881 1.00 90.81 360 ALA A O 1
ATOM 2681 N N . ASP A 1 361 ? 21.876 10.690 -34.164 1.00 88.38 361 ASP A N 1
ATOM 2682 C CA . ASP A 1 361 ? 21.711 11.272 -35.492 1.00 88.38 361 ASP A CA 1
ATOM 2683 C C . ASP A 1 361 ? 23.092 11.377 -36.162 1.00 88.38 361 ASP A C 1
ATOM 2685 O O . ASP A 1 361 ? 23.961 12.053 -35.605 1.00 88.38 361 ASP A O 1
ATOM 2689 N N . PRO A 1 362 ? 23.323 10.741 -37.325 1.00 89.25 362 PRO A N 1
ATOM 2690 C CA . PRO A 1 362 ? 24.597 10.861 -38.034 1.00 89.25 362 PRO A CA 1
ATOM 2691 C C . PRO A 1 362 ? 24.808 12.247 -38.668 1.00 89.25 362 PRO A C 1
ATOM 2693 O O . PRO A 1 362 ? 25.875 12.520 -39.215 1.00 89.25 362 PRO A O 1
ATOM 2696 N N . GLY A 1 363 ? 23.811 13.137 -38.626 1.00 88.94 363 GLY A N 1
ATOM 2697 C CA . GLY A 1 363 ? 23.887 14.456 -39.237 1.00 88.94 363 GLY A CA 1
ATOM 2698 C C . GLY A 1 363 ? 23.700 14.400 -40.754 1.00 88.94 363 GLY A C 1
ATOM 2699 O O . GLY A 1 363 ? 22.807 13.727 -41.267 1.00 88.94 363 GLY A O 1
ATOM 2700 N N . THR A 1 364 ? 24.504 15.168 -41.498 1.00 87.06 364 THR A N 1
ATOM 2701 C CA . THR A 1 364 ? 24.385 15.212 -42.966 1.00 87.06 364 THR A CA 1
ATOM 2702 C C . THR A 1 364 ? 25.070 14.004 -43.587 1.00 87.06 364 THR A C 1
ATOM 2704 O O . THR A 1 364 ? 26.292 13.905 -43.565 1.00 87.06 364 THR A O 1
ATOM 2707 N N . VAL A 1 365 ? 24.274 13.134 -44.203 1.00 91.56 365 VAL A N 1
ATOM 2708 C CA . VAL A 1 365 ? 24.747 11.936 -44.900 1.00 91.56 365 VAL A CA 1
ATOM 2709 C C . VAL A 1 365 ? 24.640 12.134 -46.408 1.00 91.56 365 VAL A C 1
ATOM 2711 O O . VAL A 1 365 ? 23.635 12.653 -46.905 1.00 91.56 365 VAL A O 1
ATOM 2714 N N . ARG A 1 366 ? 25.664 11.708 -47.152 1.00 87.38 366 ARG A N 1
ATOM 2715 C CA . ARG A 1 366 ? 25.686 11.738 -48.620 1.00 87.38 366 ARG A CA 1
ATOM 2716 C C . ARG A 1 366 ? 25.899 10.340 -49.182 1.00 87.38 366 ARG A C 1
ATOM 2718 O O . ARG A 1 366 ? 26.622 9.538 -48.595 1.00 87.38 366 ARG A O 1
ATOM 2725 N N . ALA A 1 367 ? 25.281 10.064 -50.325 1.00 86.81 367 ALA A N 1
ATOM 2726 C CA . ALA A 1 367 ? 25.479 8.807 -51.029 1.00 86.81 367 ALA A CA 1
ATOM 2727 C C . ALA A 1 367 ? 26.970 8.611 -51.354 1.00 86.81 367 ALA A C 1
ATOM 2729 O O . ALA A 1 367 ? 27.689 9.574 -51.646 1.00 86.81 367 ALA A O 1
ATOM 2730 N N . ARG A 1 368 ? 27.421 7.355 -51.286 1.00 80.38 368 ARG A N 1
ATOM 2731 C CA . ARG A 1 368 ? 28.779 6.889 -51.619 1.00 80.38 368 ARG A CA 1
ATOM 2732 C C . ARG A 1 368 ? 29.884 7.463 -50.733 1.00 80.38 368 ARG A C 1
ATOM 2734 O O . ARG A 1 368 ? 31.057 7.370 -51.081 1.00 80.38 368 ARG A O 1
ATOM 2741 N N . GLN A 1 369 ? 29.520 8.026 -49.583 1.00 84.19 369 GLN A N 1
ATOM 2742 C CA . GLN A 1 369 ? 30.458 8.413 -48.536 1.00 84.19 369 GLN A CA 1
ATOM 2743 C C . GLN A 1 369 ? 30.309 7.497 -47.309 1.00 84.19 369 GLN A C 1
ATOM 2745 O O . GLN A 1 369 ? 29.182 7.101 -46.985 1.00 84.19 369 GLN A O 1
ATOM 2750 N N . PRO A 1 370 ? 31.416 7.171 -46.615 1.00 86.69 370 PRO A N 1
ATOM 2751 C CA . PRO A 1 370 ? 31.365 6.426 -45.362 1.00 86.69 370 PRO A CA 1
ATOM 2752 C C . PRO A 1 370 ? 30.491 7.140 -44.329 1.00 86.69 370 PRO A C 1
ATOM 2754 O O . PRO A 1 370 ? 30.579 8.355 -44.162 1.00 86.69 370 PRO A O 1
ATOM 2757 N N . THR A 1 371 ? 29.641 6.385 -43.641 1.00 88.62 371 THR A N 1
ATOM 2758 C CA . THR A 1 371 ? 28.768 6.870 -42.570 1.00 88.62 371 THR A CA 1
ATOM 2759 C C . THR A 1 371 ? 28.819 5.903 -41.398 1.00 88.62 371 THR A C 1
ATOM 2761 O O . THR A 1 371 ? 28.655 4.700 -41.587 1.00 88.62 371 THR A O 1
ATOM 2764 N N . THR A 1 372 ? 28.976 6.441 -40.191 1.00 89.75 372 THR A N 1
ATOM 2765 C CA . THR A 1 372 ? 28.931 5.675 -38.943 1.00 89.75 372 THR A CA 1
ATOM 2766 C C . THR A 1 372 ? 27.638 5.989 -38.203 1.00 89.75 372 THR A C 1
ATOM 2768 O O . THR A 1 372 ? 27.344 7.146 -37.901 1.00 89.75 372 THR A O 1
ATOM 2771 N N . LEU A 1 373 ? 26.860 4.958 -37.893 1.00 90.44 373 LEU A N 1
ATOM 2772 C CA . LEU A 1 373 ? 25.716 5.039 -36.987 1.00 90.44 373 LEU A CA 1
ATOM 2773 C C . LEU A 1 373 ? 26.161 4.585 -35.607 1.00 90.44 373 LEU A C 1
ATOM 2775 O O . LEU A 1 373 ? 26.926 3.634 -35.514 1.00 90.44 373 LEU A O 1
ATOM 2779 N N . THR A 1 374 ? 25.698 5.229 -34.540 1.00 89.88 374 THR A N 1
ATOM 2780 C CA . THR A 1 374 ? 26.104 4.873 -33.174 1.00 89.88 374 THR A CA 1
ATOM 2781 C C . THR A 1 374 ? 24.915 4.776 -32.234 1.00 89.88 374 THR A C 1
ATOM 2783 O O . THR A 1 374 ? 23.953 5.548 -32.311 1.00 89.88 374 THR A O 1
ATOM 2786 N N . LEU A 1 375 ? 24.991 3.807 -31.330 1.00 91.31 375 LEU A N 1
ATOM 2787 C CA . LEU A 1 375 ? 24.155 3.724 -30.148 1.00 91.31 375 LEU A CA 1
ATOM 2788 C C . LEU A 1 375 ? 24.860 4.436 -28.993 1.00 91.31 375 LEU A C 1
ATOM 2790 O O . LEU A 1 375 ? 26.049 4.243 -28.753 1.00 91.31 375 LEU A O 1
ATOM 2794 N N . THR A 1 376 ? 24.121 5.270 -28.272 1.00 87.75 376 THR A N 1
ATOM 2795 C CA . THR A 1 376 ? 24.596 6.005 -27.095 1.00 87.75 376 THR A CA 1
ATOM 2796 C C . THR A 1 376 ? 23.679 5.758 -25.901 1.00 87.75 376 THR A C 1
ATOM 2798 O O . THR A 1 376 ? 22.573 5.240 -26.059 1.00 87.75 376 THR A O 1
ATOM 2801 N N . ASP A 1 377 ? 24.142 6.109 -24.695 1.00 82.19 377 ASP A N 1
ATOM 2802 C CA . ASP A 1 377 ? 23.395 5.930 -23.435 1.00 82.19 377 ASP A CA 1
ATOM 2803 C C . ASP A 1 377 ? 22.881 4.490 -23.248 1.00 82.19 377 ASP A C 1
ATOM 2805 O O . ASP A 1 377 ? 21.732 4.251 -22.869 1.00 82.19 377 ASP A O 1
ATOM 2809 N N . ILE A 1 378 ? 23.735 3.517 -23.586 1.00 82.44 378 ILE A N 1
ATOM 2810 C CA . ILE A 1 378 ? 23.410 2.102 -23.434 1.00 82.44 378 ILE A CA 1
ATOM 2811 C C . ILE A 1 378 ? 23.405 1.774 -21.939 1.00 82.44 378 ILE A C 1
ATOM 2813 O O . ILE A 1 378 ? 24.429 1.905 -21.269 1.00 82.44 378 ILE A O 1
ATOM 2817 N N . ARG A 1 379 ? 22.257 1.341 -21.411 1.00 76.94 379 ARG A N 1
ATOM 2818 C CA . ARG A 1 379 ? 22.110 0.887 -20.021 1.00 76.94 379 ARG A CA 1
ATOM 2819 C C . ARG A 1 379 ? 21.396 -0.453 -19.960 1.00 76.94 379 ARG A C 1
ATOM 2821 O O . ARG A 1 379 ? 20.649 -0.825 -20.864 1.00 76.94 379 ARG A O 1
ATOM 2828 N N . GLY A 1 380 ? 21.615 -1.159 -18.856 1.00 73.56 380 GLY A N 1
ATOM 2829 C CA . GLY A 1 380 ? 21.146 -2.528 -18.682 1.00 73.56 380 GLY A CA 1
ATOM 2830 C C . GLY A 1 380 ? 22.019 -3.540 -19.426 1.00 73.56 380 GLY A C 1
ATOM 2831 O O . GLY A 1 380 ? 22.818 -3.207 -20.307 1.00 73.56 380 GLY A O 1
ATOM 2832 N N . ALA A 1 381 ? 21.893 -4.805 -19.035 1.00 72.62 381 ALA A N 1
ATOM 2833 C CA . ALA A 1 381 ? 22.694 -5.870 -19.617 1.00 72.62 381 ALA A CA 1
ATOM 2834 C C . ALA A 1 381 ? 22.198 -6.228 -21.031 1.00 72.62 381 ALA A C 1
ATOM 2836 O O . ALA A 1 381 ? 21.015 -6.489 -21.250 1.00 72.62 381 ALA A O 1
ATOM 2837 N N . HIS A 1 382 ? 23.131 -6.253 -21.985 1.00 78.12 382 HIS A N 1
ATOM 2838 C CA . HIS A 1 382 ? 22.904 -6.555 -23.396 1.00 78.12 382 HIS A CA 1
ATOM 2839 C C . HIS A 1 382 ? 24.023 -7.470 -23.918 1.00 78.12 382 HIS A C 1
ATOM 2841 O O . HIS A 1 382 ? 25.207 -7.283 -23.625 1.00 78.12 382 HIS A O 1
ATOM 2847 N N . THR A 1 383 ? 23.659 -8.485 -24.692 1.00 76.31 383 THR A N 1
ATOM 2848 C CA . THR A 1 383 ? 24.597 -9.477 -25.239 1.00 76.31 383 THR A CA 1
ATOM 2849 C C . THR A 1 383 ? 24.931 -9.203 -26.697 1.00 76.31 383 THR A C 1
ATOM 2851 O O . THR A 1 383 ? 26.086 -9.375 -27.090 1.00 76.31 383 THR A O 1
ATOM 2854 N N . ALA A 1 384 ? 23.963 -8.725 -27.482 1.00 79.94 384 ALA A N 1
ATOM 2855 C CA . ALA A 1 384 ? 24.127 -8.478 -28.911 1.00 79.94 384 ALA A CA 1
ATOM 2856 C C . ALA A 1 384 ? 23.241 -7.332 -29.420 1.00 79.94 384 ALA A C 1
ATOM 2858 O O . ALA A 1 384 ? 22.173 -7.061 -28.865 1.00 79.94 384 ALA A O 1
ATOM 2859 N N . THR A 1 385 ? 23.666 -6.733 -30.533 1.00 85.81 385 THR A N 1
ATOM 2860 C CA . THR A 1 385 ? 22.903 -5.757 -31.319 1.00 85.81 385 THR A CA 1
ATOM 2861 C C . THR A 1 385 ? 22.770 -6.287 -32.744 1.00 85.81 385 THR A C 1
ATOM 2863 O O . THR A 1 385 ? 23.716 -6.831 -33.305 1.00 85.81 385 THR A O 1
ATOM 2866 N N . THR A 1 386 ? 21.587 -6.151 -33.332 1.00 87.44 386 THR A N 1
ATOM 2867 C CA . THR A 1 386 ? 21.316 -6.485 -34.738 1.00 87.44 386 THR A CA 1
ATOM 2868 C C . THR A 1 386 ? 20.907 -5.222 -35.475 1.00 87.44 386 THR A C 1
ATOM 2870 O O . THR A 1 386 ? 20.134 -4.430 -34.933 1.00 87.44 386 THR A O 1
ATOM 2873 N N . TRP A 1 387 ? 21.433 -5.023 -36.683 1.00 88.56 387 TRP A N 1
ATOM 2874 C CA . TRP A 1 387 ? 21.130 -3.859 -37.505 1.00 88.56 387 TRP A CA 1
ATOM 2875 C C . TRP A 1 387 ? 20.452 -4.273 -38.811 1.00 88.56 387 TRP A C 1
ATOM 2877 O O . TRP A 1 387 ? 20.943 -5.128 -39.551 1.00 88.56 387 TRP A O 1
ATOM 2887 N N . GLU A 1 388 ? 19.344 -3.610 -39.111 1.00 88.69 388 GLU A N 1
ATOM 2888 C CA . GLU A 1 388 ? 18.599 -3.727 -40.359 1.00 88.69 388 GLU A CA 1
ATOM 2889 C C . GLU A 1 388 ? 18.490 -2.340 -40.993 1.00 88.69 388 GLU A C 1
ATOM 2891 O O . GLU A 1 388 ? 18.046 -1.383 -40.360 1.00 88.69 388 GLU A O 1
ATOM 2896 N N . VAL A 1 389 ? 18.929 -2.217 -42.243 1.00 87.81 389 VAL A N 1
ATOM 2897 C CA . VAL A 1 389 ? 18.908 -0.971 -43.012 1.00 87.81 389 VAL A CA 1
ATOM 2898 C C . VAL A 1 389 ? 18.139 -1.228 -44.301 1.00 87.81 389 VAL A C 1
ATOM 2900 O O . VAL A 1 389 ? 18.502 -2.103 -45.079 1.00 87.81 389 VAL A O 1
ATOM 2903 N N . SER A 1 390 ? 17.075 -0.475 -44.559 1.00 87.12 390 SER A N 1
ATOM 2904 C CA . SER A 1 390 ? 16.232 -0.659 -45.747 1.00 87.12 390 SER A CA 1
ATOM 2905 C C . SER A 1 390 ? 15.997 0.660 -46.480 1.00 87.12 390 SER A C 1
ATOM 2907 O O . SER A 1 390 ? 15.844 1.710 -45.853 1.00 87.12 390 SER A O 1
ATOM 2909 N N . GLY A 1 391 ? 16.005 0.634 -47.818 1.00 83.75 391 GLY A N 1
ATOM 2910 C CA . GLY A 1 391 ? 15.836 1.847 -48.619 1.00 83.75 391 GLY A CA 1
ATOM 2911 C C . GLY A 1 391 ? 16.001 1.667 -50.137 1.00 83.75 391 GLY A C 1
ATOM 2912 O O . GLY A 1 391 ? 15.989 0.539 -50.645 1.00 83.75 391 GLY A O 1
ATOM 2913 N N . PRO A 1 392 ? 16.126 2.784 -50.886 1.00 70.88 392 PRO A N 1
ATOM 2914 C CA . PRO A 1 392 ? 16.280 2.797 -52.340 1.00 70.88 392 PRO A CA 1
ATOM 2915 C C . PRO A 1 392 ? 17.620 2.168 -52.750 1.00 70.88 392 PRO A C 1
ATOM 2917 O O . PRO A 1 392 ? 18.665 2.815 -52.740 1.00 70.88 392 PRO A O 1
ATOM 2920 N N . GLY A 1 393 ? 17.600 0.885 -53.103 1.00 65.12 393 GLY A N 1
ATOM 2921 C CA . GLY A 1 393 ? 18.809 0.109 -53.411 1.00 65.12 393 GLY A CA 1
ATOM 2922 C C . GLY A 1 393 ? 18.839 -1.288 -52.790 1.00 65.12 393 GLY A C 1
ATOM 2923 O O . GLY A 1 393 ? 19.742 -2.053 -53.107 1.00 65.12 393 GLY A O 1
ATOM 2924 N N . GLY A 1 394 ? 17.850 -1.632 -51.957 1.00 65.81 394 GLY A N 1
ATOM 2925 C CA . GLY A 1 394 ? 17.701 -2.956 -51.349 1.00 65.81 394 GLY A CA 1
ATOM 2926 C C . GLY A 1 394 ? 17.811 -2.929 -49.824 1.00 65.81 394 GLY A C 1
ATOM 2927 O O . GLY A 1 394 ? 18.132 -1.903 -49.224 1.00 65.81 394 GLY A O 1
ATOM 2928 N N . ALA A 1 395 ? 17.501 -4.064 -49.196 1.00 64.06 395 ALA A N 1
ATOM 2929 C CA . ALA A 1 395 ? 17.695 -4.262 -47.764 1.00 64.06 395 ALA A CA 1
ATOM 2930 C C . ALA A 1 395 ? 19.133 -4.723 -47.485 1.00 64.06 395 ALA A C 1
ATOM 2932 O O . ALA A 1 395 ? 19.663 -5.595 -48.173 1.00 64.06 395 ALA A O 1
ATOM 2933 N N . TYR A 1 396 ? 19.745 -4.143 -46.461 1.00 66.31 396 TYR A N 1
ATOM 2934 C CA . TYR A 1 396 ? 21.051 -4.495 -45.931 1.00 66.31 396 TYR A CA 1
ATOM 2935 C C . TYR A 1 396 ? 20.882 -4.943 -44.478 1.00 66.31 396 TYR A C 1
ATOM 2937 O O . TYR A 1 396 ? 20.518 -4.147 -43.613 1.00 66.31 396 TYR A O 1
ATOM 2945 N N . ASN A 1 397 ? 21.155 -6.220 -44.212 1.00 59.03 397 ASN A N 1
ATOM 2946 C CA . ASN A 1 397 ? 21.094 -6.800 -42.873 1.00 59.03 397 ASN A CA 1
ATOM 2947 C C . ASN A 1 397 ? 22.503 -7.171 -42.419 1.00 59.03 397 ASN A C 1
ATOM 2949 O O . ASN A 1 397 ? 23.158 -7.996 -43.056 1.00 59.03 397 ASN A O 1
ATOM 2953 N N . ARG A 1 398 ? 22.958 -6.592 -41.302 1.00 66.00 398 ARG A N 1
ATOM 2954 C CA . ARG A 1 398 ? 24.234 -6.949 -40.671 1.00 66.00 398 ARG A CA 1
ATOM 2955 C C . ARG A 1 398 ? 24.012 -7.263 -39.196 1.00 66.00 398 ARG A C 1
ATOM 2957 O O . ARG A 1 398 ? 23.447 -6.470 -38.448 1.00 66.00 398 ARG A O 1
ATOM 2964 N N . THR A 1 399 ? 24.472 -8.437 -38.778 1.00 53.25 399 THR A N 1
ATOM 2965 C CA . THR A 1 399 ? 24.369 -8.912 -37.394 1.00 53.25 399 THR A CA 1
ATOM 2966 C C . THR A 1 399 ? 25.764 -9.051 -36.807 1.00 53.25 399 THR A C 1
ATOM 2968 O O . THR A 1 399 ? 26.427 -10.050 -37.056 1.00 53.25 399 THR A O 1
ATOM 2971 N N . GLU A 1 400 ? 26.211 -8.061 -36.036 1.00 56.81 400 GLU A N 1
ATOM 2972 C CA . GLU A 1 400 ? 27.459 -8.116 -35.265 1.00 56.81 400 GLU A CA 1
ATOM 2973 C C . GLU A 1 400 ? 27.301 -7.300 -33.972 1.00 56.81 400 GLU A C 1
ATOM 2975 O O . GLU A 1 400 ? 26.556 -6.318 -33.943 1.00 56.81 400 GLU A O 1
ATOM 2980 N N . ARG A 1 401 ? 28.003 -7.693 -32.894 1.00 57.53 401 ARG A N 1
ATOM 2981 C CA . ARG A 1 401 ? 28.053 -6.935 -31.632 1.00 57.53 401 ARG A CA 1
ATOM 2982 C C . ARG A 1 401 ? 28.821 -5.640 -31.866 1.00 57.53 401 ARG A C 1
ATOM 2984 O O . ARG A 1 401 ? 30.028 -5.581 -31.656 1.00 57.53 401 ARG A O 1
ATOM 2991 N N . LEU A 1 402 ? 28.109 -4.617 -32.307 1.00 63.25 402 LEU A N 1
ATOM 2992 C CA . LEU A 1 402 ? 28.679 -3.309 -32.527 1.00 63.25 402 LEU A CA 1
ATOM 2993 C C . LEU A 1 402 ? 27.725 -2.253 -31.966 1.00 63.25 402 LEU A C 1
ATOM 2995 O O . LEU A 1 402 ? 26.573 -2.136 -32.397 1.00 63.25 402 LEU A O 1
ATOM 2999 N N . ASP A 1 403 ? 28.235 -1.461 -31.026 1.00 79.12 403 ASP A N 1
ATOM 3000 C CA . ASP A 1 403 ? 27.599 -0.212 -30.590 1.00 79.12 403 ASP A CA 1
ATOM 3001 C C . ASP A 1 403 ? 27.633 0.845 -31.712 1.00 79.12 403 ASP A C 1
ATOM 3003 O O . ASP A 1 403 ? 27.057 1.925 -31.585 1.00 79.12 403 ASP A O 1
ATOM 3007 N N . SER A 1 404 ? 28.273 0.524 -32.842 1.00 84.75 404 SER A N 1
ATOM 3008 C CA . SER A 1 404 ? 28.312 1.320 -34.060 1.00 84.75 404 SER A CA 1
ATOM 3009 C C . SER A 1 404 ? 28.090 0.486 -35.327 1.00 84.75 404 SER A C 1
ATOM 3011 O O . SER A 1 404 ? 28.406 -0.691 -35.387 1.00 84.75 404 SER A O 1
ATOM 3013 N N . LEU A 1 405 ? 27.569 1.083 -36.391 1.00 87.25 405 LEU A N 1
ATOM 3014 C CA . LEU A 1 405 ? 27.501 0.456 -37.706 1.00 87.25 405 LEU A CA 1
ATOM 3015 C C . LEU A 1 405 ? 28.132 1.387 -38.731 1.00 87.25 405 LEU A C 1
ATOM 3017 O O . LEU A 1 405 ? 27.583 2.449 -39.021 1.00 87.25 405 LEU A O 1
ATOM 3021 N N . ASP A 1 406 ? 29.250 0.955 -39.303 1.00 87.38 406 ASP A N 1
ATOM 3022 C CA . ASP A 1 406 ? 29.849 1.607 -40.462 1.00 87.38 406 ASP A CA 1
ATOM 3023 C C . ASP A 1 406 ? 29.221 1.064 -41.743 1.00 87.38 406 ASP A C 1
ATOM 3025 O O . ASP A 1 406 ? 29.183 -0.149 -41.971 1.00 87.38 406 ASP A O 1
ATOM 3029 N N . LEU A 1 407 ? 28.726 1.967 -42.587 1.00 87.56 407 LEU A N 1
ATOM 3030 C CA . LEU A 1 407 ? 28.183 1.631 -43.897 1.00 87.56 407 LEU A CA 1
ATOM 3031 C C . LEU A 1 407 ? 28.374 2.765 -44.908 1.00 87.56 407 LEU A C 1
ATOM 3033 O O . LEU A 1 407 ? 28.751 3.884 -44.575 1.00 87.56 407 LEU A O 1
ATOM 3037 N N . THR A 1 408 ? 28.098 2.475 -46.176 1.00 87.31 408 THR A N 1
ATOM 3038 C CA . THR A 1 408 ? 28.063 3.466 -47.256 1.00 87.31 408 THR A CA 1
ATOM 3039 C C . THR A 1 408 ? 26.754 3.305 -48.017 1.00 87.31 408 THR A C 1
ATOM 3041 O O . THR A 1 408 ? 26.501 2.256 -48.605 1.00 87.31 408 THR A O 1
ATOM 3044 N N . PHE A 1 409 ? 25.910 4.336 -48.004 1.00 85.56 409 PHE A N 1
ATOM 3045 C CA . PHE A 1 409 ? 24.640 4.323 -48.731 1.00 85.56 409 PHE A CA 1
ATOM 3046 C C . PHE A 1 409 ? 24.885 4.465 -50.237 1.00 85.56 409 PHE A C 1
ATOM 3048 O O . PHE A 1 409 ? 25.580 5.385 -50.663 1.00 85.56 409 PHE A O 1
ATOM 3055 N N . SER A 1 410 ? 24.320 3.580 -51.057 1.00 81.12 410 SER A N 1
ATOM 3056 C CA . SER A 1 410 ? 24.586 3.536 -52.504 1.00 81.12 410 SER A CA 1
ATOM 3057 C C . SER A 1 410 ? 23.902 4.652 -53.300 1.00 81.12 410 SER A C 1
ATOM 3059 O O . SER A 1 410 ? 24.480 5.147 -54.271 1.00 81.12 410 SER A O 1
ATOM 3061 N N . ASN A 1 411 ? 22.705 5.062 -52.870 1.00 82.56 411 ASN A N 1
ATOM 3062 C CA . ASN A 1 411 ? 21.862 6.044 -53.553 1.00 82.56 411 ASN A CA 1
ATOM 3063 C C . ASN A 1 411 ? 21.320 7.093 -52.578 1.00 82.56 411 ASN A C 1
ATOM 3065 O O . ASN A 1 411 ? 21.134 6.829 -51.381 1.00 82.56 411 ASN A O 1
ATOM 3069 N N . ALA A 1 412 ? 21.002 8.271 -53.112 1.00 85.94 412 ALA A N 1
ATOM 3070 C CA . ALA A 1 412 ? 20.263 9.289 -52.382 1.00 85.94 412 ALA A CA 1
ATOM 3071 C C . ALA A 1 412 ? 18.818 8.841 -52.090 1.00 85.94 412 ALA A C 1
ATOM 3073 O O . ALA A 1 412 ? 18.215 8.066 -52.832 1.00 85.94 412 ALA A O 1
ATOM 3074 N N . GLY A 1 413 ? 18.234 9.365 -51.013 1.00 86.38 413 GLY A N 1
ATOM 3075 C CA . GLY A 1 413 ? 16.860 9.066 -50.614 1.00 86.38 413 GLY A CA 1
ATOM 3076 C C . GLY A 1 413 ? 16.707 8.828 -49.117 1.00 86.38 413 GLY A C 1
ATOM 3077 O O . GLY A 1 413 ? 17.613 9.098 -48.330 1.00 86.38 413 GLY A O 1
ATOM 3078 N N . THR A 1 414 ? 15.533 8.356 -48.709 1.00 89.75 414 THR A N 1
ATOM 3079 C CA . THR A 1 414 ? 15.235 8.059 -47.304 1.00 89.75 414 THR A CA 1
ATOM 3080 C C . THR A 1 414 ? 15.490 6.586 -47.020 1.00 89.75 414 THR A C 1
ATOM 3082 O O . THR A 1 414 ? 14.922 5.728 -47.690 1.00 89.75 414 THR A O 1
ATOM 3085 N N . TRP A 1 415 ? 16.326 6.316 -46.023 1.00 89.50 415 TRP A N 1
ATOM 3086 C CA . TRP A 1 415 ? 16.680 4.980 -45.558 1.00 89.50 415 TRP A CA 1
ATOM 3087 C C . TRP A 1 415 ? 16.192 4.789 -44.126 1.00 89.50 415 TRP A C 1
ATOM 3089 O O . TRP A 1 415 ? 16.438 5.645 -43.280 1.00 89.50 415 TRP A O 1
ATOM 3099 N N . THR A 1 416 ? 15.535 3.672 -43.841 1.00 91.00 416 THR A N 1
ATOM 3100 C CA . THR A 1 416 ? 15.092 3.318 -42.491 1.00 91.00 416 THR A CA 1
ATOM 3101 C C . THR A 1 416 ? 16.123 2.396 -41.857 1.00 91.00 416 THR A C 1
ATOM 3103 O O . THR A 1 416 ? 16.429 1.330 -42.393 1.00 91.00 416 THR A O 1
ATOM 3106 N N . VAL A 1 417 ? 16.655 2.810 -40.709 1.00 90.88 417 VAL A N 1
ATOM 3107 C CA . VAL A 1 417 ? 17.593 2.032 -39.899 1.00 90.88 417 VAL A CA 1
ATOM 3108 C C . VAL A 1 417 ? 16.894 1.545 -38.648 1.00 90.88 417 VAL A C 1
ATOM 3110 O O . VAL A 1 417 ? 16.352 2.351 -37.894 1.00 90.88 417 VAL A O 1
ATOM 3113 N N . THR A 1 418 ? 16.985 0.248 -38.394 1.00 90.94 418 THR A N 1
ATOM 3114 C CA . THR A 1 418 ? 16.495 -0.415 -37.194 1.00 90.94 418 THR A CA 1
ATOM 3115 C C . THR A 1 418 ? 17.662 -1.077 -36.465 1.00 90.94 418 THR A C 1
ATOM 3117 O O . THR A 1 418 ? 18.335 -1.942 -37.017 1.00 90.94 418 THR A O 1
ATOM 3120 N N . ALA A 1 419 ? 17.893 -0.685 -35.214 1.00 90.94 419 ALA A N 1
ATOM 3121 C CA . ALA A 1 419 ? 18.820 -1.338 -34.295 1.00 90.94 419 ALA A CA 1
ATOM 3122 C C . ALA A 1 419 ? 18.026 -2.104 -33.233 1.00 90.94 419 ALA A C 1
ATOM 3124 O O . ALA A 1 419 ? 17.165 -1.524 -32.566 1.00 90.94 419 ALA A O 1
ATOM 3125 N N . ARG A 1 420 ? 18.313 -3.392 -33.046 1.00 90.06 420 ARG A N 1
ATOM 3126 C CA . ARG A 1 420 ? 17.654 -4.246 -32.050 1.00 90.06 420 ARG A CA 1
ATOM 3127 C C . ARG A 1 420 ? 18.682 -4.824 -31.084 1.00 90.06 420 ARG A C 1
ATOM 3129 O O . ARG A 1 420 ? 19.464 -5.704 -31.445 1.00 90.06 420 ARG A O 1
ATOM 3136 N N . LEU A 1 421 ? 18.668 -4.305 -29.858 1.00 89.81 421 LEU A N 1
ATOM 3137 C CA . LEU A 1 421 ? 19.495 -4.749 -28.739 1.00 89.81 421 LEU A CA 1
ATOM 3138 C C . LEU A 1 421 ? 18.801 -5.921 -28.048 1.00 89.81 421 LEU A C 1
ATOM 3140 O O . LEU A 1 421 ? 17.602 -5.847 -27.779 1.00 89.81 421 LEU A O 1
ATOM 3144 N N . SER A 1 422 ? 19.551 -6.975 -27.738 1.00 86.12 422 SER A N 1
ATOM 3145 C CA . SER A 1 422 ? 19.057 -8.156 -27.025 1.00 86.12 422 SER A CA 1
ATOM 3146 C C . SER A 1 422 ? 19.758 -8.309 -25.682 1.00 86.12 422 SER A C 1
ATOM 3148 O O . SER A 1 422 ? 20.985 -8.234 -25.603 1.00 86.12 422 SER A O 1
ATOM 3150 N N . ALA A 1 423 ? 18.978 -8.534 -24.631 1.00 82.44 423 ALA A N 1
ATOM 3151 C CA . ALA A 1 423 ? 19.461 -8.931 -23.320 1.00 82.44 423 ALA A CA 1
ATOM 3152 C C . ALA A 1 423 ? 19.662 -10.458 -23.238 1.00 82.44 423 ALA A C 1
ATOM 3154 O O . ALA A 1 423 ? 18.981 -11.204 -23.947 1.00 82.44 423 ALA A O 1
ATOM 3155 N N . PRO A 1 424 ? 20.554 -10.944 -22.350 1.00 77.19 424 PRO A N 1
ATOM 3156 C CA . PRO A 1 424 ? 20.750 -12.371 -22.086 1.00 77.19 424 PRO A CA 1
ATOM 3157 C C . PRO A 1 424 ? 19.462 -13.150 -21.780 1.00 77.19 424 PRO A C 1
ATOM 3159 O O . PRO A 1 424 ? 19.358 -14.320 -22.127 1.00 77.19 424 PRO A O 1
ATOM 3162 N N . ASN A 1 425 ? 18.469 -12.502 -21.170 1.00 73.50 425 ASN A N 1
ATOM 3163 C CA . ASN A 1 425 ? 17.174 -13.099 -20.841 1.00 73.50 425 ASN A CA 1
ATOM 3164 C C . ASN A 1 425 ? 16.149 -13.061 -21.996 1.00 73.50 425 ASN A C 1
ATOM 3166 O O . ASN A 1 425 ? 14.974 -13.349 -21.782 1.00 73.50 425 ASN A O 1
ATOM 3170 N N . GLY A 1 426 ? 16.563 -12.666 -23.204 1.00 78.88 426 GLY A N 1
ATOM 3171 C CA . GLY A 1 426 ? 15.708 -12.600 -24.390 1.00 78.88 426 GLY A CA 1
ATOM 3172 C C . GLY A 1 426 ? 14.875 -11.322 -24.527 1.00 78.88 426 GLY A C 1
ATOM 3173 O O . GLY A 1 426 ? 14.242 -11.134 -25.567 1.00 78.88 426 GLY A O 1
ATOM 3174 N N . LEU A 1 427 ? 14.887 -10.412 -23.543 1.00 82.69 427 LEU A N 1
ATOM 3175 C CA . LEU A 1 427 ? 14.248 -9.102 -23.694 1.00 82.69 427 LEU A CA 1
ATOM 3176 C C . LEU A 1 427 ? 14.977 -8.260 -24.737 1.00 82.69 427 LEU A C 1
ATOM 3178 O O . LEU A 1 427 ? 16.197 -8.331 -24.880 1.00 82.69 427 LEU A O 1
ATOM 3182 N N . GLN A 1 428 ? 14.228 -7.436 -25.465 1.00 87.06 428 GLN A N 1
ATOM 3183 C CA . GLN A 1 428 ? 14.777 -6.673 -26.576 1.00 87.06 428 GLN A CA 1
ATOM 3184 C C . GLN A 1 428 ? 14.309 -5.231 -26.597 1.00 87.06 428 GLN A C 1
ATOM 3186 O O . GLN A 1 428 ? 13.181 -4.905 -26.226 1.00 87.06 428 GLN A O 1
ATOM 3191 N N . ARG A 1 429 ? 15.187 -4.374 -27.110 1.00 90.75 429 ARG A N 1
ATOM 3192 C CA . ARG A 1 429 ? 14.905 -2.973 -27.395 1.00 90.75 429 ARG A CA 1
ATOM 3193 C C . ARG A 1 429 ? 15.151 -2.701 -28.863 1.00 90.75 429 ARG A C 1
ATOM 3195 O O . ARG A 1 429 ? 16.254 -2.915 -29.350 1.00 90.75 429 ARG A O 1
ATOM 3202 N N . THR A 1 430 ? 14.130 -2.181 -29.532 1.00 92.50 430 THR A N 1
ATOM 3203 C CA . THR A 1 430 ? 14.192 -1.805 -30.945 1.00 92.50 430 THR A CA 1
ATOM 3204 C C . THR A 1 430 ? 14.170 -0.288 -31.068 1.00 92.50 430 THR A C 1
ATOM 3206 O O . THR A 1 430 ? 13.331 0.379 -30.461 1.00 92.50 430 THR A O 1
ATOM 3209 N N . LEU A 1 431 ? 15.106 0.251 -31.838 1.00 93.69 431 LEU A N 1
ATOM 3210 C CA . LEU A 1 431 ? 15.244 1.666 -32.153 1.00 93.69 431 LEU A CA 1
ATOM 3211 C C . LEU A 1 431 ? 15.183 1.812 -33.667 1.00 93.69 431 LEU A C 1
ATOM 3213 O O . LEU A 1 431 ? 15.960 1.167 -34.361 1.00 93.69 431 LEU A O 1
ATOM 3217 N N . THR A 1 432 ? 14.300 2.672 -34.168 1.00 93.56 432 THR A N 1
ATOM 3218 C CA . THR A 1 432 ? 14.160 2.918 -35.606 1.00 93.56 432 THR A CA 1
ATOM 3219 C C . THR A 1 432 ? 14.350 4.400 -35.899 1.00 93.56 432 THR A C 1
ATOM 3221 O O . THR A 1 432 ? 13.819 5.251 -35.180 1.00 93.56 432 THR A O 1
ATOM 3224 N N . ARG A 1 433 ? 15.110 4.718 -36.949 1.00 92.94 433 ARG A N 1
ATOM 3225 C CA . ARG A 1 433 ? 15.343 6.084 -37.426 1.00 92.94 433 ARG A CA 1
ATOM 3226 C C . ARG A 1 433 ? 15.354 6.121 -38.948 1.00 92.94 433 ARG A C 1
ATOM 3228 O O . ARG A 1 433 ? 16.055 5.340 -39.582 1.00 92.94 433 ARG A O 1
ATOM 3235 N N . ASP A 1 434 ? 14.657 7.103 -39.506 1.00 92.56 434 ASP A N 1
ATOM 3236 C CA . ASP A 1 434 ? 14.785 7.449 -40.918 1.00 92.56 434 ASP A CA 1
ATOM 3237 C C . ASP A 1 434 ? 15.949 8.427 -41.117 1.00 92.56 434 ASP A C 1
ATOM 3239 O O . ASP A 1 434 ? 16.014 9.485 -40.486 1.00 92.56 434 ASP A O 1
ATOM 3243 N N . ILE A 1 435 ? 16.863 8.077 -42.015 1.00 91.44 435 ILE A N 1
ATOM 3244 C CA . ILE A 1 435 ? 18.018 8.877 -42.418 1.00 91.44 435 ILE A CA 1
ATOM 3245 C C . ILE A 1 435 ? 17.770 9.385 -43.834 1.00 91.44 435 ILE A C 1
ATOM 3247 O O . ILE A 1 435 ? 17.479 8.619 -44.751 1.00 91.44 435 ILE A O 1
ATOM 3251 N N . THR A 1 436 ? 17.894 10.697 -44.028 1.00 91.88 436 THR A N 1
ATOM 3252 C CA . THR A 1 436 ? 17.828 11.299 -45.365 1.00 91.88 436 THR A CA 1
ATOM 3253 C C . THR A 1 436 ? 19.233 11.412 -45.941 1.00 91.88 436 THR A C 1
ATOM 3255 O O . THR A 1 436 ? 20.023 12.247 -45.505 1.00 91.88 436 THR A O 1
ATOM 3258 N N . VAL A 1 437 ? 19.523 10.590 -46.943 1.00 90.50 437 VAL A N 1
ATOM 3259 C CA . VAL A 1 437 ? 20.786 10.573 -47.679 1.00 90.50 437 VAL A CA 1
ATOM 3260 C C . VAL A 1 437 ? 20.687 11.536 -48.855 1.00 90.50 437 VAL A C 1
ATOM 3262 O O . VAL A 1 437 ? 19.799 11.426 -49.702 1.00 90.50 437 VAL A O 1
ATOM 3265 N N . GLN A 1 438 ? 21.594 12.505 -48.910 1.00 88.50 438 GLN A N 1
ATOM 3266 C CA . GLN A 1 438 ? 21.663 13.480 -49.995 1.00 88.50 438 GLN A CA 1
ATOM 3267 C C . GLN A 1 438 ? 22.500 12.949 -51.161 1.00 88.50 438 GLN A C 1
ATOM 3269 O O . GLN A 1 438 ? 23.432 12.170 -50.969 1.00 88.50 438 GLN A O 1
ATOM 3274 N N . ALA A 1 439 ? 22.213 13.428 -52.371 1.00 84.25 439 ALA A N 1
ATOM 3275 C CA . ALA A 1 439 ? 23.081 13.182 -53.518 1.00 84.25 439 ALA A CA 1
ATOM 3276 C C . ALA A 1 439 ? 24.487 13.755 -53.266 1.00 84.25 439 ALA A C 1
ATOM 3278 O O . ALA A 1 439 ? 24.642 14.818 -52.643 1.00 84.25 439 ALA A O 1
ATOM 3279 N N . THR A 1 440 ? 25.509 13.062 -53.766 1.00 82.75 440 THR A N 1
ATOM 3280 C CA . THR A 1 440 ? 26.884 13.570 -53.789 1.00 82.75 440 THR A CA 1
ATOM 3281 C C . THR A 1 440 ? 26.928 14.867 -54.601 1.00 82.75 440 THR A C 1
ATOM 3283 O O . THR A 1 440 ? 26.291 14.972 -55.654 1.00 82.75 440 THR A O 1
ATOM 3286 N N . GLU A 1 441 ? 27.638 15.885 -54.107 1.00 82.38 441 GLU A N 1
ATOM 3287 C CA . GLU A 1 441 ? 27.765 17.138 -54.854 1.00 82.38 441 GLU A CA 1
ATOM 3288 C C . GLU A 1 441 ? 28.585 16.929 -56.122 1.00 82.38 441 GLU A C 1
ATOM 3290 O O . GLU A 1 441 ? 29.619 16.263 -56.109 1.00 82.38 441 GLU A O 1
ATOM 3295 N N . LEU A 1 442 ? 28.102 17.527 -57.209 1.00 86.38 442 LEU A N 1
ATOM 3296 C CA . LEU A 1 442 ? 28.782 17.562 -58.491 1.00 86.38 442 LEU A CA 1
ATOM 3297 C C . LEU A 1 442 ? 29.365 18.950 -58.695 1.00 86.38 442 LEU A C 1
ATOM 3299 O O . LEU A 1 442 ? 28.641 19.945 -58.605 1.00 86.38 442 LEU A O 1
ATOM 3303 N N . THR A 1 443 ? 30.652 19.001 -59.021 1.00 88.69 443 THR A N 1
ATOM 3304 C CA . THR A 1 443 ? 31.261 20.200 -59.598 1.00 88.69 443 THR A CA 1
ATOM 3305 C C . THR A 1 443 ? 31.661 19.899 -61.032 1.00 88.69 443 THR A C 1
ATOM 3307 O O . THR A 1 443 ? 32.097 18.789 -61.337 1.00 88.69 443 THR A O 1
ATOM 3310 N N . LEU A 1 444 ? 31.472 20.876 -61.914 1.00 94.06 444 LEU A N 1
ATOM 3311 C CA . LEU A 1 444 ? 31.882 20.803 -63.306 1.00 94.06 444 LEU A CA 1
ATOM 3312 C C . LEU A 1 444 ? 32.322 22.189 -63.754 1.00 94.06 444 LEU A C 1
ATOM 3314 O O . LEU A 1 444 ? 31.526 23.122 -63.753 1.00 94.06 444 LEU A O 1
ATOM 3318 N N . ASN A 1 445 ? 33.576 22.277 -64.175 1.00 93.12 445 ASN A N 1
ATOM 3319 C CA . ASN A 1 445 ? 34.130 23.394 -64.911 1.00 93.12 445 ASN A CA 1
ATOM 3320 C C . ASN A 1 445 ? 34.726 22.838 -66.200 1.00 93.12 445 ASN A C 1
ATOM 3322 O O . ASN A 1 445 ? 35.603 21.973 -66.161 1.00 93.12 445 ASN A O 1
ATOM 3326 N N . ALA A 1 446 ? 34.259 23.333 -67.337 1.00 94.31 446 ALA A N 1
ATOM 3327 C CA . ALA A 1 446 ? 34.796 22.971 -68.636 1.00 94.31 446 ALA A CA 1
ATOM 3328 C C . ALA A 1 446 ? 35.168 24.232 -69.412 1.00 94.31 446 ALA A C 1
ATOM 3330 O O . ALA A 1 446 ? 34.504 25.261 -69.292 1.00 94.31 446 ALA A O 1
ATOM 3331 N N . SER A 1 447 ? 36.223 24.156 -70.214 1.00 94.38 447 SER A N 1
ATOM 3332 C CA . SER A 1 447 ? 36.595 25.220 -71.138 1.00 94.38 447 SER A CA 1
ATOM 3333 C C . SER A 1 447 ? 37.114 24.646 -72.448 1.00 94.38 447 SER A C 1
ATOM 3335 O O . SER A 1 447 ? 37.678 23.553 -72.502 1.00 94.38 447 SER A O 1
ATOM 3337 N N . ALA A 1 448 ? 36.897 25.400 -73.517 1.00 93.31 448 ALA A N 1
ATOM 3338 C CA . ALA A 1 448 ? 37.416 25.115 -74.842 1.00 93.31 448 ALA A CA 1
ATOM 3339 C C . ALA A 1 448 ? 37.839 26.442 -75.489 1.00 93.31 448 ALA A C 1
ATOM 3341 O O . ALA A 1 448 ? 37.237 27.483 -75.199 1.00 93.31 448 ALA A O 1
ATOM 3342 N N . PRO A 1 449 ? 38.860 26.445 -76.357 1.00 92.44 449 PRO A N 1
ATOM 3343 C CA . PRO A 1 449 ? 39.221 27.631 -77.119 1.00 92.44 449 PRO A CA 1
ATOM 3344 C C . PRO A 1 449 ? 38.073 28.048 -78.046 1.00 92.44 449 PRO A C 1
ATOM 3346 O O . PRO A 1 449 ? 37.426 27.210 -78.676 1.00 92.44 449 PRO A O 1
ATOM 3349 N N . ALA A 1 450 ? 37.852 29.359 -78.176 1.00 90.69 450 ALA A N 1
ATOM 3350 C CA . ALA A 1 450 ? 36.788 29.907 -79.020 1.00 90.69 450 ALA A CA 1
ATOM 3351 C C . ALA A 1 450 ? 36.973 29.578 -80.515 1.00 90.69 450 ALA A C 1
ATOM 3353 O O . ALA A 1 450 ? 35.996 29.525 -81.265 1.00 90.69 450 ALA A O 1
ATOM 3354 N N . ARG A 1 451 ? 38.220 29.355 -80.952 1.00 90.31 451 ARG A N 1
ATOM 3355 C CA . ARG A 1 451 ? 38.586 29.083 -82.345 1.00 90.31 451 ARG A CA 1
ATOM 3356 C C . ARG A 1 451 ? 39.802 28.158 -82.427 1.00 90.31 451 ARG A C 1
ATOM 3358 O O . ARG A 1 451 ? 40.762 28.350 -81.681 1.00 90.31 451 ARG A O 1
ATOM 3365 N N . VAL A 1 452 ? 39.767 27.177 -83.326 1.00 90.19 452 VAL A N 1
ATOM 3366 C CA . VAL A 1 452 ? 40.853 26.212 -83.576 1.00 90.19 452 VAL A CA 1
ATOM 3367 C C . VAL A 1 452 ? 41.029 26.029 -85.081 1.00 90.19 452 VAL A C 1
ATOM 3369 O O . VAL A 1 452 ? 40.053 25.943 -85.812 1.00 90.19 452 VAL A O 1
ATOM 3372 N N . GLN A 1 453 ? 42.268 25.949 -85.558 1.00 87.12 453 GLN A N 1
ATOM 3373 C CA . GLN A 1 453 ? 42.580 25.751 -86.975 1.00 87.12 453 GLN A CA 1
ATOM 3374 C C . GLN A 1 453 ? 42.687 24.253 -87.308 1.00 87.12 453 GLN A C 1
ATOM 3376 O O . GLN A 1 453 ? 43.489 23.548 -86.687 1.00 87.12 453 GLN A O 1
ATOM 3381 N N . ALA A 1 454 ? 41.951 23.758 -88.310 1.00 78.81 454 ALA A N 1
ATOM 3382 C CA . ALA A 1 454 ? 42.129 22.389 -88.800 1.00 78.81 454 ALA A CA 1
ATOM 3383 C C . ALA A 1 454 ? 43.567 22.178 -89.333 1.00 78.81 454 ALA A C 1
ATOM 3385 O O . ALA A 1 454 ? 44.124 23.095 -89.946 1.00 78.81 454 ALA A O 1
ATOM 3386 N N . PRO A 1 455 ? 44.190 20.998 -89.123 1.00 73.75 455 PRO A N 1
ATOM 3387 C CA . PRO A 1 455 ? 43.611 19.740 -88.630 1.00 73.75 455 PRO A CA 1
ATOM 3388 C C . PRO A 1 455 ? 43.700 19.534 -87.102 1.00 73.75 455 PRO A C 1
ATOM 3390 O O . PRO A 1 455 ? 43.579 18.403 -86.634 1.00 73.75 455 PRO A O 1
ATOM 3393 N N . LYS A 1 456 ? 43.945 20.581 -86.298 1.00 80.12 456 LYS A N 1
ATOM 3394 C CA . LYS A 1 456 ? 44.066 20.418 -84.840 1.00 80.12 456 LYS A CA 1
ATOM 3395 C C . LYS A 1 456 ? 42.709 20.065 -84.220 1.00 80.12 456 LYS A C 1
ATOM 3397 O O . LYS A 1 456 ? 41.715 20.741 -84.472 1.00 80.12 456 LYS A O 1
ATOM 3402 N N . ALA A 1 457 ? 42.690 19.027 -83.385 1.00 88.19 457 ALA A N 1
ATOM 3403 C CA . ALA A 1 457 ? 41.540 18.707 -82.544 1.00 88.19 457 ALA A CA 1
ATOM 3404 C C . ALA A 1 457 ? 41.269 19.845 -81.546 1.00 88.19 457 ALA A C 1
ATOM 3406 O O . ALA A 1 457 ? 42.190 20.563 -81.152 1.00 88.19 457 ALA A O 1
ATOM 3407 N N . VAL A 1 458 ? 40.015 20.000 -81.125 1.00 90.62 458 VAL A N 1
ATOM 3408 C CA . VAL A 1 458 ? 39.617 20.984 -80.115 1.00 90.62 458 VAL A CA 1
ATOM 3409 C C . VAL A 1 458 ? 40.003 20.459 -78.727 1.00 90.62 458 VAL A C 1
ATOM 3411 O O . VAL A 1 458 ? 39.442 19.443 -78.310 1.00 90.62 458 VAL A O 1
ATOM 3414 N N . PRO A 1 459 ? 40.920 21.114 -77.989 1.00 92.94 459 PRO A N 1
ATOM 3415 C CA . PRO A 1 459 ? 41.216 20.731 -76.616 1.00 92.94 459 PRO A CA 1
ATOM 3416 C C . PRO A 1 459 ? 40.098 21.220 -75.688 1.00 92.94 459 PRO A C 1
ATOM 3418 O O . PRO A 1 459 ? 39.842 22.419 -75.584 1.00 92.94 459 PRO A O 1
ATOM 3421 N N . ILE A 1 460 ? 39.438 20.289 -75.006 1.00 94.00 460 ILE A N 1
ATOM 3422 C CA . ILE A 1 460 ? 38.444 20.553 -73.967 1.00 94.00 460 ILE A CA 1
ATOM 3423 C C . ILE A 1 460 ? 39.089 20.233 -72.623 1.00 94.00 460 ILE A C 1
ATOM 3425 O O . ILE A 1 460 ? 39.385 19.072 -72.328 1.00 94.00 460 ILE A O 1
ATOM 3429 N N . THR A 1 461 ? 39.298 21.254 -71.801 1.00 94.94 461 THR A N 1
ATOM 3430 C CA . THR A 1 461 ? 39.807 21.085 -70.439 1.00 94.94 461 THR A CA 1
ATOM 3431 C C . THR A 1 461 ? 38.629 20.927 -69.497 1.00 94.94 461 THR A C 1
ATOM 3433 O O . THR A 1 461 ? 37.793 21.826 -69.413 1.00 94.94 461 THR A O 1
ATOM 3436 N N . VAL A 1 462 ? 38.561 19.806 -68.778 1.00 95.25 462 VAL A N 1
ATOM 3437 C CA . VAL A 1 462 ? 37.474 19.526 -67.834 1.00 95.25 462 VAL A CA 1
ATOM 3438 C C . VAL A 1 462 ? 38.007 19.257 -66.435 1.00 95.25 462 VAL A C 1
ATOM 3440 O O . VAL A 1 462 ? 38.861 18.399 -66.222 1.00 95.25 462 VAL A O 1
ATOM 3443 N N . GLN A 1 463 ? 37.458 19.972 -65.460 1.00 93.00 463 GLN A N 1
ATOM 3444 C CA . GLN A 1 463 ? 37.629 19.722 -64.036 1.00 93.00 463 GLN A CA 1
ATOM 3445 C C . GLN A 1 463 ? 36.260 19.394 -63.452 1.00 93.00 463 GLN A C 1
ATOM 3447 O O . GLN A 1 463 ? 35.379 20.251 -63.401 1.00 93.00 463 GLN A O 1
ATOM 3452 N N . ALA A 1 464 ? 36.073 18.148 -63.031 1.00 91.25 464 ALA A N 1
ATOM 3453 C CA . ALA A 1 464 ? 34.824 17.699 -62.438 1.00 91.25 464 ALA A CA 1
ATOM 3454 C C . ALA A 1 464 ? 35.087 16.820 -61.214 1.00 91.25 464 ALA A C 1
ATOM 3456 O O . ALA A 1 464 ? 36.029 16.029 -61.206 1.00 91.25 464 ALA A O 1
ATOM 3457 N N . THR A 1 465 ? 34.234 16.919 -60.195 1.00 86.69 465 THR A N 1
ATOM 3458 C CA . THR A 1 465 ? 34.283 16.074 -58.986 1.00 86.69 465 THR A CA 1
ATOM 3459 C C . THR A 1 465 ? 32.915 15.461 -58.693 1.00 86.69 465 THR A C 1
ATOM 3461 O O . THR A 1 465 ? 31.891 15.995 -59.118 1.00 86.69 465 THR A O 1
ATOM 3464 N N . GLY A 1 466 ? 32.901 14.311 -58.006 1.00 80.75 466 GLY A N 1
ATOM 3465 C CA . GLY A 1 466 ? 31.672 13.606 -57.603 1.00 80.75 466 GLY A CA 1
ATOM 3466 C C . GLY A 1 466 ? 30.898 12.914 -58.735 1.00 80.75 466 GLY A C 1
ATOM 3467 O O . GLY A 1 466 ? 29.780 12.450 -58.506 1.00 80.75 466 GLY A O 1
ATOM 3468 N N . HIS A 1 467 ? 31.462 12.875 -59.946 1.00 85.81 467 HIS A N 1
ATOM 3469 C CA . HIS A 1 467 ? 30.849 12.289 -61.137 1.00 85.81 467 HIS A CA 1
ATOM 3470 C C . HIS A 1 467 ? 31.220 10.809 -61.286 1.00 85.81 467 HIS A C 1
ATOM 3472 O O . HIS A 1 467 ? 32.319 10.398 -60.927 1.00 85.81 467 HIS A O 1
ATOM 3478 N N . GLU A 1 468 ? 30.297 10.030 -61.840 1.00 83.69 468 GLU A N 1
ATOM 3479 C CA . GLU A 1 468 ? 30.527 8.651 -62.289 1.00 83.69 468 GLU A CA 1
ATOM 3480 C C . GLU A 1 468 ? 30.683 8.606 -63.816 1.00 83.69 468 GLU A C 1
ATOM 3482 O O . GLU A 1 468 ? 31.484 7.843 -64.345 1.00 83.69 468 GLU A O 1
ATOM 3487 N N . TYR A 1 469 ? 29.975 9.495 -64.518 1.00 85.88 469 TYR A N 1
ATOM 3488 C CA . TYR A 1 469 ? 30.012 9.625 -65.968 1.00 85.88 469 TYR A CA 1
ATOM 3489 C C . TYR A 1 469 ? 30.334 11.066 -66.357 1.00 85.88 469 TYR A C 1
ATOM 3491 O O . TYR A 1 469 ? 29.708 12.012 -65.867 1.00 85.88 469 TYR A O 1
ATOM 3499 N N . LEU A 1 470 ? 31.285 11.229 -67.275 1.00 94.00 470 LEU A N 1
ATOM 3500 C CA . LEU A 1 470 ? 31.650 12.510 -67.867 1.00 94.00 470 LEU A CA 1
ATOM 3501 C C . LEU A 1 470 ? 31.573 12.391 -69.388 1.00 94.00 470 LEU A C 1
ATOM 3503 O O . LEU A 1 470 ? 32.184 11.506 -69.985 1.00 94.00 470 LEU A O 1
ATOM 3507 N N . THR A 1 471 ? 30.799 13.263 -70.023 1.00 94.62 471 THR A N 1
ATOM 3508 C CA . THR A 1 471 ? 30.549 13.209 -71.469 1.00 94.62 471 THR A CA 1
ATOM 3509 C C . THR A 1 471 ? 30.567 14.604 -72.074 1.00 94.62 471 THR A C 1
ATOM 3511 O O . THR A 1 471 ? 30.342 15.595 -71.384 1.00 94.62 471 THR A O 1
ATOM 3514 N N . VAL A 1 472 ? 30.832 14.686 -73.374 1.00 94.88 472 VAL A N 1
ATOM 3515 C CA . VAL A 1 472 ? 30.541 15.864 -74.188 1.00 94.88 472 VAL A CA 1
ATOM 3516 C C . VAL A 1 472 ? 29.631 15.456 -75.324 1.00 94.88 472 VAL A C 1
ATOM 3518 O O . VAL A 1 472 ? 29.929 14.511 -76.048 1.00 94.88 472 VAL A O 1
ATOM 3521 N N . ASN A 1 473 ? 28.550 16.199 -75.503 1.00 95.12 473 ASN A N 1
ATOM 3522 C CA . ASN A 1 473 ? 27.730 16.152 -76.702 1.00 95.12 473 ASN A CA 1
ATOM 3523 C C . ASN A 1 473 ? 27.971 17.433 -77.494 1.00 95.12 473 ASN A C 1
ATOM 3525 O O . ASN A 1 473 ? 28.094 18.507 -76.911 1.00 95.12 473 ASN A O 1
ATOM 3529 N N . TRP A 1 474 ? 28.047 17.351 -78.817 1.00 93.69 474 TRP A N 1
ATOM 3530 C CA . TRP A 1 474 ? 28.227 18.525 -79.665 1.00 93.69 474 TRP A CA 1
ATOM 3531 C C . TRP A 1 474 ? 27.176 18.601 -80.754 1.00 93.69 474 TRP A C 1
ATOM 3533 O O . TRP A 1 474 ? 26.676 17.590 -81.248 1.00 93.69 474 TRP A O 1
ATOM 3543 N N . ARG A 1 475 ? 26.889 19.834 -81.166 1.00 94.44 475 ARG A N 1
ATOM 3544 C CA . ARG A 1 475 ? 26.038 20.154 -82.305 1.00 94.44 475 ARG A CA 1
ATOM 3545 C C . ARG A 1 475 ? 26.761 21.131 -83.213 1.00 94.44 475 ARG A C 1
ATOM 3547 O O . ARG A 1 475 ? 27.117 22.222 -82.776 1.00 94.44 475 ARG A O 1
ATOM 3554 N N . ASN A 1 476 ? 26.928 20.773 -84.482 1.00 91.88 476 ASN A N 1
ATOM 3555 C CA . ASN A 1 476 ? 27.357 21.726 -85.498 1.00 91.88 476 ASN A CA 1
ATOM 3556 C C . ASN A 1 476 ? 26.193 22.684 -85.793 1.00 91.88 476 ASN A C 1
ATOM 3558 O O . ASN A 1 476 ? 25.133 22.249 -86.249 1.00 91.88 476 ASN A O 1
ATOM 3562 N N . THR A 1 477 ? 26.360 23.977 -85.529 1.00 89.56 477 THR A N 1
ATOM 3563 C CA . THR A 1 477 ? 25.257 24.950 -85.616 1.00 89.56 477 THR A CA 1
ATOM 3564 C C . THR A 1 477 ? 24.915 25.353 -87.049 1.00 89.56 477 THR A C 1
ATOM 3566 O O . THR A 1 477 ? 23.823 25.862 -87.282 1.00 89.56 477 THR A O 1
ATOM 3569 N N . SER A 1 478 ? 25.796 25.070 -88.014 1.00 87.81 478 SER A N 1
ATOM 3570 C CA . SER A 1 478 ? 25.555 25.333 -89.440 1.00 87.81 478 SER A CA 1
ATOM 3571 C C . SER A 1 478 ? 24.863 24.172 -90.162 1.00 87.81 478 SER A C 1
ATOM 3573 O O . SER A 1 478 ? 23.995 24.397 -90.998 1.00 87.81 478 SER A O 1
ATOM 3575 N N . THR A 1 479 ? 25.210 22.925 -89.823 1.00 86.62 479 THR A N 1
ATOM 3576 C CA . THR A 1 479 ? 24.685 21.721 -90.499 1.00 86.62 479 THR A CA 1
ATOM 3577 C C . THR A 1 479 ? 23.646 20.961 -89.679 1.00 86.62 479 THR A C 1
ATOM 3579 O O . THR A 1 479 ? 22.982 20.070 -90.201 1.00 86.62 479 THR A O 1
ATOM 3582 N N . GLY A 1 480 ? 23.523 21.261 -88.384 1.00 85.50 480 GLY A N 1
ATOM 3583 C CA . GLY A 1 480 ? 22.628 20.567 -87.461 1.00 85.50 480 GLY A CA 1
ATOM 3584 C C . GLY A 1 480 ? 23.082 19.162 -87.055 1.00 85.50 480 GLY A C 1
ATOM 3585 O O . GLY A 1 480 ? 22.340 18.490 -86.347 1.00 85.50 480 GLY A O 1
ATOM 3586 N N . ARG A 1 481 ? 24.272 18.701 -87.470 1.00 86.50 481 ARG A N 1
ATOM 3587 C CA . ARG A 1 481 ? 24.797 17.374 -87.099 1.00 86.50 481 ARG A CA 1
ATOM 3588 C C . ARG A 1 481 ? 25.172 17.304 -85.619 1.00 86.50 481 ARG A C 1
ATOM 3590 O O . ARG A 1 481 ? 25.757 18.249 -85.090 1.00 86.50 481 ARG A O 1
ATOM 3597 N N . TYR A 1 482 ? 24.898 16.159 -84.998 1.00 91.19 482 TYR A N 1
ATOM 3598 C CA . TYR A 1 482 ? 25.208 15.869 -83.597 1.00 91.19 482 TYR A CA 1
ATOM 3599 C C . TYR A 1 482 ? 26.270 14.777 -83.470 1.00 91.19 482 TYR A C 1
ATOM 3601 O O . TYR A 1 482 ? 26.410 13.931 -84.353 1.00 91.19 482 TYR A O 1
ATOM 3609 N N . GLY A 1 483 ? 26.978 14.775 -82.349 1.00 89.25 483 GLY A N 1
ATOM 3610 C CA . GLY A 1 483 ? 27.827 13.670 -81.918 1.00 89.25 483 GLY A CA 1
ATOM 3611 C C . GLY A 1 483 ? 28.073 13.738 -80.415 1.00 89.25 483 GLY A C 1
ATOM 3612 O O . GLY A 1 483 ? 27.670 14.704 -79.764 1.00 89.25 483 GLY A O 1
ATOM 3613 N N . GLY A 1 484 ? 28.708 12.709 -79.864 1.00 92.06 484 GLY A N 1
ATOM 3614 C CA . GLY A 1 484 ? 29.044 12.653 -78.448 1.00 92.06 484 GLY A CA 1
ATOM 3615 C C . GLY A 1 484 ? 30.254 11.768 -78.183 1.00 92.06 484 GLY A C 1
ATOM 3616 O O . GLY A 1 484 ? 30.561 10.869 -78.966 1.00 92.06 484 GLY A O 1
ATOM 3617 N N . GLN A 1 485 ? 30.959 12.046 -77.091 1.00 90.94 485 GLN A N 1
ATOM 3618 C CA . GLN A 1 485 ? 32.134 11.297 -76.657 1.00 90.94 485 GLN A CA 1
ATOM 3619 C C . GLN A 1 485 ? 32.208 11.284 -75.127 1.00 90.94 485 GLN A C 1
ATOM 3621 O O . GLN A 1 485 ? 31.870 12.270 -74.469 1.00 90.94 485 GLN A O 1
ATOM 3626 N N . ALA A 1 486 ? 32.676 10.175 -74.555 1.00 91.62 486 ALA A N 1
ATOM 3627 C CA . ALA A 1 486 ? 33.078 10.137 -73.155 1.00 91.62 486 ALA A CA 1
ATOM 3628 C C . ALA A 1 486 ? 34.345 10.978 -72.941 1.00 91.62 486 ALA A C 1
ATOM 3630 O O . ALA A 1 486 ? 35.231 11.023 -73.798 1.00 91.62 486 ALA A O 1
ATOM 3631 N N . LEU A 1 487 ? 34.423 11.634 -71.790 1.00 91.88 487 LEU A N 1
ATOM 3632 C CA . LEU A 1 487 ? 35.566 12.441 -71.383 1.00 91.88 487 LEU A CA 1
ATOM 3633 C C . LEU A 1 487 ? 36.199 11.879 -70.111 1.00 91.88 487 LEU A C 1
ATOM 3635 O O . LEU A 1 487 ? 35.552 11.178 -69.335 1.00 91.88 487 LEU A O 1
ATOM 3639 N N . THR A 1 488 ? 37.440 12.276 -69.856 1.00 90.88 488 THR A N 1
ATOM 3640 C CA . THR A 1 488 ? 38.081 12.171 -68.540 1.00 90.88 488 THR A CA 1
ATOM 3641 C C . THR A 1 488 ? 38.335 13.561 -67.962 1.00 90.88 488 THR A C 1
ATOM 3643 O O . THR A 1 488 ? 38.287 14.566 -68.674 1.00 90.88 488 THR A O 1
ATOM 3646 N N . THR A 1 489 ? 38.627 13.657 -66.666 1.00 89.75 489 THR A N 1
ATOM 3647 C CA . THR A 1 489 ? 39.166 14.903 -66.106 1.00 89.75 489 THR A CA 1
ATOM 3648 C C . THR A 1 489 ? 40.538 15.208 -66.720 1.00 89.75 489 THR A C 1
ATOM 3650 O O . THR A 1 489 ? 41.298 14.300 -67.059 1.00 89.75 489 THR A O 1
ATOM 3653 N N . GLY A 1 490 ? 40.846 16.491 -66.908 1.00 89.25 490 GLY A N 1
ATOM 3654 C CA . GLY A 1 490 ? 42.011 16.954 -67.667 1.00 89.25 490 GLY A CA 1
ATOM 3655 C C . GLY A 1 490 ? 41.666 17.377 -69.098 1.00 89.25 490 GLY A C 1
ATOM 3656 O O . GLY A 1 490 ? 40.525 17.735 -69.400 1.00 89.25 490 GLY A O 1
ATOM 3657 N N . THR A 1 491 ? 42.671 17.399 -69.973 1.00 93.06 491 THR A N 1
ATOM 3658 C CA . THR A 1 491 ? 42.522 17.851 -71.364 1.00 93.06 491 THR A CA 1
ATOM 3659 C C . THR A 1 491 ? 42.131 16.691 -72.272 1.00 93.06 491 THR A C 1
ATOM 3661 O O . THR A 1 491 ? 42.856 15.706 -72.375 1.00 93.06 491 THR A O 1
ATOM 3664 N N . ASN A 1 492 ? 41.014 16.841 -72.978 1.00 93.44 492 ASN A N 1
ATOM 3665 C CA . ASN A 1 492 ? 40.507 15.883 -73.954 1.00 93.44 492 ASN A CA 1
ATOM 3666 C C . ASN A 1 492 ? 40.556 16.511 -75.348 1.00 93.44 492 ASN A C 1
ATOM 3668 O O . ASN A 1 492 ? 40.128 17.647 -75.522 1.00 93.44 492 ASN A O 1
ATOM 3672 N N . ASN A 1 493 ? 41.034 15.779 -76.350 1.00 91.56 493 ASN A N 1
ATOM 3673 C CA . ASN A 1 493 ? 41.123 16.285 -77.719 1.00 91.56 493 ASN A CA 1
ATOM 3674 C C . ASN A 1 493 ? 39.946 15.773 -78.550 1.00 91.56 493 ASN A C 1
ATOM 3676 O O . ASN A 1 493 ? 39.875 14.585 -78.857 1.00 91.56 493 ASN A O 1
ATOM 3680 N N . LEU A 1 494 ? 39.039 16.675 -78.926 1.00 91.25 494 LEU A N 1
ATOM 3681 C CA . LEU A 1 494 ? 37.851 16.356 -79.709 1.00 91.25 494 LEU A CA 1
ATOM 3682 C C . LEU A 1 494 ? 38.077 16.678 -81.193 1.00 91.25 494 LEU A C 1
ATOM 3684 O O . LEU A 1 494 ? 38.244 17.838 -81.577 1.00 91.25 494 LEU A O 1
ATOM 3688 N N . ALA A 1 495 ? 38.093 15.652 -82.042 1.00 88.81 495 ALA A N 1
ATOM 3689 C CA . ALA A 1 495 ? 38.255 15.817 -83.484 1.00 88.81 495 ALA A CA 1
ATOM 3690 C C . ALA A 1 495 ? 36.924 16.232 -84.131 1.00 88.81 495 ALA A C 1
ATOM 3692 O O . ALA A 1 495 ? 35.992 15.434 -84.223 1.00 88.81 495 ALA A O 1
ATOM 3693 N N . LEU A 1 496 ? 36.842 17.480 -84.594 1.00 88.62 496 LEU A N 1
ATOM 3694 C CA . LEU A 1 496 ? 35.661 18.034 -85.254 1.00 88.62 496 LEU A CA 1
ATOM 3695 C C . LEU A 1 496 ? 36.025 18.538 -86.660 1.00 88.62 496 LEU A C 1
ATOM 3697 O O . LEU A 1 496 ? 37.055 19.196 -86.816 1.00 88.62 496 LEU A O 1
ATOM 3701 N N . PRO A 1 497 ? 35.197 18.275 -87.689 1.00 87.81 497 PRO A N 1
ATOM 3702 C CA . PRO A 1 497 ? 35.330 18.922 -88.995 1.00 87.81 497 PRO A CA 1
ATOM 3703 C C . PRO A 1 497 ? 35.209 20.447 -88.903 1.00 87.81 497 PRO A C 1
ATOM 3705 O O . PRO A 1 497 ? 34.632 20.959 -87.943 1.00 87.81 497 PRO A O 1
ATOM 3708 N N . ALA A 1 498 ? 35.660 21.171 -89.931 1.00 87.81 498 ALA A N 1
ATOM 3709 C CA . ALA A 1 498 ? 35.504 22.623 -89.990 1.00 87.81 498 ALA A CA 1
ATOM 3710 C C . ALA A 1 498 ? 34.030 23.049 -89.832 1.00 87.81 498 ALA A C 1
ATOM 3712 O O . ALA A 1 498 ? 33.126 22.458 -90.427 1.00 87.81 498 ALA A O 1
ATOM 3713 N N . GLY A 1 499 ? 33.791 24.067 -89.010 1.00 89.38 499 GLY A N 1
ATOM 3714 C CA . GLY A 1 499 ? 32.467 24.613 -88.733 1.00 89.38 499 GLY A CA 1
ATOM 3715 C C . GLY A 1 499 ? 32.291 25.117 -87.295 1.00 89.38 499 GLY A C 1
ATOM 3716 O O . GLY A 1 499 ? 33.149 24.896 -86.437 1.00 89.38 499 GLY A O 1
ATOM 3717 N N . PRO A 1 500 ? 31.176 25.814 -87.021 1.00 92.12 500 PRO A N 1
ATOM 3718 C CA . PRO A 1 500 ? 30.811 26.258 -85.680 1.00 92.12 500 PRO A CA 1
ATOM 3719 C C . PRO A 1 500 ? 30.105 25.149 -84.882 1.00 92.12 500 PRO A C 1
ATOM 3721 O O . PRO A 1 500 ? 29.237 24.448 -85.412 1.00 92.12 500 PRO A O 1
ATOM 3724 N N . TYR A 1 501 ? 30.441 25.018 -83.596 1.00 93.12 501 TYR A N 1
ATOM 3725 C CA . TYR A 1 501 ? 29.883 24.010 -82.691 1.00 93.12 501 TYR A CA 1
ATOM 3726 C C . TYR A 1 501 ? 29.442 24.599 -81.351 1.00 93.12 501 TYR A C 1
ATOM 3728 O O . TYR A 1 501 ? 30.139 25.421 -80.753 1.00 93.12 501 TYR A O 1
ATOM 3736 N N . THR A 1 502 ? 28.318 24.092 -80.846 1.00 94.00 502 THR A N 1
ATOM 3737 C CA . THR A 1 502 ? 27.948 24.157 -79.427 1.00 94.00 502 THR A CA 1
ATOM 3738 C C . THR A 1 502 ? 28.319 22.827 -78.784 1.00 94.00 502 THR A C 1
ATOM 3740 O O . THR A 1 502 ? 27.963 21.774 -79.316 1.00 94.00 502 THR A O 1
ATOM 3743 N N . LEU A 1 503 ? 29.042 22.872 -77.669 1.00 94.38 503 LEU A N 1
ATOM 3744 C CA . LEU A 1 503 ? 29.453 21.709 -76.888 1.00 94.38 503 LEU A CA 1
ATOM 3745 C C . LEU A 1 503 ? 28.714 21.742 -75.548 1.00 94.38 503 LEU A C 1
ATOM 3747 O O . LEU A 1 503 ? 28.778 22.746 -74.847 1.00 94.38 503 LEU A O 1
ATOM 3751 N N . THR A 1 504 ? 28.062 20.653 -75.172 1.00 95.56 504 THR A N 1
ATOM 3752 C CA . THR A 1 504 ? 27.462 20.457 -73.852 1.00 95.56 504 THR A CA 1
ATOM 3753 C C . THR A 1 504 ? 28.290 19.410 -73.130 1.00 95.56 504 THR A C 1
ATOM 3755 O O . THR A 1 504 ? 28.235 18.227 -73.466 1.00 95.56 504 THR A O 1
ATOM 3758 N N . VAL A 1 505 ? 29.103 19.853 -72.175 1.00 94.88 505 VAL A N 1
ATOM 3759 C CA . VAL A 1 505 ? 29.853 18.958 -71.295 1.00 94.88 505 VAL A CA 1
ATOM 3760 C C . VAL A 1 505 ? 28.963 18.617 -70.110 1.00 94.88 505 VAL A C 1
ATOM 3762 O O . VAL A 1 505 ? 28.468 19.523 -69.450 1.00 94.88 505 VAL A O 1
ATOM 3765 N N . THR A 1 506 ? 28.778 17.332 -69.837 1.00 94.44 506 THR A N 1
ATOM 3766 C CA . THR A 1 506 ? 27.896 16.810 -68.790 1.00 94.44 506 THR A CA 1
ATOM 3767 C C . THR A 1 506 ? 28.696 15.964 -67.817 1.00 94.44 506 THR A C 1
ATOM 3769 O O . THR A 1 506 ? 29.302 14.964 -68.207 1.00 94.44 506 THR A O 1
ATOM 3772 N N . ALA A 1 507 ? 28.652 16.333 -66.541 1.00 92.25 507 ALA A N 1
ATOM 3773 C CA . ALA A 1 507 ? 29.078 15.495 -65.430 1.00 92.25 507 ALA A CA 1
ATOM 3774 C C . ALA A 1 507 ? 27.833 14.939 -64.740 1.00 92.25 507 ALA A C 1
ATOM 3776 O O . ALA A 1 507 ? 26.931 15.686 -64.359 1.00 92.25 507 ALA A O 1
ATOM 3777 N N . SER A 1 508 ? 27.771 13.627 -64.562 1.00 87.75 508 SER A N 1
ATOM 3778 C CA . SER A 1 508 ? 26.627 12.979 -63.929 1.00 87.75 508 SER A CA 1
ATOM 3779 C C . SER A 1 508 ? 27.045 11.836 -63.022 1.00 87.75 508 SER A C 1
ATOM 3781 O O . SER A 1 508 ? 28.108 11.238 -63.171 1.00 87.75 508 SER A O 1
ATOM 3783 N N . ASN A 1 509 ? 26.192 11.555 -62.054 1.00 82.44 509 ASN A N 1
ATOM 3784 C CA . ASN A 1 509 ? 26.171 10.335 -61.270 1.00 82.44 509 ASN A CA 1
ATOM 3785 C C . ASN A 1 509 ? 24.720 9.803 -61.267 1.00 82.44 509 ASN A C 1
ATOM 3787 O O . ASN A 1 509 ? 23.824 10.484 -61.777 1.00 82.44 509 ASN A O 1
ATOM 3791 N N . PRO A 1 510 ? 24.454 8.604 -60.726 1.00 75.31 510 PRO A N 1
ATOM 3792 C CA . PRO A 1 510 ? 23.102 8.039 -60.732 1.00 75.31 510 PRO A CA 1
ATOM 3793 C C . PRO A 1 510 ? 22.042 8.901 -60.026 1.00 75.31 510 PRO A C 1
ATOM 3795 O O . PRO A 1 510 ? 20.857 8.763 -60.317 1.00 75.31 510 PRO A O 1
ATOM 3798 N N . ASP A 1 511 ? 22.452 9.812 -59.137 1.00 77.62 511 ASP A N 1
ATOM 3799 C CA . ASP A 1 511 ? 21.545 10.657 -58.356 1.00 77.62 511 ASP A CA 1
ATOM 3800 C C . ASP A 1 511 ? 21.283 12.040 -58.995 1.00 77.62 511 ASP A C 1
ATOM 3802 O O . ASP A 1 511 ? 20.275 12.687 -58.689 1.00 77.62 511 ASP A O 1
ATOM 3806 N N . ARG A 1 512 ? 22.196 12.552 -59.837 1.00 82.69 512 ARG A N 1
ATOM 3807 C CA . ARG A 1 512 ? 22.149 13.919 -60.386 1.00 82.69 512 ARG A CA 1
ATOM 3808 C C . ARG A 1 512 ? 23.039 14.099 -61.627 1.00 82.69 512 ARG A C 1
ATOM 3810 O O . ARG A 1 512 ? 24.059 13.441 -61.782 1.00 82.69 512 ARG A O 1
ATOM 3817 N N . SER A 1 513 ? 22.715 15.083 -62.468 1.00 87.81 513 SER A N 1
ATOM 3818 C CA . SER A 1 513 ? 23.595 15.606 -63.524 1.00 87.81 513 SER A CA 1
ATOM 3819 C C . SER A 1 513 ? 23.802 17.122 -63.414 1.00 87.81 513 SER A C 1
ATOM 3821 O O . SER A 1 513 ? 22.999 17.842 -62.805 1.00 87.81 513 SER A O 1
ATOM 3823 N N . THR A 1 514 ? 24.904 17.608 -63.981 1.00 90.50 514 THR A N 1
ATOM 3824 C CA . THR A 1 514 ? 25.200 19.027 -64.178 1.00 90.50 514 THR A CA 1
ATOM 3825 C C . THR A 1 514 ? 25.927 19.228 -65.503 1.00 90.50 514 THR A C 1
ATOM 3827 O O . THR A 1 514 ? 26.810 18.443 -65.847 1.00 90.50 514 THR A O 1
ATOM 3830 N N . ASP A 1 515 ? 25.594 20.311 -66.204 1.00 94.19 515 ASP A N 1
ATOM 3831 C CA . ASP A 1 515 ? 26.090 20.577 -67.555 1.00 94.19 515 ASP A CA 1
ATOM 3832 C C . ASP A 1 515 ? 26.776 21.946 -67.646 1.00 94.19 515 ASP A C 1
ATOM 3834 O O . ASP A 1 515 ? 26.469 22.868 -66.889 1.00 94.19 515 ASP A O 1
ATOM 3838 N N . THR A 1 516 ? 27.710 22.085 -68.585 1.00 94.62 516 THR A N 1
ATOM 3839 C CA . THR A 1 516 ? 28.337 23.349 -68.993 1.00 94.62 516 THR A CA 1
ATOM 3840 C C . THR A 1 516 ? 28.302 23.446 -70.512 1.00 94.62 516 THR A C 1
ATOM 3842 O O . THR A 1 516 ? 28.809 22.562 -71.205 1.00 94.62 516 THR A O 1
ATOM 3845 N N . GLU A 1 517 ? 27.715 24.522 -71.034 1.00 94.75 517 GLU A N 1
ATOM 3846 C CA . GLU A 1 517 ? 27.711 24.805 -72.470 1.00 94.75 517 GLU A CA 1
ATOM 3847 C C . GLU A 1 517 ? 28.912 25.665 -72.868 1.00 94.75 517 GLU A C 1
ATOM 3849 O O . GLU A 1 517 ? 29.237 26.657 -72.217 1.00 94.75 517 GLU A O 1
ATOM 3854 N N . LEU A 1 518 ? 29.554 25.286 -73.969 1.00 94.31 518 LEU A N 1
ATOM 3855 C CA . LEU A 1 518 ? 30.689 25.967 -74.577 1.00 94.31 518 LEU A CA 1
ATOM 3856 C C . LEU A 1 518 ? 30.426 26.166 -76.070 1.00 94.31 518 LEU A C 1
ATOM 3858 O O . LEU A 1 518 ? 29.637 25.449 -76.688 1.00 94.31 518 LEU A O 1
ATOM 3862 N N . THR A 1 519 ? 31.141 27.104 -76.679 1.00 92.81 519 THR A N 1
ATOM 3863 C CA . THR A 1 519 ? 31.104 27.329 -78.128 1.00 92.81 519 THR A CA 1
ATOM 3864 C C . THR A 1 519 ? 32.510 27.376 -78.690 1.00 92.81 519 THR A C 1
ATOM 3866 O O . THR A 1 519 ? 33.389 28.011 -78.108 1.00 92.81 519 THR A O 1
ATOM 3869 N N . THR A 1 520 ? 32.718 26.750 -79.843 1.00 93.94 520 THR A N 1
ATOM 3870 C CA . THR A 1 520 ? 33.999 26.779 -80.555 1.00 93.94 520 THR A CA 1
ATOM 3871 C C . THR A 1 520 ? 33.772 26.795 -82.063 1.00 93.94 520 THR A C 1
ATOM 3873 O O . THR A 1 520 ? 32.747 26.317 -82.551 1.00 93.94 520 THR A O 1
ATOM 3876 N N . THR A 1 521 ? 34.716 27.354 -82.813 1.00 93.00 521 THR A N 1
ATOM 3877 C CA . THR A 1 521 ? 34.727 27.313 -84.281 1.00 93.00 521 THR A CA 1
ATOM 3878 C C . THR A 1 521 ? 35.990 26.616 -84.760 1.00 93.00 521 THR A C 1
ATOM 3880 O O . THR A 1 521 ? 37.091 27.031 -84.401 1.00 93.00 521 THR A O 1
ATOM 3883 N N . VAL A 1 522 ? 35.839 25.576 -85.580 1.00 91.94 522 VAL A N 1
ATOM 3884 C CA . VAL A 1 522 ? 36.968 24.941 -86.267 1.00 91.94 522 VAL A CA 1
ATOM 3885 C C . VAL A 1 522 ? 37.103 25.552 -87.653 1.00 91.94 522 VAL A C 1
ATOM 3887 O O . VAL A 1 522 ? 36.215 25.395 -88.490 1.00 91.94 522 VAL A O 1
ATOM 3890 N N . ASP A 1 523 ? 38.202 26.248 -87.901 1.00 89.06 523 ASP A N 1
ATOM 3891 C CA . ASP A 1 523 ? 38.468 26.879 -89.188 1.00 89.06 523 ASP A CA 1
ATOM 3892 C C . ASP A 1 523 ? 39.020 25.879 -90.208 1.00 89.06 523 ASP A C 1
ATOM 3894 O O . ASP A 1 523 ? 39.806 24.996 -89.841 1.00 89.06 523 ASP A O 1
ATOM 3898 N N . PRO A 1 524 ? 38.639 26.002 -91.494 1.00 83.88 524 PRO A N 1
ATOM 3899 C CA . PRO A 1 524 ? 39.179 25.161 -92.556 1.00 83.88 524 PRO A CA 1
ATOM 3900 C C . PRO A 1 524 ? 40.681 25.400 -92.700 1.00 83.88 524 PRO A C 1
ATOM 3902 O O . PRO A 1 524 ? 41.126 26.539 -92.578 1.00 83.88 524 PRO A O 1
ATOM 3905 N N . ALA A 1 525 ? 41.455 24.340 -92.964 1.00 78.12 525 ALA A N 1
ATOM 3906 C CA . ALA A 1 525 ? 42.910 24.410 -93.108 1.00 78.12 525 ALA A CA 1
ATOM 3907 C C . ALA A 1 525 ? 43.329 25.528 -94.089 1.00 78.12 525 ALA A C 1
ATOM 3909 O O . ALA A 1 525 ? 42.632 25.735 -95.087 1.00 78.12 525 ALA A O 1
ATOM 3910 N N . PRO A 1 526 ? 44.446 26.244 -93.845 1.00 73.31 526 PRO A N 1
ATOM 3911 C CA . PRO A 1 526 ? 44.890 27.285 -94.762 1.00 73.31 526 PRO A CA 1
ATOM 3912 C C . PRO A 1 526 ? 45.191 26.640 -96.117 1.00 73.31 526 PRO A C 1
ATOM 3914 O O . PRO A 1 526 ? 46.033 25.747 -96.207 1.00 73.31 526 PRO A O 1
ATOM 3917 N N . THR A 1 527 ? 44.507 27.068 -97.175 1.00 64.31 527 THR A N 1
ATOM 3918 C CA . THR A 1 527 ? 44.856 26.665 -98.538 1.00 64.31 527 THR A CA 1
ATOM 3919 C C . THR A 1 527 ? 46.147 27.378 -98.929 1.00 64.31 527 THR A C 1
ATOM 3921 O O . THR A 1 527 ? 46.188 28.609 -98.928 1.00 64.31 527 THR A O 1
ATOM 3924 N N . THR A 1 528 ? 47.210 26.638 -99.251 1.00 48.16 528 THR A N 1
ATOM 3925 C CA . THR A 1 528 ? 48.442 27.216 -99.812 1.00 48.16 528 THR A CA 1
ATOM 3926 C C . THR A 1 528 ? 48.122 27.950 -101.118 1.00 48.16 528 THR A C 1
ATOM 3928 O O . THR A 1 528 ? 47.550 27.321 -102.012 1.00 48.16 528 THR A O 1
ATOM 3931 N N . PRO A 1 529 ? 48.482 29.237 -101.280 1.00 46.25 529 PRO A N 1
ATOM 3932 C CA . PRO A 1 529 ? 48.335 29.914 -102.560 1.00 46.25 529 PRO A CA 1
ATOM 3933 C C . PRO A 1 529 ? 49.334 29.321 -103.558 1.00 46.25 529 PRO A C 1
ATOM 3935 O O . PRO A 1 529 ? 50.545 29.361 -103.340 1.00 46.25 529 PRO A O 1
ATOM 3938 N N . SER A 1 530 ? 48.836 28.767 -104.659 1.00 38.03 530 SER A N 1
ATOM 3939 C CA . SER A 1 530 ? 49.637 28.482 -105.847 1.00 38.03 530 SER A CA 1
ATOM 3940 C C . SER A 1 530 ? 50.108 29.797 -106.478 1.00 38.03 530 SER A C 1
ATOM 3942 O O . SER A 1 530 ? 49.301 30.689 -106.729 1.00 38.03 530 SER A O 1
ATOM 3944 N N . SER A 1 531 ? 51.419 29.896 -106.708 1.00 38.31 531 SER A N 1
ATOM 3945 C CA . SER A 1 531 ? 52.116 30.995 -107.394 1.00 38.31 531 SER A CA 1
ATOM 3946 C C . SER A 1 531 ? 51.504 31.330 -108.763 1.00 38.31 531 SER A C 1
ATOM 3948 O O . SER A 1 531 ? 51.224 30.406 -109.532 1.00 38.31 531 SER A O 1
ATOM 3950 N N . PRO A 1 532 ? 51.380 32.626 -109.111 1.00 47.09 532 PRO A N 1
ATOM 3951 C CA . PRO A 1 532 ? 51.625 33.034 -110.489 1.00 47.09 532 PRO A CA 1
ATOM 3952 C C . PRO A 1 532 ? 52.467 34.317 -110.628 1.00 47.09 532 PRO A C 1
ATOM 3954 O O . PRO A 1 532 ? 52.428 35.248 -109.825 1.00 47.09 532 PRO A O 1
ATOM 3957 N N . THR A 1 533 ? 53.219 34.320 -111.722 1.00 36.47 533 THR A N 1
ATOM 3958 C CA . THR A 1 533 ? 54.067 35.358 -112.312 1.00 36.47 533 THR A CA 1
ATOM 3959 C C . THR A 1 533 ? 53.339 36.699 -112.528 1.00 36.47 533 THR A C 1
ATOM 3961 O O . THR A 1 533 ? 52.182 36.728 -112.938 1.00 36.47 533 THR A O 1
ATOM 3964 N N . ALA A 1 534 ? 54.041 37.813 -112.292 1.00 31.92 534 ALA A N 1
ATOM 3965 C CA . ALA A 1 534 ? 53.651 39.190 -112.649 1.00 31.92 534 ALA A CA 1
ATOM 3966 C C . ALA A 1 534 ? 53.974 39.505 -114.140 1.00 31.92 534 ALA A C 1
ATOM 3968 O O . ALA A 1 534 ? 54.626 38.664 -114.763 1.00 31.92 534 ALA A O 1
ATOM 3969 N N . PRO A 1 535 ? 53.674 40.695 -114.727 1.00 51.56 535 PRO A N 1
ATOM 3970 C CA . PRO A 1 535 ? 52.979 41.883 -114.195 1.00 51.56 535 PRO A CA 1
ATOM 3971 C C . PRO A 1 535 ? 51.942 42.542 -115.155 1.00 51.56 535 PRO A C 1
ATOM 3973 O O . PRO A 1 535 ? 51.943 42.309 -116.360 1.00 51.56 535 PRO A O 1
ATOM 3976 N N . SER A 1 536 ? 51.106 43.453 -114.634 1.00 33.84 536 SER A N 1
ATOM 3977 C CA . SER A 1 536 ? 50.963 44.859 -115.102 1.00 33.84 536 SER A CA 1
ATOM 3978 C C . SER A 1 536 ? 49.785 45.587 -114.418 1.00 33.84 536 SER A C 1
ATOM 3980 O O . SER A 1 536 ? 48.633 45.173 -114.487 1.00 33.84 536 SER A O 1
ATOM 3982 N N . THR A 1 537 ? 50.108 46.683 -113.727 1.00 34.12 537 THR A N 1
ATOM 3983 C CA . THR A 1 537 ? 49.239 47.806 -113.295 1.00 34.12 537 THR A CA 1
ATOM 3984 C C . THR A 1 537 ? 48.936 48.725 -114.503 1.00 34.12 537 THR A C 1
ATOM 3986 O O . THR A 1 537 ? 49.650 48.576 -115.498 1.00 34.12 537 THR A O 1
ATOM 3989 N N . PRO A 1 538 ? 47.988 49.703 -114.489 1.00 46.12 538 PRO A N 1
ATOM 3990 C CA . PRO A 1 538 ? 47.529 50.567 -113.375 1.00 46.12 538 PRO A CA 1
ATOM 3991 C C . PRO A 1 538 ? 45.971 50.710 -113.337 1.00 46.12 538 PRO A C 1
ATOM 3993 O O . PRO A 1 538 ? 45.293 50.020 -114.079 1.00 46.12 538 PRO A O 1
ATOM 3996 N N . ALA A 1 539 ? 45.253 51.504 -112.533 1.00 31.86 539 ALA A N 1
ATOM 3997 C CA . ALA A 1 539 ? 45.505 52.685 -111.715 1.00 31.86 539 ALA A CA 1
ATOM 3998 C C . ALA A 1 539 ? 44.397 52.825 -110.634 1.00 31.86 539 ALA A C 1
ATOM 4000 O O . ALA A 1 539 ? 43.380 52.138 -110.657 1.00 31.86 539 ALA A O 1
ATOM 4001 N N . ALA A 1 540 ? 44.636 53.744 -109.701 1.00 32.97 540 ALA A N 1
ATOM 4002 C CA . ALA A 1 540 ? 43.941 54.017 -108.443 1.00 32.97 540 ALA A CA 1
ATOM 4003 C C . ALA A 1 540 ? 42.488 54.531 -108.527 1.00 32.97 540 ALA A C 1
ATOM 4005 O O . ALA A 1 540 ? 42.175 55.305 -109.424 1.00 32.97 540 ALA A O 1
ATOM 4006 N N . THR A 1 541 ? 41.679 54.282 -107.481 1.00 31.48 541 THR A N 1
ATOM 4007 C CA . THR A 1 541 ? 41.076 55.332 -106.614 1.00 31.48 541 THR A CA 1
ATOM 4008 C C . THR A 1 541 ? 40.483 54.728 -105.324 1.00 31.48 541 THR A C 1
ATOM 4010 O O . THR A 1 541 ? 39.920 53.638 -105.342 1.00 31.48 541 THR A O 1
ATOM 4013 N N . ALA A 1 542 ? 40.622 55.435 -104.199 1.00 33.78 542 ALA A N 1
ATOM 4014 C CA . ALA A 1 542 ? 39.995 55.157 -102.896 1.00 33.78 542 ALA A CA 1
ATOM 4015 C C . ALA A 1 542 ? 38.788 56.109 -102.664 1.00 33.78 542 ALA A C 1
ATOM 4017 O O . ALA A 1 542 ? 38.499 56.929 -103.531 1.00 33.78 542 ALA A O 1
ATOM 4018 N N . PRO A 1 543 ? 38.183 56.152 -101.463 1.00 45.25 543 PRO A N 1
ATOM 4019 C CA . PRO A 1 543 ? 37.176 55.248 -100.909 1.00 45.25 543 PRO A CA 1
ATOM 4020 C C . PRO A 1 543 ? 35.793 55.937 -100.802 1.00 45.25 543 PRO A C 1
ATOM 4022 O O . PRO A 1 543 ? 35.691 57.161 -100.854 1.00 45.25 543 PRO A O 1
ATOM 4025 N N . THR A 1 544 ? 34.714 55.181 -100.576 1.00 30.69 544 THR A N 1
ATOM 4026 C CA . THR A 1 544 ? 33.391 55.765 -100.272 1.00 30.69 544 THR A CA 1
ATOM 4027 C C . THR A 1 544 ? 32.814 55.154 -99.000 1.00 30.69 544 THR A C 1
ATOM 4029 O O . THR A 1 544 ? 32.575 53.953 -98.913 1.00 30.69 544 THR A O 1
ATOM 4032 N N . VAL A 1 545 ? 32.608 56.013 -98.002 1.00 36.25 545 VAL A N 1
ATOM 4033 C CA . VAL A 1 545 ? 31.828 55.771 -96.785 1.00 36.25 545 VAL A CA 1
ATOM 4034 C C . VAL A 1 545 ? 30.469 56.435 -96.981 1.00 36.25 545 VAL A C 1
ATOM 4036 O O . VAL A 1 545 ? 30.430 57.631 -97.259 1.00 36.25 545 VAL A O 1
ATOM 4039 N N . THR A 1 546 ? 29.363 55.713 -96.776 1.00 30.31 546 THR A N 1
ATOM 4040 C CA . THR A 1 546 ? 28.135 56.263 -96.157 1.00 30.31 546 THR A CA 1
ATOM 4041 C C . THR A 1 546 ? 27.183 55.133 -95.691 1.00 30.31 546 THR A C 1
ATOM 4043 O O . THR A 1 546 ? 27.077 54.120 -96.381 1.00 30.31 546 THR A O 1
ATOM 4046 N N . PRO A 1 547 ? 26.526 55.269 -94.515 1.00 46.34 547 PRO A N 1
ATOM 4047 C CA . PRO A 1 547 ? 25.523 54.349 -93.935 1.00 46.34 547 PRO A CA 1
ATOM 4048 C C . PRO A 1 547 ? 24.098 54.831 -94.340 1.00 46.34 547 PRO A C 1
ATOM 4050 O O . PRO A 1 547 ? 24.030 55.603 -95.298 1.00 46.34 547 PRO A O 1
ATOM 4053 N N . PRO A 1 548 ? 22.960 54.563 -93.646 1.00 53.91 548 PRO A N 1
ATOM 4054 C CA . PRO A 1 548 ? 22.566 53.587 -92.604 1.00 53.91 548 PRO A CA 1
ATOM 4055 C C . PRO A 1 548 ? 21.241 52.840 -92.942 1.00 53.91 548 PRO A C 1
ATOM 4057 O O . PRO A 1 548 ? 20.517 53.289 -93.811 1.00 53.91 548 PRO A O 1
ATOM 4060 N N . THR A 1 549 ? 20.876 51.768 -92.215 1.00 29.03 549 THR A N 1
ATOM 4061 C CA . THR A 1 549 ? 19.487 51.264 -91.943 1.00 29.03 549 THR A CA 1
ATOM 4062 C C . THR A 1 549 ? 19.602 49.828 -91.398 1.00 29.03 549 THR A C 1
ATOM 4064 O O . THR A 1 549 ? 20.424 49.076 -91.899 1.00 29.03 549 THR A O 1
ATOM 4067 N N . THR A 1 550 ? 18.890 49.307 -90.398 1.00 30.34 550 THR A N 1
ATOM 4068 C CA . THR A 1 550 ? 17.697 49.709 -89.636 1.00 30.34 550 THR A CA 1
ATOM 4069 C C . THR A 1 550 ? 17.674 48.826 -88.383 1.00 30.34 550 THR A C 1
ATOM 4071 O O . THR A 1 550 ? 17.803 47.606 -88.493 1.00 30.34 550 THR A O 1
ATOM 4074 N N . LEU A 1 551 ? 17.495 49.416 -87.198 1.00 30.78 551 LEU A N 1
ATOM 4075 C CA . LEU A 1 551 ? 17.207 48.666 -85.976 1.00 30.78 551 LEU A CA 1
ATOM 4076 C C . LEU A 1 551 ? 15.746 48.191 -86.055 1.00 30.78 551 LEU A C 1
ATOM 4078 O O . LEU A 1 551 ? 14.823 48.989 -85.911 1.00 30.78 551 LEU A O 1
ATOM 4082 N N . GLY A 1 552 ? 15.537 46.904 -86.327 1.00 28.97 552 GLY A N 1
ATOM 4083 C CA . GLY A 1 552 ? 14.227 46.270 -86.218 1.00 28.97 552 GLY A CA 1
ATOM 4084 C C . GLY A 1 552 ? 13.858 46.077 -84.749 1.00 28.97 552 GLY A C 1
ATOM 4085 O O . GLY A 1 552 ? 14.397 45.205 -84.071 1.00 28.97 552 GLY A O 1
ATOM 4086 N N . THR A 1 553 ? 12.941 46.902 -84.259 1.00 34.94 553 THR A N 1
ATOM 4087 C CA . THR A 1 553 ? 12.214 46.723 -83.002 1.00 34.94 553 THR A CA 1
ATOM 4088 C C . THR A 1 553 ? 11.339 45.468 -83.075 1.00 34.94 553 THR A C 1
ATOM 4090 O O . THR A 1 553 ? 10.403 45.393 -83.866 1.00 34.94 553 THR A O 1
ATOM 4093 N N . LEU A 1 554 ? 11.609 44.480 -82.217 1.00 30.09 554 LEU A N 1
ATOM 4094 C CA . LEU A 1 554 ? 10.661 43.403 -81.916 1.00 30.09 554 LEU A CA 1
ATOM 4095 C C . LEU A 1 554 ? 9.626 43.911 -80.894 1.00 30.09 554 LEU A C 1
ATOM 4097 O O . LEU A 1 554 ? 10.008 44.590 -79.935 1.00 30.09 554 LEU A O 1
ATOM 4101 N N . PRO A 1 555 ? 8.325 43.603 -81.049 1.00 33.38 555 PRO A N 1
ATOM 4102 C CA . PRO A 1 555 ? 7.303 44.086 -80.135 1.00 33.38 555 PRO A CA 1
ATOM 4103 C C . PRO A 1 555 ? 7.419 43.355 -78.794 1.00 33.38 555 PRO A C 1
ATOM 4105 O O . PRO A 1 555 ? 7.460 42.126 -78.732 1.00 33.38 555 PRO A O 1
ATOM 4108 N N . ALA A 1 556 ? 7.429 44.108 -77.695 1.00 36.91 556 ALA A N 1
ATOM 4109 C CA . ALA A 1 556 ? 7.294 43.542 -76.361 1.00 36.91 556 ALA A CA 1
ATOM 4110 C C . ALA A 1 556 ? 5.869 42.987 -76.186 1.00 36.91 556 ALA A C 1
ATOM 4112 O O . ALA A 1 556 ? 4.933 43.719 -75.864 1.00 36.91 556 ALA A O 1
ATOM 4113 N N . THR A 1 557 ? 5.681 41.682 -76.385 1.00 41.00 557 THR A N 1
ATOM 4114 C CA . THR A 1 557 ? 4.442 40.998 -75.998 1.00 41.00 557 THR A CA 1
ATOM 4115 C C . THR A 1 557 ? 4.276 41.061 -74.480 1.00 41.00 557 THR A C 1
ATOM 4117 O O . THR A 1 557 ? 4.961 40.351 -73.741 1.00 41.00 557 THR A O 1
ATOM 4120 N N . ARG A 1 558 ? 3.348 41.897 -73.991 1.00 44.25 558 ARG A N 1
ATOM 4121 C CA . ARG A 1 558 ? 2.904 41.866 -72.589 1.00 44.25 558 ARG A CA 1
ATOM 4122 C C . ARG A 1 558 ? 2.151 40.558 -72.333 1.00 44.25 558 ARG A C 1
ATOM 4124 O O . ARG A 1 558 ? 1.003 40.414 -72.739 1.00 44.25 558 ARG A O 1
ATOM 4131 N N . GLN A 1 559 ? 2.778 39.613 -71.638 1.00 46.78 559 GLN A N 1
ATOM 4132 C CA . GLN A 1 559 ? 2.098 38.416 -71.140 1.00 46.78 559 GLN A CA 1
ATOM 4133 C C . GLN A 1 559 ? 1.381 38.722 -69.818 1.00 46.78 559 GLN A C 1
ATOM 4135 O O . GLN A 1 559 ? 2.000 39.163 -68.850 1.00 46.78 559 GLN A O 1
ATOM 4140 N N . THR A 1 560 ? 0.070 38.474 -69.754 1.00 45.81 560 THR A N 1
ATOM 4141 C CA . THR A 1 560 ? -0.705 38.562 -68.507 1.00 45.81 560 THR A CA 1
ATOM 4142 C C . THR A 1 560 ? -0.654 37.221 -67.774 1.00 45.81 560 THR A C 1
ATOM 4144 O O . THR A 1 560 ? -1.290 36.253 -68.186 1.00 45.81 560 THR A O 1
ATOM 4147 N N . VAL A 1 561 ? 0.089 37.149 -66.669 1.00 50.19 561 VAL A N 1
ATOM 4148 C CA . VAL A 1 561 ? 0.198 35.927 -65.855 1.00 50.19 561 VAL A CA 1
ATOM 4149 C C . VAL A 1 561 ? -0.931 35.888 -64.824 1.00 50.19 561 VAL A C 1
ATOM 4151 O O . VAL A 1 561 ? -1.043 36.775 -63.980 1.00 50.19 561 VAL A O 1
ATOM 4154 N N . ARG A 1 562 ? -1.769 34.841 -64.851 1.00 52.12 562 ARG A N 1
ATOM 4155 C CA . ARG A 1 562 ? -2.808 34.627 -63.824 1.00 52.12 562 ARG A CA 1
ATOM 4156 C C . ARG A 1 562 ? -2.227 33.893 -62.617 1.00 52.12 562 ARG A C 1
ATOM 4158 O O . ARG A 1 562 ? -1.705 32.785 -62.763 1.00 52.12 562 ARG A O 1
ATOM 4165 N N . LEU A 1 563 ? -2.370 34.496 -61.437 1.00 51.84 563 LEU A N 1
ATOM 4166 C CA . LEU A 1 563 ? -1.986 33.928 -60.144 1.00 51.84 563 LEU A CA 1
ATOM 4167 C C . LEU A 1 563 ? -3.220 33.329 -59.452 1.00 51.84 563 LEU A C 1
ATOM 4169 O O . LEU A 1 563 ? -4.258 33.981 -59.358 1.00 51.84 563 LEU A O 1
ATOM 4173 N N . ARG A 1 564 ? -3.117 32.093 -58.952 1.00 56.09 564 ARG A N 1
ATOM 4174 C CA . ARG A 1 564 ? -4.189 31.399 -58.219 1.00 56.09 564 ARG A CA 1
ATOM 4175 C C . ARG A 1 564 ? -3.682 30.921 -56.863 1.00 56.09 564 ARG A C 1
ATOM 4177 O O . ARG A 1 564 ? -2.713 30.164 -56.798 1.00 56.09 564 ARG A O 1
ATOM 4184 N N . LEU A 1 565 ? -4.360 31.329 -55.793 1.00 57.00 565 LEU A N 1
ATOM 4185 C CA . LEU A 1 565 ? -4.064 30.909 -54.425 1.00 57.00 565 LEU A CA 1
ATOM 4186 C C . LEU A 1 565 ? -4.935 29.706 -54.047 1.00 57.00 565 LEU A C 1
ATOM 4188 O O . LEU A 1 565 ? -6.160 29.779 -54.120 1.00 57.00 565 LEU A O 1
ATOM 4192 N N . ARG A 1 566 ? -4.307 28.601 -53.640 1.00 58.81 566 ARG A N 1
ATOM 4193 C CA . ARG A 1 566 ? -4.979 27.400 -53.124 1.00 58.81 566 ARG A CA 1
ATOM 4194 C C . ARG A 1 566 ? -4.694 27.241 -51.636 1.00 58.81 566 ARG A C 1
ATOM 4196 O O . ARG A 1 566 ? -3.568 27.477 -51.202 1.00 58.81 566 ARG A O 1
ATOM 4203 N N . THR A 1 567 ? -5.690 26.819 -50.865 1.00 58.72 567 THR A N 1
ATOM 4204 C CA . THR A 1 567 ? -5.584 26.661 -49.409 1.00 58.72 567 THR A CA 1
ATOM 4205 C C . THR A 1 567 ? -5.937 25.242 -48.980 1.00 58.72 567 THR A C 1
ATOM 4207 O O . THR A 1 567 ? -6.874 24.643 -49.498 1.00 58.72 567 THR A O 1
ATOM 4210 N N . ALA A 1 568 ? -5.174 24.698 -48.033 1.00 54.38 568 ALA A N 1
ATOM 4211 C CA . ALA A 1 568 ? -5.426 23.397 -47.422 1.00 54.38 568 ALA A CA 1
ATOM 4212 C C . ALA A 1 568 ? -5.201 23.485 -45.908 1.00 54.38 568 ALA A C 1
ATOM 4214 O O . ALA A 1 568 ? -4.135 23.904 -45.462 1.00 54.38 568 ALA A O 1
ATOM 4215 N N . THR A 1 569 ? -6.194 23.091 -45.109 1.00 62.09 569 THR A N 1
ATOM 4216 C CA . THR A 1 569 ? -6.149 23.218 -43.643 1.00 62.09 569 THR A CA 1
ATOM 4217 C C . THR A 1 569 ? -6.238 21.854 -42.980 1.00 62.09 569 THR A C 1
ATOM 4219 O O . THR A 1 569 ? -7.151 21.088 -43.273 1.00 62.09 569 THR A O 1
ATOM 4222 N N . ARG A 1 570 ? -5.335 21.574 -42.035 1.00 62.56 570 ARG A N 1
ATOM 4223 C CA . ARG A 1 570 ? -5.331 20.349 -41.229 1.00 62.56 570 ARG A CA 1
ATOM 4224 C C . ARG A 1 570 ? -5.260 20.675 -39.740 1.00 62.56 570 ARG A C 1
ATOM 4226 O O . ARG A 1 570 ? -4.519 21.567 -39.330 1.00 62.56 570 ARG A O 1
ATOM 4233 N N . THR A 1 571 ? -6.017 19.949 -38.927 1.00 61.12 571 THR A N 1
ATOM 4234 C CA . THR A 1 571 ? -5.995 20.082 -37.461 1.00 61.12 571 THR A CA 1
ATOM 4235 C C . THR A 1 571 ? -5.026 19.052 -36.882 1.00 61.12 571 THR A C 1
ATOM 4237 O O . THR A 1 571 ? -5.038 17.899 -37.308 1.00 61.12 571 THR A O 1
ATOM 4240 N N . THR A 1 572 ? -4.147 19.461 -35.970 1.00 61.03 572 THR A N 1
ATOM 4241 C CA . THR A 1 572 ? -3.196 18.574 -35.285 1.00 61.03 572 THR A CA 1
ATOM 4242 C C . THR A 1 572 ? -3.852 17.891 -34.084 1.00 61.03 572 THR A C 1
ATOM 4244 O O . THR A 1 572 ? -4.881 18.352 -33.589 1.00 61.03 572 THR A O 1
ATOM 4247 N N . SER A 1 573 ? -3.233 16.819 -33.577 1.00 50.56 573 SER A N 1
ATOM 4248 C CA . SER A 1 573 ? -3.681 16.089 -32.375 1.00 50.56 573 SER A CA 1
ATOM 4249 C C . SER A 1 573 ? -3.792 16.973 -31.125 1.00 50.56 573 SER A C 1
ATOM 4251 O O . SER A 1 573 ? -4.585 16.693 -30.235 1.00 50.56 573 SER A O 1
ATOM 4253 N N . THR A 1 574 ? -3.059 18.088 -31.091 1.00 55.97 574 THR A N 1
ATOM 4254 C CA . THR A 1 574 ? -3.080 19.102 -30.024 1.00 55.97 574 THR A CA 1
ATOM 4255 C C . THR A 1 574 ? -4.183 20.160 -30.178 1.00 55.97 574 THR A C 1
ATOM 4257 O O . THR A 1 574 ? -4.250 21.102 -29.394 1.00 55.97 574 THR A O 1
ATOM 4260 N N . GLY A 1 575 ? -5.042 20.056 -31.199 1.00 54.69 575 GLY A N 1
ATOM 4261 C CA . GLY A 1 575 ? -6.119 21.017 -31.469 1.00 54.69 575 GLY A CA 1
ATOM 4262 C C . GLY A 1 575 ? -5.686 22.293 -32.207 1.00 54.69 575 GLY A C 1
ATOM 4263 O O . GLY A 1 575 ? -6.524 23.156 -32.474 1.00 54.69 575 GLY A O 1
ATOM 4264 N N . ALA A 1 576 ? -4.410 22.423 -32.586 1.00 53.84 576 ALA A N 1
ATOM 4265 C CA . ALA A 1 576 ? -3.932 23.532 -33.410 1.00 53.84 576 ALA A CA 1
ATOM 4266 C C . ALA A 1 576 ? -4.328 23.333 -34.884 1.00 53.84 576 ALA A C 1
ATOM 4268 O O . ALA A 1 576 ? -4.301 22.221 -35.411 1.00 53.84 576 ALA A O 1
ATOM 4269 N N . ARG A 1 577 ? -4.686 24.415 -35.587 1.00 59.28 577 ARG A N 1
ATOM 4270 C CA . ARG A 1 577 ? -4.972 24.362 -37.029 1.00 59.28 577 ARG A CA 1
ATOM 4271 C C . ARG A 1 577 ? -3.780 24.860 -37.825 1.00 59.28 577 ARG A C 1
ATOM 4273 O O . ARG A 1 577 ? -3.348 26.003 -37.679 1.00 59.28 577 ARG A O 1
ATOM 4280 N N . ARG A 1 578 ? -3.284 24.008 -38.715 1.00 63.59 578 ARG A N 1
ATOM 4281 C CA . ARG A 1 578 ? -2.235 24.324 -39.678 1.00 63.59 578 ARG A CA 1
ATOM 4282 C C . ARG A 1 578 ? -2.868 24.541 -41.047 1.00 63.59 578 ARG A C 1
ATOM 4284 O O . ARG A 1 578 ? -3.477 23.629 -41.592 1.00 63.59 578 ARG A O 1
ATOM 4291 N N . THR A 1 579 ? -2.742 25.751 -41.581 1.00 55.03 579 THR A N 1
ATOM 4292 C CA . THR A 1 579 ? -3.241 26.110 -42.914 1.00 55.03 579 THR A CA 1
ATOM 4293 C C . THR A 1 579 ? -2.067 26.362 -43.843 1.00 55.03 579 THR A C 1
ATOM 4295 O O . THR A 1 579 ? -1.214 27.203 -43.559 1.00 55.03 579 THR A O 1
ATOM 4298 N N . THR A 1 580 ? -2.032 25.633 -44.949 1.00 60.72 580 THR A N 1
ATOM 4299 C CA . THR A 1 580 ? -1.024 25.746 -45.994 1.00 60.72 580 THR A CA 1
ATOM 4300 C C . THR A 1 580 ? -1.621 26.456 -47.199 1.00 60.72 580 THR A C 1
ATOM 4302 O O . THR A 1 580 ? -2.667 26.071 -47.721 1.00 60.72 580 THR A O 1
ATOM 4305 N N . PHE A 1 581 ? -0.936 27.501 -47.641 1.00 55.78 581 PHE A N 1
ATOM 4306 C CA . PHE A 1 581 ? -1.256 28.291 -48.815 1.00 55.78 581 PHE A CA 1
ATOM 4307 C C . PHE A 1 581 ? -0.256 27.954 -49.914 1.00 55.78 581 PHE A C 1
ATOM 4309 O O . PHE A 1 581 ? 0.954 27.978 -49.687 1.00 55.78 581 PHE A O 1
ATOM 4316 N N . THR A 1 582 ? -0.759 27.650 -51.105 1.00 59.56 582 THR A N 1
ATOM 4317 C CA . THR A 1 582 ? 0.062 27.384 -52.287 1.00 59.56 582 THR A CA 1
ATOM 4318 C C . THR A 1 582 ? -0.324 28.361 -53.380 1.00 59.56 582 THR A C 1
ATOM 4320 O O . THR A 1 582 ? -1.483 28.397 -53.800 1.00 59.56 582 THR A O 1
ATOM 4323 N N . LEU A 1 583 ? 0.638 29.159 -53.837 1.00 55.62 583 LEU A N 1
ATOM 4324 C CA . LEU A 1 583 ? 0.438 30.049 -54.973 1.00 55.62 583 LEU A CA 1
ATOM 4325 C C . LEU A 1 583 ? 0.843 29.313 -56.252 1.00 55.62 583 LEU A C 1
ATOM 4327 O O . LEU A 1 583 ? 1.940 28.773 -56.354 1.00 55.62 583 LEU A O 1
ATOM 4331 N N . THR A 1 584 ? -0.057 29.282 -57.226 1.00 55.50 584 THR A N 1
ATOM 4332 C CA . THR A 1 584 ? 0.155 28.623 -58.519 1.00 55.50 584 THR A CA 1
ATOM 4333 C C . THR A 1 584 ? 0.013 29.641 -59.640 1.00 55.50 584 THR A C 1
ATOM 4335 O O . THR A 1 584 ? -0.841 30.526 -59.570 1.00 55.50 584 THR A O 1
ATOM 4338 N N . THR A 1 585 ? 0.859 29.541 -60.663 1.00 52.50 585 THR A N 1
ATOM 4339 C CA . THR A 1 585 ? 0.804 30.406 -61.850 1.00 52.50 585 THR A CA 1
ATOM 4340 C C . THR A 1 585 ? 0.512 29.567 -63.087 1.00 52.50 585 THR A C 1
ATOM 4342 O O . THR A 1 585 ? 0.707 28.353 -63.090 1.00 52.50 585 THR A O 1
ATOM 4345 N N . SER A 1 586 ? 0.029 30.214 -64.145 1.00 47.38 586 SER A N 1
ATOM 4346 C CA . SER A 1 586 ? -0.214 29.576 -65.449 1.00 47.38 586 SER A CA 1
ATOM 4347 C C . SER A 1 586 ? 1.079 29.247 -66.217 1.00 47.38 586 SER A C 1
ATOM 4349 O O . SER A 1 586 ? 1.033 28.476 -67.167 1.00 47.38 586 SER A O 1
ATOM 4351 N N . THR A 1 587 ? 2.228 29.782 -65.788 1.00 52.50 587 THR A N 1
ATOM 4352 C CA . THR A 1 587 ? 3.548 29.638 -66.430 1.00 52.50 587 THR A CA 1
ATOM 4353 C C . THR A 1 587 ? 4.639 29.420 -65.360 1.00 52.50 587 THR A C 1
ATOM 4355 O O . THR A 1 587 ? 5.146 30.395 -64.791 1.00 52.50 587 THR A O 1
ATOM 4358 N N . PRO A 1 588 ? 5.008 28.159 -65.048 1.00 51.53 588 PRO A N 1
ATOM 4359 C CA . PRO A 1 588 ? 5.865 27.808 -63.903 1.00 51.53 588 PRO A CA 1
ATOM 4360 C C . PRO A 1 588 ? 7.317 28.305 -63.986 1.00 51.53 588 PRO A C 1
ATOM 4362 O O . PRO A 1 588 ? 7.964 28.490 -62.956 1.00 51.53 588 PRO A O 1
ATOM 4365 N N . SER A 1 589 ? 7.838 28.542 -65.193 1.00 48.69 589 SER A N 1
ATOM 4366 C CA . SER A 1 589 ? 9.218 28.996 -65.426 1.00 48.69 589 SER A CA 1
ATOM 4367 C C . SER A 1 589 ? 9.481 30.430 -64.946 1.00 48.69 589 SER A C 1
ATOM 4369 O O . SER A 1 589 ? 10.608 30.747 -64.577 1.00 48.69 589 SER A O 1
ATOM 4371 N N . LEU A 1 590 ? 8.445 31.274 -64.866 1.00 48.00 590 LEU A N 1
ATOM 4372 C CA . LEU A 1 590 ? 8.554 32.682 -64.451 1.00 48.00 590 LEU A CA 1
ATOM 4373 C C . LEU A 1 590 ? 8.487 32.887 -62.928 1.00 48.00 590 LEU A C 1
ATOM 4375 O O . LEU A 1 590 ? 8.763 33.976 -62.438 1.00 48.00 590 LEU A O 1
ATOM 4379 N N . LEU A 1 591 ? 8.150 31.849 -62.156 1.00 47.84 591 LEU A N 1
ATOM 4380 C CA . LEU A 1 591 ? 8.036 31.907 -60.689 1.00 47.84 591 LEU A CA 1
ATOM 4381 C C . LEU A 1 591 ? 9.391 32.095 -59.985 1.00 47.84 591 LEU A C 1
ATOM 4383 O O . LEU A 1 591 ? 9.424 32.522 -58.834 1.00 47.84 591 LEU A O 1
ATOM 4387 N N . ARG A 1 592 ? 10.506 31.794 -60.668 1.00 47.62 592 ARG A N 1
ATOM 4388 C CA . ARG A 1 592 ? 11.868 31.944 -60.125 1.00 47.62 592 ARG A CA 1
ATOM 4389 C C . ARG A 1 592 ? 12.293 33.409 -59.954 1.00 47.62 592 ARG A C 1
ATOM 4391 O O . ARG A 1 592 ? 13.244 33.666 -59.222 1.00 47.62 592 ARG A O 1
ATOM 4398 N N . SER A 1 593 ? 11.577 34.344 -60.584 1.00 43.38 593 SER A N 1
ATOM 4399 C CA . SER A 1 593 ? 11.950 35.762 -60.684 1.00 43.38 593 SER A CA 1
ATOM 4400 C C . SER A 1 593 ? 11.168 36.690 -59.746 1.00 43.38 593 SER A C 1
ATOM 4402 O O . SER A 1 593 ? 11.311 37.909 -59.839 1.00 43.38 593 SER A O 1
ATOM 4404 N N . TYR A 1 594 ? 10.312 36.144 -58.875 1.00 44.31 594 TYR A N 1
ATOM 4405 C CA . TYR A 1 594 ? 9.450 36.927 -57.986 1.00 44.31 594 TYR A CA 1
ATOM 4406 C C . TYR A 1 594 ? 9.745 36.623 -56.520 1.00 44.31 594 TYR A C 1
ATOM 4408 O O . TYR A 1 594 ? 9.803 35.465 -56.108 1.00 44.31 594 TYR A O 1
ATOM 4416 N N . VAL A 1 595 ? 9.893 37.679 -55.722 1.00 45.75 595 VAL A N 1
ATOM 4417 C CA . VAL A 1 595 ? 10.070 37.577 -54.268 1.00 45.75 595 VAL A CA 1
ATOM 4418 C C . VAL A 1 595 ? 8.705 37.737 -53.606 1.00 45.75 595 VAL A C 1
ATOM 4420 O O . VAL A 1 595 ? 7.982 38.689 -53.910 1.00 45.75 595 VAL A O 1
ATOM 4423 N N . MET A 1 596 ? 8.343 36.793 -52.732 1.00 47.53 596 MET A N 1
ATOM 4424 C CA . MET A 1 596 ? 7.136 36.881 -51.910 1.00 47.53 596 MET A CA 1
ATOM 4425 C C . MET A 1 596 ? 7.485 37.451 -50.542 1.00 47.53 596 MET A C 1
ATOM 4427 O O . MET A 1 596 ? 8.303 36.879 -49.826 1.00 47.53 596 MET A O 1
ATOM 4431 N N . ASP A 1 597 ? 6.824 38.548 -50.186 1.00 50.94 597 ASP A N 1
ATOM 4432 C CA . ASP A 1 597 ? 6.926 39.169 -48.868 1.00 50.94 597 ASP A CA 1
ATOM 4433 C C . ASP A 1 597 ? 5.544 39.217 -48.198 1.00 50.94 597 ASP A C 1
ATOM 4435 O O . ASP A 1 597 ? 4.531 39.499 -48.856 1.00 50.94 597 ASP A O 1
ATOM 4439 N N . SER A 1 598 ? 5.497 38.915 -46.899 1.00 47.56 598 SER A N 1
ATOM 4440 C CA . SER A 1 598 ? 4.282 38.933 -46.083 1.00 47.56 598 SER A CA 1
ATOM 4441 C C . SER A 1 598 ? 4.178 40.268 -45.345 1.00 47.56 598 SER A C 1
ATOM 4443 O O . SER A 1 598 ? 4.534 40.381 -44.174 1.00 47.56 598 SER A O 1
ATOM 4445 N N . GLY A 1 599 ? 3.699 41.295 -46.044 1.00 51.34 599 GLY A N 1
ATOM 4446 C CA . GLY A 1 599 ? 3.490 42.630 -45.482 1.00 51.34 599 GLY A CA 1
ATOM 4447 C C . GLY A 1 599 ? 2.057 42.841 -44.995 1.00 51.34 599 GLY A C 1
ATOM 4448 O O . GLY A 1 599 ? 1.195 43.183 -45.803 1.00 51.34 599 GLY A O 1
ATOM 4449 N N . CYS A 1 600 ? 1.822 42.576 -43.707 1.00 40.09 600 CYS A N 1
ATOM 4450 C CA . CYS A 1 600 ? 0.980 43.307 -42.742 1.00 40.09 600 CYS A CA 1
ATOM 4451 C C . CYS A 1 600 ? 0.754 42.393 -41.523 1.00 40.09 600 CYS A C 1
ATOM 4453 O O . CYS A 1 600 ? 0.069 41.379 -41.614 1.00 40.09 600 CYS A O 1
ATOM 4455 N N . ASP A 1 601 ? 1.335 42.815 -40.403 1.00 38.00 601 ASP A N 1
ATOM 4456 C CA . ASP A 1 601 ? 1.345 42.229 -39.061 1.00 38.00 601 ASP A CA 1
ATOM 4457 C C . ASP A 1 601 ? 2.252 41.021 -38.759 1.00 38.00 601 ASP A C 1
ATOM 4459 O O . ASP A 1 601 ? 2.437 40.079 -39.525 1.00 38.00 601 ASP A O 1
ATOM 4463 N N . THR A 1 602 ? 2.892 41.136 -37.600 1.00 44.38 602 THR A N 1
ATOM 4464 C CA . THR A 1 602 ? 4.191 40.565 -37.229 1.00 44.38 602 THR A CA 1
ATOM 4465 C C . THR A 1 602 ? 4.243 39.032 -37.151 1.00 44.38 602 THR A C 1
ATOM 4467 O O . THR A 1 602 ? 3.649 38.404 -36.279 1.00 44.38 602 THR A O 1
ATOM 4470 N N . LYS A 1 603 ? 5.043 38.423 -38.038 1.00 35.72 603 LYS A N 1
ATOM 4471 C CA . LYS A 1 603 ? 5.995 37.320 -37.773 1.00 35.72 603 LYS A CA 1
ATOM 4472 C C . LYS A 1 603 ? 6.730 36.996 -39.075 1.00 35.72 603 LYS A C 1
ATOM 4474 O O . LYS A 1 603 ? 6.137 36.461 -40.006 1.00 35.72 603 LYS A O 1
ATOM 4479 N N . GLN A 1 604 ? 8.016 37.341 -39.134 1.00 32.03 604 GLN A N 1
ATOM 4480 C CA . GLN A 1 604 ? 8.881 37.098 -40.292 1.00 32.03 604 GLN A CA 1
ATOM 4481 C C . GLN A 1 604 ? 8.955 35.602 -40.641 1.00 32.03 604 GLN A C 1
ATOM 4483 O O . GLN A 1 604 ? 9.297 34.795 -39.770 1.00 32.03 604 GLN A O 1
ATOM 4488 N N . PRO A 1 605 ? 8.724 35.210 -41.905 1.00 37.97 605 PRO A N 1
ATOM 4489 C CA . PRO A 1 605 ? 9.088 33.888 -42.379 1.00 37.97 605 PRO A CA 1
ATOM 4490 C C . PRO A 1 605 ? 10.407 33.905 -43.164 1.00 37.97 605 PRO A C 1
ATOM 4492 O O . PRO A 1 605 ? 10.705 34.821 -43.927 1.00 37.97 605 PRO A O 1
ATOM 4495 N N . ARG A 1 606 ? 11.199 32.841 -42.982 1.00 34.88 606 ARG A N 1
ATOM 4496 C CA . ARG A 1 606 ? 12.433 32.579 -43.734 1.00 34.88 606 ARG A CA 1
ATOM 4497 C C . ARG A 1 606 ? 12.149 32.460 -45.235 1.00 34.88 606 ARG A C 1
ATOM 4499 O O . ARG A 1 606 ? 11.223 31.760 -45.647 1.00 34.88 606 ARG A O 1
ATOM 4506 N N . ILE A 1 607 ? 13.022 33.080 -46.026 1.00 33.47 607 ILE A N 1
ATOM 4507 C CA . ILE A 1 607 ? 13.093 32.990 -47.488 1.00 33.47 607 ILE A CA 1
ATOM 4508 C C . ILE A 1 607 ? 13.169 31.508 -47.892 1.00 33.47 607 ILE A C 1
ATOM 4510 O O . ILE A 1 607 ? 14.139 30.821 -47.574 1.00 33.47 607 ILE A O 1
ATOM 4514 N N . SER A 1 608 ? 12.144 31.001 -48.580 1.00 37.44 608 SER A N 1
ATOM 4515 C CA . SER A 1 608 ? 12.085 29.617 -49.065 1.00 37.44 608 SER A CA 1
ATOM 4516 C C . SER A 1 608 ? 11.909 29.591 -50.579 1.00 37.44 608 SER A C 1
ATOM 4518 O O . SER A 1 608 ? 11.033 30.253 -51.128 1.00 37.44 608 SER A O 1
ATOM 4520 N N . ARG A 1 609 ? 12.718 28.767 -51.256 1.00 43.12 609 ARG A N 1
ATOM 4521 C CA . ARG A 1 609 ? 12.708 28.542 -52.715 1.00 43.12 609 ARG A CA 1
ATOM 4522 C C . ARG A 1 609 ? 11.481 27.745 -53.218 1.00 43.12 609 ARG A C 1
ATOM 4524 O O . ARG A 1 609 ? 11.518 27.216 -54.325 1.00 43.12 609 ARG A O 1
ATOM 4531 N N . ARG A 1 610 ? 10.407 27.608 -52.425 1.00 50.88 610 ARG A N 1
ATOM 4532 C CA . ARG A 1 610 ? 9.172 26.873 -52.779 1.00 50.88 610 ARG A CA 1
ATOM 4533 C C . ARG A 1 610 ? 7.932 27.768 -52.593 1.00 50.88 610 ARG A C 1
ATOM 4535 O O . ARG A 1 610 ? 7.848 28.434 -51.563 1.00 50.88 610 ARG A O 1
ATOM 4542 N N . PRO A 1 611 ? 6.939 27.765 -53.511 1.00 56.28 611 PRO A N 1
ATOM 4543 C CA . PRO A 1 611 ? 5.785 28.678 -53.492 1.00 56.28 611 PRO A CA 1
ATOM 4544 C C . PRO A 1 611 ? 4.683 28.232 -52.512 1.00 56.28 611 PRO A C 1
ATOM 4546 O O . PRO A 1 611 ? 3.485 28.321 -52.798 1.00 56.28 611 PRO A O 1
ATOM 4549 N N . THR A 1 612 ? 5.088 27.711 -51.355 1.00 53.62 612 THR A N 1
ATOM 4550 C CA . THR A 1 612 ? 4.194 27.140 -50.352 1.00 53.62 612 THR A CA 1
ATOM 4551 C C . THR A 1 612 ? 4.537 27.720 -48.993 1.00 53.62 612 THR A C 1
ATOM 4553 O O . THR A 1 612 ? 5.666 27.598 -48.519 1.00 53.62 612 THR A O 1
ATOM 4556 N N . PHE A 1 613 ? 3.545 28.326 -48.351 1.00 56.72 613 PHE A N 1
ATOM 4557 C CA . PHE A 1 613 ? 3.679 28.922 -47.030 1.00 56.72 613 PHE A CA 1
ATOM 4558 C C . PHE A 1 613 ? 2.679 28.294 -46.064 1.00 56.72 613 PHE A C 1
ATOM 4560 O O . PHE A 1 613 ? 1.540 28.014 -46.433 1.00 56.72 613 PHE A O 1
ATOM 4567 N N . THR A 1 614 ? 3.099 28.045 -44.824 1.00 56.00 614 THR A N 1
ATOM 4568 C CA . THR A 1 614 ? 2.268 27.359 -43.830 1.00 56.00 614 THR A CA 1
ATOM 4569 C C . THR A 1 614 ? 2.184 28.165 -42.548 1.00 56.00 614 THR A C 1
ATOM 4571 O O . THR A 1 614 ? 3.200 28.459 -41.926 1.00 56.00 614 THR A O 1
ATOM 4574 N N . ILE A 1 615 ? 0.958 28.449 -42.117 1.00 58.44 615 ILE A N 1
ATOM 4575 C CA . ILE A 1 615 ? 0.672 29.133 -40.858 1.00 58.44 615 ILE A CA 1
ATOM 4576 C C . ILE A 1 615 ? 0.057 28.127 -39.894 1.00 58.44 615 ILE A C 1
ATOM 4578 O O . ILE A 1 615 ? -0.913 27.444 -40.224 1.00 58.44 615 ILE A O 1
ATOM 4582 N N . THR A 1 616 ? 0.611 28.043 -38.686 1.00 59.00 616 THR A N 1
ATOM 4583 C CA . THR A 1 616 ? 0.051 27.231 -37.598 1.00 59.00 616 THR A CA 1
ATOM 4584 C C . THR A 1 616 ? -0.548 28.161 -36.554 1.00 59.00 616 THR A C 1
ATOM 4586 O O . THR A 1 616 ? 0.140 29.055 -36.070 1.00 59.00 616 THR A O 1
ATOM 4589 N N . ARG A 1 617 ? -1.829 27.969 -36.229 1.00 61.66 617 ARG A N 1
ATOM 4590 C CA . ARG A 1 617 ? -2.568 28.799 -35.272 1.00 61.66 617 ARG A CA 1
ATOM 4591 C C . ARG A 1 617 ? -3.123 27.953 -34.136 1.00 61.66 617 ARG A C 1
ATOM 4593 O O . ARG A 1 617 ? -3.713 26.895 -34.369 1.00 61.66 617 ARG A O 1
ATOM 4600 N N . THR A 1 618 ? -2.953 28.450 -32.919 1.00 60.81 618 THR A N 1
ATOM 4601 C CA . THR A 1 618 ? -3.521 27.879 -31.697 1.00 60.81 618 THR A CA 1
ATOM 4602 C C . THR A 1 618 ? -4.906 28.478 -31.398 1.00 60.81 618 THR A C 1
ATOM 4604 O O . THR A 1 618 ? -5.214 29.585 -31.861 1.00 60.81 618 THR A O 1
ATOM 4607 N N . PRO A 1 619 ? -5.781 27.753 -30.677 1.00 55.44 619 PRO A N 1
ATOM 4608 C CA . PRO A 1 619 ? -7.099 28.258 -30.283 1.00 55.44 619 PRO A CA 1
ATOM 4609 C C . PRO A 1 619 ? -6.999 29.565 -29.477 1.00 55.44 619 PRO A C 1
ATOM 4611 O O . PRO A 1 619 ? -6.131 29.686 -28.620 1.00 55.44 619 PRO A O 1
ATOM 4614 N N . GLY A 1 620 ? -7.874 30.539 -29.752 1.00 51.72 620 GLY A N 1
ATOM 4615 C CA . GLY A 1 620 ? -7.894 31.855 -29.093 1.00 51.72 620 GLY A CA 1
ATOM 4616 C C . GLY A 1 620 ? -7.289 33.006 -29.909 1.00 51.72 620 GLY A C 1
ATOM 4617 O O . GLY A 1 620 ? -7.474 34.164 -29.548 1.00 51.72 620 GLY A O 1
ATOM 4618 N N . GLN A 1 621 ? -6.618 32.733 -31.036 1.00 54.09 621 GLN A N 1
ATOM 4619 C CA . GLN A 1 621 ? -6.038 33.799 -31.865 1.00 54.09 621 GLN A CA 1
ATOM 4620 C C . GLN A 1 621 ? -7.087 34.552 -32.724 1.00 54.09 621 GLN A C 1
ATOM 4622 O O . GLN A 1 621 ? -7.939 33.893 -33.341 1.00 54.09 621 GLN A O 1
ATOM 4627 N N . PRO A 1 622 ? -6.997 35.899 -32.845 1.00 55.75 622 PRO A N 1
ATOM 4628 C CA . PRO A 1 622 ? -7.948 36.744 -33.589 1.00 55.75 622 PRO A CA 1
ATOM 4629 C C . PRO A 1 622 ? -7.926 36.486 -35.107 1.00 55.75 622 PRO A C 1
ATOM 4631 O O . PRO A 1 622 ? -7.115 35.706 -35.604 1.00 55.75 622 PRO A O 1
ATOM 4634 N N . ARG A 1 623 ? -8.846 37.091 -35.878 1.00 59.62 623 ARG A N 1
ATOM 4635 C CA . ARG A 1 623 ? -8.815 37.009 -37.358 1.00 59.62 623 ARG A CA 1
ATOM 4636 C C . ARG A 1 623 ? -7.454 37.491 -37.870 1.00 59.62 623 ARG A C 1
ATOM 4638 O O . ARG A 1 623 ? -6.944 38.493 -37.386 1.00 59.62 623 ARG A O 1
ATOM 4645 N N . THR A 1 624 ? -6.885 36.790 -38.847 1.00 58.56 624 THR A N 1
ATOM 4646 C CA . THR A 1 624 ? -5.553 37.111 -39.385 1.00 58.56 624 THR A CA 1
ATOM 4647 C C . THR A 1 624 ? -5.646 37.242 -40.896 1.00 58.56 624 THR A C 1
ATOM 4649 O O . THR A 1 62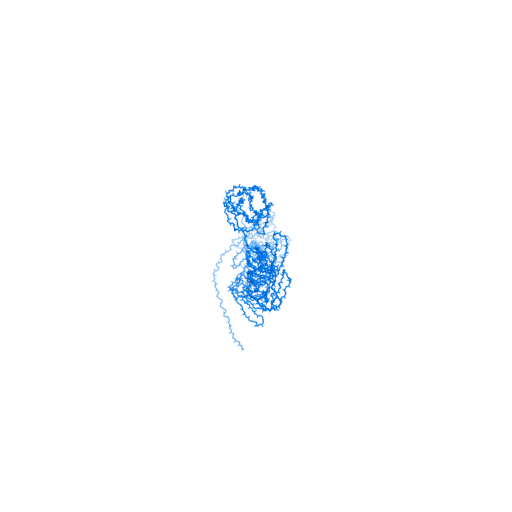4 ? -6.037 36.287 -41.569 1.00 58.56 624 THR A O 1
ATOM 4652 N N . THR A 1 625 ? -5.301 38.411 -41.431 1.00 55.97 625 THR A N 1
ATOM 4653 C CA . THR A 1 625 ? -5.207 38.646 -42.877 1.00 55.97 625 THR A CA 1
ATOM 4654 C C . THR A 1 625 ? -3.761 38.522 -43.311 1.00 55.97 625 THR A C 1
ATOM 4656 O O . THR A 1 625 ? -2.881 39.110 -42.699 1.00 55.97 625 THR A O 1
ATOM 4659 N N . VAL A 1 626 ? -3.525 37.753 -44.367 1.00 57.31 626 VAL A N 1
ATOM 4660 C CA . VAL A 1 626 ? -2.200 37.514 -44.930 1.00 57.31 626 VAL A CA 1
ATOM 4661 C C . VAL A 1 626 ? -2.180 38.091 -46.336 1.00 57.31 626 VAL A C 1
ATOM 4663 O O . VAL A 1 626 ? -3.003 37.736 -47.183 1.00 57.31 626 VAL A O 1
ATOM 4666 N N . CYS A 1 627 ? -1.243 38.999 -46.575 1.00 55.25 627 CYS A N 1
ATOM 4667 C CA . CYS A 1 627 ? -1.012 39.601 -47.878 1.00 55.25 627 CYS A CA 1
ATOM 4668 C C . CYS A 1 627 ? 0.180 38.919 -48.547 1.00 55.25 627 CYS A C 1
ATOM 4670 O O . CYS A 1 627 ? 1.220 38.728 -47.922 1.00 55.25 627 CYS A O 1
ATOM 4672 N N . PHE A 1 628 ? 0.039 38.602 -49.828 1.00 56.22 628 PHE A N 1
ATOM 4673 C CA . PHE A 1 628 ? 1.112 38.106 -50.678 1.00 56.22 628 PHE A CA 1
ATOM 4674 C C . PHE A 1 628 ? 1.386 39.156 -51.743 1.00 56.22 628 PHE A C 1
ATOM 4676 O O . PHE A 1 628 ? 0.542 39.386 -52.607 1.00 56.22 628 PHE A O 1
ATOM 4683 N N . THR A 1 629 ? 2.546 39.805 -51.683 1.00 54.44 629 THR A N 1
ATOM 4684 C CA . THR A 1 629 ? 2.974 40.728 -52.741 1.00 54.44 629 THR A CA 1
ATOM 4685 C C . THR A 1 629 ? 4.047 40.058 -53.577 1.00 54.44 629 THR A C 1
ATOM 4687 O O . THR A 1 629 ? 5.097 39.701 -53.051 1.00 54.44 629 THR A O 1
ATOM 4690 N N . ALA A 1 630 ? 3.783 39.888 -54.870 1.00 56.56 630 ALA A N 1
ATOM 4691 C CA . ALA A 1 630 ? 4.771 39.418 -55.826 1.00 56.56 630 ALA A CA 1
ATOM 4692 C C . ALA A 1 630 ? 5.508 40.632 -56.399 1.00 56.56 630 ALA A C 1
ATOM 4694 O O . ALA A 1 630 ? 4.916 41.430 -57.132 1.00 56.56 630 ALA A O 1
ATOM 4695 N N . ARG A 1 631 ? 6.790 40.784 -56.049 1.00 54.97 631 ARG A N 1
ATOM 4696 C CA . ARG A 1 631 ? 7.659 41.825 -56.617 1.00 54.97 631 ARG A CA 1
ATOM 4697 C C . ARG A 1 631 ? 8.570 41.218 -57.686 1.00 54.97 631 ARG A C 1
ATOM 4699 O O . ARG A 1 631 ? 9.232 40.223 -57.383 1.00 54.97 631 ARG A O 1
ATOM 4706 N N . PRO A 1 632 ? 8.605 41.769 -58.909 1.00 56.28 632 PRO A N 1
ATOM 4707 C CA . PRO A 1 632 ? 9.522 41.299 -59.939 1.00 56.28 632 PRO A CA 1
ATOM 4708 C C . PRO A 1 632 ? 10.967 41.669 -59.586 1.00 56.28 632 PRO A C 1
ATOM 4710 O O . PRO A 1 632 ? 11.217 42.742 -59.041 1.00 56.28 632 PRO A O 1
ATOM 4713 N N . GLN A 1 633 ? 11.921 40.801 -59.928 1.00 51.50 633 GLN A N 1
ATOM 4714 C CA . GLN A 1 633 ? 13.357 41.059 -59.742 1.00 51.50 633 GLN A CA 1
ATOM 4715 C C . GLN A 1 633 ? 13.887 42.238 -60.575 1.00 51.50 633 GLN A C 1
ATOM 4717 O O . GLN A 1 633 ? 14.888 42.835 -60.191 1.00 51.50 633 GLN A O 1
ATOM 4722 N N . ASN A 1 634 ? 13.219 42.599 -61.679 1.00 52.44 634 ASN A N 1
ATOM 4723 C CA . ASN A 1 634 ? 13.547 43.778 -62.481 1.00 52.44 634 ASN A CA 1
ATOM 4724 C C . ASN A 1 634 ? 12.303 44.687 -62.641 1.00 52.44 634 ASN A C 1
ATOM 4726 O O . ASN A 1 634 ? 11.390 44.340 -63.396 1.00 52.44 634 ASN A O 1
ATOM 4730 N N . PRO A 1 635 ? 12.221 45.825 -61.924 1.00 53.44 635 PRO A N 1
ATOM 4731 C CA . PRO A 1 635 ? 11.033 46.684 -61.900 1.00 53.44 635 PRO A CA 1
ATOM 4732 C C . PRO A 1 635 ? 10.836 47.530 -63.169 1.00 53.44 635 PRO A C 1
ATOM 4734 O O . PRO A 1 635 ? 9.762 48.098 -63.348 1.00 53.44 635 PRO A O 1
ATOM 4737 N N . ALA A 1 636 ? 11.824 47.598 -64.069 1.00 46.09 636 ALA A N 1
ATOM 4738 C CA . ALA A 1 636 ? 11.722 48.361 -65.317 1.00 46.09 636 ALA A CA 1
ATOM 4739 C C . ALA A 1 636 ? 10.820 47.692 -66.377 1.00 46.09 636 ALA A C 1
ATOM 4741 O O . ALA A 1 636 ? 10.373 48.351 -67.312 1.00 46.09 636 ALA A O 1
ATOM 4742 N N . THR A 1 637 ? 10.541 46.389 -66.243 1.00 46.50 637 THR A N 1
ATOM 4743 C CA . THR A 1 637 ? 9.843 45.585 -67.266 1.00 46.50 637 THR A CA 1
ATOM 4744 C C . THR A 1 637 ? 8.587 44.866 -66.759 1.00 46.50 637 THR A C 1
ATOM 4746 O O . THR A 1 637 ? 7.838 44.311 -67.564 1.00 46.50 637 THR A O 1
ATOM 4749 N N . HIS A 1 638 ? 8.297 44.904 -65.450 1.00 54.03 638 HIS A N 1
ATOM 4750 C CA . HIS A 1 638 ? 7.178 44.180 -64.830 1.00 54.03 638 HIS A CA 1
ATOM 4751 C C . HIS A 1 638 ? 6.556 44.948 -63.648 1.00 54.03 638 HIS A C 1
ATOM 4753 O O . HIS A 1 638 ? 7.255 45.618 -62.894 1.00 54.03 638 HIS A O 1
ATOM 4759 N N . THR A 1 639 ? 5.241 44.808 -63.439 1.00 54.25 639 THR A N 1
ATOM 4760 C CA . THR A 1 639 ? 4.496 45.495 -62.364 1.00 54.25 639 THR A CA 1
ATOM 4761 C C . THR A 1 639 ? 4.221 44.558 -61.183 1.00 54.25 639 THR A C 1
ATOM 4763 O O . THR A 1 639 ? 3.784 43.422 -61.372 1.00 54.25 639 THR A O 1
ATOM 4766 N N . ALA A 1 640 ? 4.459 45.020 -59.951 1.00 57.28 640 ALA A N 1
ATOM 4767 C CA . ALA A 1 640 ? 4.169 44.244 -58.743 1.00 57.28 640 ALA A CA 1
ATOM 4768 C C . ALA A 1 640 ? 2.654 44.072 -58.527 1.00 57.28 640 ALA A C 1
ATOM 4770 O O . ALA A 1 640 ? 1.875 44.982 -58.801 1.00 57.28 640 ALA A O 1
ATOM 4771 N N . THR A 1 641 ? 2.231 42.909 -58.020 1.00 57.66 641 THR A N 1
ATOM 4772 C CA . THR A 1 641 ? 0.811 42.601 -57.757 1.00 57.66 641 THR A CA 1
ATOM 4773 C C . THR A 1 641 ? 0.637 42.005 -56.360 1.00 57.66 641 THR A C 1
ATOM 4775 O O . THR A 1 641 ? 1.395 41.115 -55.968 1.00 57.66 641 THR A O 1
ATOM 4778 N N . THR A 1 642 ? -0.373 42.467 -55.614 1.00 58.03 642 THR A N 1
ATOM 4779 C CA . THR A 1 642 ? -0.678 42.000 -54.249 1.00 58.03 642 THR A CA 1
ATOM 4780 C C . THR A 1 642 ? -2.007 41.251 -54.197 1.00 58.03 642 THR A C 1
ATOM 4782 O O . THR A 1 642 ? -3.030 41.755 -54.652 1.00 58.03 642 THR A O 1
ATOM 4785 N N . VAL A 1 643 ? -2.011 40.068 -53.581 1.00 57.47 643 VAL A N 1
ATOM 4786 C CA . VAL A 1 643 ? -3.202 39.242 -53.332 1.00 57.47 643 VAL A CA 1
ATOM 4787 C C . VAL A 1 643 ? -3.391 39.078 -51.825 1.00 57.47 643 VAL A C 1
ATOM 4789 O O . VAL A 1 643 ? -2.436 38.779 -51.112 1.00 57.47 643 VAL A O 1
ATOM 4792 N N . ARG A 1 644 ? -4.612 39.270 -51.314 1.00 58.09 644 ARG A N 1
ATOM 4793 C CA . ARG A 1 644 ? -4.920 39.181 -49.874 1.00 58.09 644 ARG A CA 1
ATOM 4794 C C . ARG A 1 644 ? -5.792 37.965 -49.567 1.00 58.09 644 ARG A C 1
ATOM 4796 O O . ARG A 1 644 ? -6.723 37.676 -50.312 1.00 58.09 644 ARG A O 1
ATOM 4803 N N . ALA A 1 645 ? -5.512 37.282 -48.459 1.00 56.88 645 ALA A N 1
ATOM 4804 C CA . ALA A 1 645 ? -6.308 36.167 -47.956 1.00 56.88 645 ALA A CA 1
ATOM 4805 C C . ALA A 1 645 ? -6.548 36.303 -46.446 1.00 56.88 645 ALA A C 1
ATOM 4807 O O . ALA A 1 645 ? -5.602 36.388 -45.665 1.00 56.88 645 ALA A O 1
ATOM 4808 N N . THR A 1 646 ? -7.812 36.294 -46.019 1.00 58.22 646 THR A N 1
ATOM 4809 C CA . THR A 1 646 ? -8.187 36.448 -44.605 1.00 58.22 646 THR A CA 1
ATOM 4810 C C . THR A 1 646 ? -8.618 35.121 -43.998 1.00 58.22 646 THR A C 1
ATOM 4812 O O . THR A 1 646 ? -9.512 34.450 -44.509 1.00 58.22 646 THR A O 1
ATOM 4815 N N . LEU A 1 647 ? -8.001 34.752 -42.875 1.00 60.97 647 LEU A N 1
ATOM 4816 C CA . LEU A 1 647 ? -8.376 33.588 -42.082 1.00 60.97 647 LEU A CA 1
ATOM 4817 C C . LEU A 1 647 ? -9.340 33.983 -40.950 1.00 60.97 647 LEU A C 1
ATOM 4819 O O . LEU A 1 647 ? -9.057 34.929 -40.203 1.00 60.97 647 LEU A O 1
ATOM 4823 N N . PRO A 1 648 ? -10.445 33.238 -40.753 1.00 54.53 648 PRO A N 1
ATOM 4824 C CA . PRO A 1 648 ? -11.389 33.498 -39.669 1.00 54.53 648 PRO A CA 1
ATOM 4825 C C . PRO A 1 648 ? -10.750 33.269 -38.283 1.00 54.53 648 PRO A C 1
ATOM 4827 O O . PRO A 1 648 ? -9.698 32.637 -38.159 1.00 54.53 648 PRO A O 1
ATOM 4830 N N . ALA A 1 649 ? -11.369 33.805 -37.225 1.00 57.03 649 ALA A N 1
ATOM 4831 C CA . ALA A 1 649 ? -10.898 33.635 -35.848 1.00 57.03 649 ALA A CA 1
ATOM 4832 C C . ALA A 1 649 ? -11.123 32.194 -35.362 1.00 57.03 649 ALA A C 1
ATOM 4834 O O . ALA A 1 649 ? -12.163 31.594 -35.640 1.00 57.03 649 ALA A O 1
ATOM 4835 N N . LEU A 1 650 ? -10.160 31.659 -34.609 1.00 56.56 650 LEU A N 1
ATOM 4836 C CA . LEU A 1 650 ? -10.220 30.317 -34.028 1.00 56.56 650 LEU A CA 1
ATOM 4837 C C . LEU A 1 650 ? -10.758 30.407 -32.596 1.00 56.56 650 LEU A C 1
ATOM 4839 O O . LEU A 1 650 ? -10.006 30.687 -31.666 1.00 56.56 650 LEU A O 1
ATOM 4843 N N . ARG A 1 651 ? -12.067 30.190 -32.415 1.00 53.66 651 ARG A N 1
ATOM 4844 C CA . ARG A 1 651 ? -12.687 30.172 -31.079 1.00 53.66 651 ARG A CA 1
ATOM 4845 C C . ARG A 1 651 ? -12.204 28.954 -30.287 1.00 53.66 651 ARG A C 1
ATOM 4847 O O . ARG A 1 651 ? -12.223 27.837 -30.806 1.00 53.66 651 ARG A O 1
ATOM 4854 N N . ALA A 1 652 ? -11.798 29.168 -29.036 1.00 48.47 652 ALA A N 1
ATOM 4855 C CA . ALA A 1 652 ? -11.558 28.079 -28.099 1.00 48.47 652 ALA A CA 1
ATOM 4856 C C . ALA A 1 652 ? -12.888 27.353 -27.850 1.00 48.47 652 ALA A C 1
ATOM 4858 O O . ALA A 1 652 ? -13.869 27.971 -27.439 1.00 48.47 652 ALA A O 1
ATOM 4859 N N . ARG A 1 653 ? -12.954 26.052 -28.150 1.00 48.69 653 ARG A N 1
ATOM 4860 C CA . ARG A 1 653 ? -14.079 25.228 -27.699 1.00 48.69 653 ARG A CA 1
ATOM 4861 C C . ARG A 1 653 ? -13.867 24.959 -26.213 1.00 48.69 653 ARG A C 1
ATOM 4863 O O . ARG A 1 653 ? -12.943 24.229 -25.867 1.00 48.69 653 ARG A O 1
ATOM 4870 N N . ALA A 1 654 ? -14.707 25.542 -25.361 1.00 42.91 654 ALA A N 1
ATOM 4871 C CA . ALA A 1 654 ? -14.867 25.056 -23.997 1.00 42.91 654 ALA A CA 1
ATOM 4872 C C . ALA A 1 654 ? -15.370 23.609 -24.088 1.00 42.91 654 ALA A C 1
ATOM 4874 O O . ALA A 1 654 ? -16.394 23.350 -24.725 1.00 42.91 654 ALA A O 1
ATOM 4875 N N . ARG A 1 655 ? -14.607 22.662 -23.536 1.00 39.03 655 ARG A N 1
ATOM 4876 C CA . ARG A 1 655 ? -15.093 21.296 -23.341 1.00 39.03 655 ARG A CA 1
ATOM 4877 C C . ARG A 1 655 ? -16.154 21.362 -22.237 1.00 39.03 655 ARG A C 1
ATOM 4879 O O . ARG A 1 655 ? -15.828 21.790 -21.134 1.00 39.03 655 ARG A O 1
ATOM 4886 N N . ARG A 1 656 ? -17.402 21.036 -22.576 1.00 36.69 656 ARG A N 1
ATOM 4887 C CA . ARG A 1 656 ? -18.370 20.500 -21.613 1.00 36.69 656 ARG A CA 1
ATOM 4888 C C . ARG A 1 656 ? -18.151 19.003 -21.520 1.00 36.69 656 ARG A C 1
ATOM 4890 O O . ARG A 1 656 ? -17.784 18.430 -22.576 1.00 36.69 656 ARG A O 1
#

Radius of gyration: 69.06 Å; chains: 1; bounding box: 136×84×202 Å

pLDDT: mean 74.12, std 21.95, range [26.97, 98.62]